Protein AF-A0A7R8WPL0-F1 (afdb_monomer_lite)

InterPro domains:
  IPR000085 Holliday junction branch migration complex subunit RuvA [MF_00031] (210-411)
  IPR000085 Holliday junction branch migration complex subunit RuvA [TIGR00084] (216-412)
  IPR001273 Aromatic amino acid hydroxylase [PTHR11473] (7-215)
  IPR003583 Helix-hairpin-helix DNA-binding motif, class 1 [SM00278] (286-305)
  IPR003583 Helix-hairpin-helix DNA-binding motif, class 1 [SM00278] (321-340)
  IPR010994 RuvA domain 2-like [SSF47781] (279-349)
  IPR011114 Holliday junction DNA helicase RuvA, C-terminal [PF07499] (370-413)
  IPR011114 Holliday junction DNA helicase RuvA, C-terminal [cd14332] (370-412)
  IPR012340 Nucleic acid-binding, OB-fold [G3DSA:2.40.50.140] (217-279)
  IPR012340 Nucleic acid-binding, OB-fold [SSF50249] (215-276)
  IPR015940 Ubiquitin-associated domain [PS50030] (367-391)
  IPR018301 Aromatic amino acid hydroxylase, iron/copper binding site [PS00367] (106-117)
  IPR019774 Aromatic amino acid hydroxylase, C-terminal [PF00351] (7-215)
  IPR019774 Aromatic amino acid hydroxylase, C-terminal [PR00372] (63-85)
  IPR019774 Aromatic amino acid hydroxylase, C-terminal [PR00372] (169-187)
  IPR019774 Aromatic amino acid hydroxylase, C-terminal [PS51410] (1-215)
  IPR036267 RuvA, C-terminal domain superfamily [SSF46929] (366-414)
  IPR036329 Aromatic amino acid monoxygenase, C-terminal domain superfamily [SSF56534] (3-215)
  IPR036951 Aromatic amino acid hydroxylase superfamily [G3DSA:1.10.800.10] (2-216)
  IPR060101 SAM-like helix-hairpin-helix tandem [PF14520] (285-343)

Secondary structure (DSSP, 8-state):
----GGG--HHHHHHHHHHHHHHHTTHHHHB-HHHHHHHHHHT--SSSPPPHHHHHHHHHHHTS-EEEEESS---HHHHHHHHHTTEEEEE-----GGGSS--SS--HIIIIIIIGGGGG-HHHHHHHHHHHHHHHHTTT-HHHHHHHHHHHIIIIITBEEEETTEEEE--HHHHT-HHHHHHHHH-SSSEEEE--HHHHHH----SSS--SEEEE----B-SSEEEEEETTEEEEEE--HHHHHHHTT-SS---EEEEEEEEETTEEEEEEEEEESSHHHHHHHHHHHHSTT--HHHHHHHHHHS-HHHHHHHHHTT-HHHHHTSTT--HHHHHHHHHHHHHHHHHTTS----SS-------HHHHHHHHHHHHHHHTT--HHHHHHHHHHHHHH-SSPPPHHHHHHHHHTT-

Structure (mmCIF, N/CA/C/O backbone):
data_AF-A0A7R8WPL0-F1
#
_entry.id   AF-A0A7R8WPL0-F1
#
loop_
_atom_site.group_PDB
_atom_site.id
_atom_site.type_symbol
_atom_site.label_atom_id
_atom_site.label_alt_id
_atom_site.label_comp_id
_atom_site.label_asym_id
_atom_site.label_entity_id
_atom_site.label_seq_id
_atom_site.pdbx_PDB_ins_code
_atom_site.Cartn_x
_atom_site.Cartn_y
_atom_site.Cartn_z
_atom_site.occupancy
_atom_site.B_iso_or_equiv
_atom_site.auth_seq_id
_atom_site.auth_comp_id
_atom_site.auth_asym_id
_atom_site.auth_atom_id
_atom_site.pdbx_PDB_model_num
ATOM 1 N N . MET A 1 1 ? -0.069 -5.318 -30.538 1.00 84.38 1 MET A N 1
ATOM 2 C CA . MET A 1 1 ? 1.358 -5.438 -30.922 1.00 84.38 1 MET A CA 1
ATOM 3 C C . MET A 1 1 ? 1.921 -6.666 -30.212 1.00 84.38 1 MET A C 1
ATOM 5 O O . MET A 1 1 ? 1.293 -7.113 -29.261 1.00 84.38 1 MET A O 1
ATOM 9 N N . ILE A 1 2 ? 3.022 -7.249 -30.688 1.00 89.00 2 ILE A N 1
ATOM 10 C CA . ILE A 1 2 ? 3.709 -8.368 -30.017 1.00 89.00 2 ILE A CA 1
ATOM 11 C C . ILE A 1 2 ? 5.166 -7.982 -29.753 1.00 89.00 2 ILE A C 1
ATOM 13 O O . ILE A 1 2 ? 5.712 -7.159 -30.489 1.00 89.00 2 ILE A O 1
ATOM 17 N N . GLN A 1 3 ? 5.781 -8.551 -28.716 1.00 95.69 3 GLN A N 1
ATOM 18 C CA . GLN A 1 3 ? 7.208 -8.369 -28.450 1.00 95.69 3 GLN A CA 1
ATOM 19 C C . GLN A 1 3 ? 8.012 -9.169 -29.484 1.00 95.69 3 GLN A C 1
ATOM 21 O O . GLN A 1 3 ? 7.958 -10.395 -29.509 1.00 95.69 3 GLN A O 1
ATOM 26 N N . GLU A 1 4 ? 8.767 -8.487 -30.340 1.00 94.62 4 GLU A N 1
ATOM 27 C CA . GLU A 1 4 ? 9.634 -9.142 -31.326 1.00 94.62 4 GLU A CA 1
ATOM 28 C C . GLU A 1 4 ? 10.992 -9.485 -30.694 1.00 94.62 4 GLU A C 1
ATOM 30 O O . GLU A 1 4 ? 11.985 -8.806 -30.941 1.00 94.62 4 GLU A O 1
ATOM 35 N N . TYR A 1 5 ? 11.022 -10.514 -29.839 1.00 95.12 5 TYR A N 1
ATOM 36 C CA . TYR A 1 5 ? 12.175 -10.827 -28.979 1.00 95.12 5 TYR A CA 1
ATOM 37 C C . TYR A 1 5 ? 13.493 -11.023 -29.751 1.00 95.12 5 TYR A C 1
ATOM 39 O O . TYR A 1 5 ? 14.526 -10.489 -29.360 1.00 95.12 5 TYR A O 1
ATOM 47 N N . ASP A 1 6 ? 13.450 -11.699 -30.901 1.00 95.31 6 ASP A N 1
ATOM 48 C CA . ASP A 1 6 ? 14.639 -11.980 -31.722 1.00 95.31 6 ASP A CA 1
ATOM 49 C C . ASP A 1 6 ? 15.248 -10.730 -32.392 1.00 95.31 6 ASP A C 1
ATOM 51 O O . ASP A 1 6 ? 16.289 -10.821 -33.046 1.00 95.31 6 ASP A O 1
ATOM 55 N N . LYS A 1 7 ? 14.602 -9.559 -32.276 1.00 95.75 7 LYS A N 1
ATOM 56 C CA . LYS A 1 7 ? 15.107 -8.290 -32.822 1.00 95.75 7 LYS A CA 1
ATOM 57 C C . LYS A 1 7 ? 15.969 -7.493 -31.842 1.00 95.75 7 LYS A C 1
ATOM 59 O O . LYS A 1 7 ? 16.571 -6.510 -32.284 1.00 95.75 7 LYS A O 1
ATOM 64 N N . TYR A 1 8 ? 16.036 -7.875 -30.564 1.00 96.94 8 TYR A N 1
ATOM 65 C CA . TYR A 1 8 ? 16.935 -7.210 -29.621 1.00 96.94 8 TYR A CA 1
ATOM 66 C C . TYR A 1 8 ? 18.390 -7.433 -30.022 1.00 96.94 8 TYR A C 1
ATOM 68 O O . TYR A 1 8 ? 18.818 -8.539 -30.355 1.00 96.94 8 TYR A O 1
ATOM 76 N N . LYS A 1 9 ? 19.157 -6.346 -30.021 1.00 96.44 9 LYS A N 1
ATOM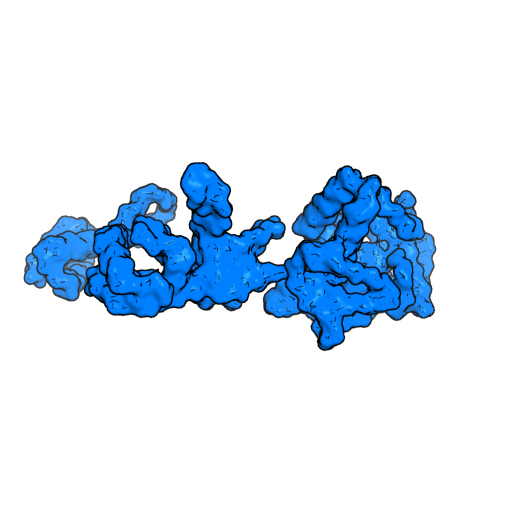 77 C CA . LYS A 1 9 ? 20.590 -6.364 -30.295 1.00 96.44 9 LYS A CA 1
ATOM 78 C C . LYS A 1 9 ? 21.349 -6.635 -29.005 1.00 96.44 9 LYS A C 1
ATOM 80 O O . LYS A 1 9 ? 20.858 -6.384 -27.910 1.00 96.44 9 LYS A O 1
ATOM 85 N N . GLU A 1 10 ? 22.604 -7.044 -29.144 1.00 95.50 10 GLU A N 1
ATOM 86 C CA . GLU A 1 10 ? 23.533 -7.179 -28.016 1.00 95.50 10 GLU A CA 1
ATOM 87 C C . GLU A 1 10 ? 23.595 -5.899 -27.160 1.00 95.50 10 GLU A C 1
ATOM 89 O O . GLU A 1 10 ? 23.604 -5.972 -25.936 1.00 95.50 10 GLU A O 1
ATOM 94 N N . GLU A 1 11 ? 23.527 -4.725 -27.798 1.00 95.44 11 GLU A N 1
ATOM 95 C CA . GLU A 1 11 ? 23.486 -3.433 -27.105 1.00 95.44 11 GLU A CA 1
ATOM 96 C C . GLU A 1 11 ? 22.250 -3.270 -26.202 1.00 95.44 11 GLU A C 1
ATOM 98 O O . GLU A 1 11 ? 22.378 -2.745 -25.097 1.00 95.44 11 GLU A O 1
ATOM 103 N N . ASP A 1 12 ? 21.077 -3.748 -26.630 1.00 96.62 12 ASP A N 1
ATOM 104 C CA . ASP A 1 12 ? 19.843 -3.679 -25.839 1.00 96.62 12 ASP A CA 1
ATOM 105 C C . ASP A 1 12 ? 19.968 -4.561 -24.585 1.00 96.62 12 ASP A C 1
ATOM 107 O O . ASP A 1 12 ? 19.642 -4.139 -23.473 1.00 96.62 12 ASP A O 1
ATOM 111 N N . HIS A 1 13 ? 20.511 -5.774 -24.747 1.00 96.50 13 HIS A N 1
ATOM 112 C CA . HIS A 1 13 ? 20.784 -6.686 -23.632 1.00 96.50 13 HIS A CA 1
ATOM 113 C C . HIS A 1 13 ? 21.797 -6.098 -22.642 1.00 96.50 13 HIS A C 1
ATOM 115 O O . HIS A 1 13 ? 21.629 -6.225 -21.427 1.00 96.50 13 HIS A O 1
ATOM 121 N N . GLU A 1 14 ? 22.825 -5.414 -23.143 1.00 96.62 14 GLU A N 1
ATOM 122 C CA . GLU A 1 14 ? 23.814 -4.737 -22.307 1.00 96.62 14 GLU A CA 1
ATOM 123 C C . GLU A 1 14 ? 23.194 -3.575 -21.517 1.00 96.62 14 GLU A C 1
ATOM 125 O O . GLU A 1 14 ? 23.448 -3.451 -20.319 1.00 96.62 14 GLU A O 1
ATOM 130 N N . VAL A 1 15 ? 22.337 -2.758 -22.145 1.00 97.00 15 VAL A N 1
ATOM 131 C CA . VAL A 1 15 ? 21.614 -1.674 -21.455 1.00 97.00 15 VAL A CA 1
ATOM 132 C C . VAL A 1 15 ? 20.749 -2.230 -20.325 1.00 97.00 15 VAL A C 1
ATOM 134 O O . VAL A 1 15 ? 20.833 -1.727 -19.202 1.00 97.00 15 VAL A O 1
ATOM 137 N N . TRP A 1 16 ? 19.960 -3.277 -20.592 1.00 97.75 16 TRP A N 1
ATOM 138 C CA . TRP A 1 16 ? 19.165 -3.946 -19.559 1.00 97.75 16 TRP A CA 1
ATOM 139 C C . TRP A 1 16 ? 20.044 -4.411 -18.395 1.00 97.75 16 TRP A C 1
ATOM 141 O O . TRP A 1 16 ? 19.753 -4.109 -17.238 1.00 97.75 16 TRP A O 1
ATOM 151 N N . SER A 1 17 ? 21.151 -5.088 -18.707 1.00 97.62 17 SER A N 1
ATOM 152 C CA . SER A 1 17 ? 22.071 -5.629 -17.708 1.00 97.62 17 SER A CA 1
ATOM 153 C C . SER A 1 17 ? 22.696 -4.555 -16.827 1.00 97.62 17 SER A C 1
ATOM 155 O O . SER A 1 17 ? 22.734 -4.708 -15.602 1.00 97.62 17 SER A O 1
ATOM 157 N N . ILE A 1 18 ? 23.117 -3.433 -17.417 1.00 96.19 18 ILE A N 1
ATOM 158 C CA . ILE A 1 18 ? 23.669 -2.294 -16.677 1.00 96.19 18 ILE A CA 1
ATOM 159 C C . ILE A 1 18 ? 22.611 -1.699 -15.741 1.00 96.19 18 ILE A C 1
ATOM 161 O O . ILE A 1 18 ? 22.889 -1.497 -14.557 1.00 96.19 18 ILE A O 1
ATOM 165 N N . LEU A 1 19 ? 21.403 -1.430 -16.249 1.00 96.44 19 LEU A N 1
ATOM 166 C CA . LEU A 1 19 ? 20.321 -0.833 -15.461 1.00 96.44 19 LEU A CA 1
ATOM 167 C C . LEU A 1 19 ? 19.892 -1.751 -14.311 1.00 96.44 19 LEU A C 1
ATOM 169 O O . LEU A 1 19 ? 19.816 -1.301 -13.165 1.00 96.44 19 LEU A O 1
ATOM 173 N N . TYR A 1 20 ? 19.683 -3.038 -14.604 1.00 97.50 20 TYR A N 1
ATOM 174 C CA . TYR A 1 20 ? 19.311 -4.051 -13.620 1.00 97.50 20 TYR A CA 1
ATOM 175 C C . TYR A 1 20 ? 20.382 -4.181 -12.536 1.00 97.50 20 TYR A C 1
ATOM 177 O O . TYR A 1 20 ? 20.080 -4.095 -11.346 1.00 97.50 20 TYR A O 1
ATOM 185 N N . SER A 1 21 ? 21.646 -4.356 -12.932 1.00 96.56 21 SER A N 1
ATOM 186 C CA . SER A 1 21 ? 22.747 -4.550 -11.982 1.00 96.56 21 SER A CA 1
ATOM 187 C C . SER A 1 21 ? 22.901 -3.336 -11.070 1.00 96.56 21 SER A C 1
ATOM 189 O O . SER A 1 21 ? 22.924 -3.489 -9.850 1.00 96.56 21 SER A O 1
ATOM 191 N N . ARG A 1 22 ? 22.896 -2.122 -11.641 1.00 94.44 22 ARG A N 1
ATOM 192 C CA . ARG A 1 22 ? 23.029 -0.870 -10.883 1.00 94.44 22 ARG A CA 1
ATOM 193 C C . ARG A 1 22 ? 21.926 -0.705 -9.844 1.00 94.44 22 ARG A C 1
ATOM 195 O O . ARG A 1 22 ? 22.197 -0.299 -8.717 1.00 94.44 22 ARG A O 1
ATOM 202 N N . ILE A 1 23 ? 20.673 -0.974 -10.211 1.00 95.31 23 ILE A N 1
ATOM 203 C CA . ILE A 1 23 ? 19.558 -0.746 -9.290 1.00 95.31 23 ILE A CA 1
ATOM 204 C C . ILE A 1 23 ? 19.459 -1.848 -8.228 1.00 95.31 23 ILE A C 1
ATOM 206 O O . ILE A 1 23 ? 19.136 -1.570 -7.072 1.00 95.31 23 ILE A O 1
ATOM 210 N N . MET A 1 24 ? 19.832 -3.085 -8.562 1.00 96.38 24 MET A N 1
ATOM 211 C CA . MET A 1 24 ? 19.829 -4.200 -7.612 1.00 96.38 24 MET A CA 1
ATOM 212 C C . MET A 1 24 ? 20.927 -4.126 -6.545 1.00 96.38 24 MET A C 1
ATOM 214 O O . MET A 1 24 ? 20.798 -4.791 -5.518 1.00 96.38 24 MET A O 1
ATOM 218 N N . GLU A 1 25 ? 21.947 -3.280 -6.711 1.00 96.38 25 GLU A N 1
ATOM 219 C CA . GLU A 1 25 ? 22.890 -2.953 -5.630 1.00 96.38 25 GLU A CA 1
ATOM 220 C C . GLU A 1 25 ? 22.210 -2.227 -4.458 1.00 96.38 25 GLU A C 1
ATOM 222 O O . GLU A 1 25 ? 22.642 -2.363 -3.312 1.00 96.38 25 GLU A O 1
ATOM 227 N N . ILE A 1 26 ? 21.134 -1.476 -4.724 1.00 95.88 26 ILE A N 1
ATOM 228 C CA . ILE A 1 26 ? 20.464 -0.644 -3.718 1.00 95.88 26 ILE A CA 1
ATOM 229 C C . ILE A 1 26 ? 19.074 -1.161 -3.336 1.00 95.88 26 ILE A C 1
ATOM 231 O O . ILE A 1 26 ? 18.702 -1.092 -2.163 1.00 95.88 26 ILE A O 1
ATOM 235 N N . LEU A 1 27 ? 18.292 -1.706 -4.274 1.00 96.06 27 LEU A N 1
ATOM 236 C CA . LEU A 1 27 ? 16.890 -2.057 -4.020 1.00 96.06 27 LEU A CA 1
ATOM 237 C C . LEU A 1 27 ? 16.652 -3.035 -2.863 1.00 96.06 27 LEU A C 1
ATOM 239 O O . LEU A 1 27 ? 15.661 -2.830 -2.167 1.00 96.06 27 LEU A O 1
ATOM 243 N N . PRO A 1 28 ? 17.513 -4.026 -2.557 1.00 96.19 28 PRO A N 1
ATOM 244 C CA . PRO A 1 28 ? 17.322 -4.861 -1.370 1.00 96.19 28 PRO A CA 1
ATOM 245 C C . PRO A 1 28 ? 17.198 -4.059 -0.061 1.00 96.19 28 PRO A C 1
ATOM 247 O O . PRO A 1 28 ? 16.538 -4.501 0.881 1.00 96.19 28 PRO A O 1
ATOM 250 N N . LEU A 1 29 ? 17.797 -2.862 -0.000 1.00 95.75 29 LEU A N 1
ATOM 251 C CA . LEU A 1 29 ? 17.693 -1.958 1.143 1.00 95.75 29 LEU A CA 1
ATOM 252 C C . LEU A 1 29 ? 16.438 -1.071 1.098 1.00 95.75 29 LEU A C 1
ATOM 254 O O . LEU A 1 29 ? 15.862 -0.807 2.155 1.00 95.75 29 LEU A O 1
ATOM 258 N N . TYR A 1 30 ? 15.987 -0.640 -0.083 1.00 97.06 30 TYR A N 1
ATOM 259 C CA . TYR A 1 30 ? 14.941 0.389 -0.224 1.00 97.06 30 TYR A CA 1
ATOM 260 C C . TYR A 1 30 ? 13.576 -0.132 -0.682 1.00 97.06 30 TYR A C 1
ATOM 262 O O . TYR A 1 30 ? 12.554 0.412 -0.267 1.00 97.06 30 TYR A O 1
ATOM 270 N N . ALA A 1 31 ? 13.524 -1.168 -1.514 1.00 97.31 31 ALA A N 1
ATOM 271 C CA . ALA A 1 31 ? 12.278 -1.704 -2.046 1.00 97.31 31 ALA A CA 1
ATOM 272 C C . ALA A 1 31 ? 11.456 -2.419 -0.966 1.00 97.31 31 ALA A C 1
ATOM 274 O O . ALA A 1 31 ? 11.997 -2.975 -0.004 1.00 97.31 31 ALA A O 1
ATOM 275 N N . SER A 1 32 ? 10.139 -2.405 -1.153 1.00 95.50 32 SER A N 1
ATOM 276 C CA . SER A 1 32 ? 9.197 -3.232 -0.403 1.00 95.50 32 SER A CA 1
ATOM 277 C C . SER A 1 32 ? 9.483 -4.718 -0.611 1.00 95.50 32 SER A C 1
ATOM 279 O O . SER A 1 32 ? 9.926 -5.146 -1.684 1.00 95.50 32 SER A O 1
ATOM 281 N N . GLN A 1 33 ? 9.188 -5.528 0.402 1.00 93.25 33 GLN A N 1
ATOM 282 C CA . GLN A 1 33 ? 9.355 -6.975 0.318 1.00 93.25 33 GLN A CA 1
ATOM 283 C C . GLN A 1 33 ? 8.472 -7.575 -0.785 1.00 93.25 33 GLN A C 1
ATOM 285 O O . GLN A 1 33 ? 8.918 -8.458 -1.514 1.00 93.25 33 GLN A O 1
ATOM 290 N N . ALA A 1 34 ? 7.258 -7.040 -0.967 1.00 93.56 34 ALA A N 1
ATOM 291 C CA . ALA A 1 34 ? 6.340 -7.471 -2.020 1.00 93.56 34 ALA A CA 1
ATOM 292 C C . ALA A 1 34 ? 6.943 -7.315 -3.426 1.00 93.56 34 ALA A C 1
ATOM 294 O O . ALA A 1 34 ? 6.800 -8.218 -4.250 1.00 93.56 34 ALA A O 1
ATOM 295 N N . PHE A 1 35 ? 7.651 -6.211 -3.691 1.00 98.00 35 PHE A N 1
ATOM 296 C CA . PHE A 1 35 ? 8.353 -6.015 -4.959 1.00 98.00 35 PHE A CA 1
ATOM 297 C C . PHE A 1 35 ? 9.496 -7.024 -5.134 1.00 98.00 35 PHE A C 1
ATOM 299 O O . PHE A 1 35 ? 9.603 -7.660 -6.181 1.00 98.00 35 PHE A O 1
ATOM 306 N N . LEU A 1 36 ? 10.331 -7.210 -4.105 1.00 97.50 36 LEU A N 1
ATOM 307 C CA . LEU A 1 36 ? 11.483 -8.122 -4.162 1.00 97.50 36 LEU A CA 1
ATOM 308 C C . LEU A 1 36 ? 11.066 -9.587 -4.351 1.00 97.50 36 LEU A C 1
ATOM 310 O O . LEU A 1 36 ? 11.733 -10.336 -5.068 1.00 97.50 36 LEU A O 1
ATOM 314 N N . ASP A 1 37 ? 9.972 -10.004 -3.717 1.00 96.56 37 ASP A N 1
ATOM 315 C CA . ASP A 1 37 ? 9.400 -11.336 -3.909 1.00 96.56 37 ASP A CA 1
ATOM 316 C C . ASP A 1 37 ? 8.779 -11.466 -5.302 1.00 96.56 37 ASP A C 1
ATOM 318 O O . ASP A 1 37 ? 9.006 -12.467 -5.985 1.00 96.56 37 ASP A O 1
ATOM 322 N N . GLY A 1 38 ? 8.079 -10.426 -5.763 1.00 97.19 38 GLY A N 1
ATOM 323 C CA . GLY A 1 38 ? 7.540 -10.353 -7.116 1.00 97.19 38 GLY A CA 1
ATOM 324 C C . GLY A 1 38 ? 8.613 -10.497 -8.190 1.00 97.19 38 GLY A C 1
ATOM 325 O O . GLY A 1 38 ? 8.439 -11.286 -9.116 1.00 97.19 38 GLY A O 1
ATOM 326 N N . LEU A 1 39 ? 9.766 -9.841 -8.022 1.00 96.62 39 LEU A N 1
ATOM 327 C CA . LEU A 1 39 ? 10.888 -9.899 -8.963 1.00 96.62 39 LEU A CA 1
ATOM 328 C C . LEU A 1 39 ? 11.397 -11.339 -9.151 1.00 96.62 39 LEU A C 1
ATOM 330 O O . LEU A 1 39 ? 11.638 -11.781 -10.276 1.00 96.62 39 LEU A O 1
ATOM 334 N N . LYS A 1 40 ? 11.479 -12.104 -8.052 1.00 94.88 40 LYS A N 1
ATOM 335 C CA . LYS A 1 40 ? 11.833 -13.534 -8.081 1.00 94.88 40 LYS A CA 1
ATOM 336 C C . LYS A 1 40 ? 10.754 -14.375 -8.759 1.00 94.88 40 LYS A C 1
ATOM 338 O O . LYS A 1 40 ? 11.082 -15.280 -9.522 1.00 94.88 40 LYS A O 1
ATOM 343 N N . LEU A 1 41 ? 9.480 -14.091 -8.480 1.00 95.50 41 LEU A N 1
ATOM 344 C CA . LEU A 1 41 ? 8.349 -14.831 -9.042 1.00 95.50 41 LEU A CA 1
ATOM 345 C C . LEU A 1 41 ? 8.237 -14.641 -10.556 1.00 95.50 41 LEU A C 1
ATOM 347 O O . LEU A 1 41 ? 8.042 -15.623 -11.267 1.00 95.50 41 LEU A O 1
ATOM 351 N N . VAL A 1 42 ? 8.400 -13.415 -11.063 1.00 94.25 42 VAL A N 1
ATOM 352 C CA . VAL A 1 42 ? 8.403 -13.150 -12.514 1.00 94.25 42 VAL A CA 1
ATOM 353 C C . VAL A 1 42 ? 9.700 -13.629 -13.176 1.00 94.25 42 VAL A C 1
ATOM 355 O O . VAL A 1 42 ? 9.696 -14.010 -14.346 1.00 94.25 42 VAL A O 1
ATOM 358 N N . GLY A 1 43 ? 10.782 -13.761 -12.403 1.00 91.50 43 GLY A N 1
ATOM 359 C CA . GLY A 1 43 ? 12.053 -14.356 -12.820 1.00 91.50 43 GLY A CA 1
ATOM 360 C C . GLY A 1 43 ? 12.862 -13.452 -13.739 1.00 91.50 43 GLY A C 1
ATOM 361 O O . GLY A 1 43 ? 13.392 -13.921 -14.746 1.00 91.50 43 GLY A O 1
ATOM 362 N N . PHE A 1 44 ? 12.906 -12.160 -13.417 1.00 94.94 44 PHE A N 1
ATOM 363 C CA . PHE A 1 44 ? 13.792 -11.222 -14.097 1.00 94.94 44 PHE A CA 1
ATOM 364 C C . PHE A 1 44 ? 15.221 -11.403 -13.594 1.00 94.94 44 PHE A C 1
ATOM 366 O O . PHE A 1 44 ? 15.455 -11.639 -12.410 1.00 94.94 44 PHE A O 1
ATOM 373 N N . GLU A 1 45 ? 16.168 -11.299 -14.517 1.00 94.00 45 GLU A N 1
ATOM 374 C CA . GLU A 1 45 ? 17.595 -11.502 -14.285 1.00 94.00 45 GLU A CA 1
ATOM 375 C C . GLU A 1 45 ? 18.370 -10.385 -14.995 1.00 94.00 45 GLU A C 1
ATOM 377 O O . GLU A 1 45 ? 17.836 -9.703 -15.873 1.00 94.00 45 GLU A O 1
ATOM 382 N N . SER A 1 46 ? 19.626 -10.167 -14.605 1.00 95.50 46 SER A N 1
ATOM 383 C CA . SER A 1 46 ? 20.459 -9.108 -15.184 1.00 95.50 46 SER A CA 1
ATOM 384 C C . SER A 1 46 ? 20.910 -9.417 -16.609 1.00 95.50 46 SER A C 1
ATOM 386 O O . SER A 1 46 ? 21.109 -8.513 -17.404 1.00 95.50 46 SER A O 1
ATOM 388 N N . ASP A 1 47 ? 21.114 -10.683 -16.951 1.00 92.50 47 ASP A N 1
ATOM 389 C CA . ASP A 1 47 ? 21.757 -11.100 -18.199 1.00 92.50 47 ASP A CA 1
ATOM 390 C C . ASP A 1 47 ? 20.795 -11.238 -19.388 1.00 92.50 47 ASP A C 1
ATOM 392 O O . ASP A 1 47 ? 21.247 -11.448 -20.515 1.00 92.50 47 ASP A O 1
ATOM 396 N N . LYS A 1 48 ? 19.482 -11.082 -19.173 1.00 94.06 48 LYS A N 1
ATOM 397 C CA . LYS A 1 48 ? 18.475 -11.224 -20.230 1.00 94.06 48 LYS A CA 1
ATOM 398 C C . LYS A 1 48 ? 17.331 -10.223 -20.105 1.00 94.06 48 LYS A C 1
ATOM 400 O O . LYS A 1 48 ? 16.771 -10.019 -19.031 1.00 94.06 48 LYS A O 1
ATOM 405 N N . ILE A 1 49 ? 16.928 -9.672 -21.249 1.00 97.44 49 ILE A N 1
ATOM 406 C CA . ILE A 1 49 ? 15.693 -8.895 -21.363 1.00 97.44 49 ILE A CA 1
ATOM 407 C C . ILE A 1 49 ? 14.507 -9.836 -21.088 1.00 97.44 49 ILE A C 1
ATOM 409 O O . ILE A 1 49 ? 14.493 -10.948 -21.632 1.00 97.44 49 ILE A O 1
ATOM 413 N N . PRO A 1 50 ? 13.499 -9.434 -20.291 1.00 97.06 50 PRO A N 1
ATOM 414 C CA . PRO A 1 50 ? 12.336 -10.265 -20.023 1.00 97.06 50 PRO A CA 1
ATOM 415 C C . PRO A 1 50 ? 11.564 -10.616 -21.291 1.00 97.06 50 PRO A C 1
ATOM 417 O O . PRO A 1 50 ? 11.179 -9.744 -22.074 1.00 97.06 50 PRO A O 1
ATOM 420 N N . ASN A 1 51 ? 11.292 -11.905 -21.472 1.00 96.75 51 ASN A N 1
ATOM 421 C CA . ASN A 1 51 ? 10.363 -12.374 -22.489 1.00 96.75 51 ASN A CA 1
ATOM 422 C C . ASN A 1 51 ? 8.925 -12.250 -21.954 1.00 96.75 51 ASN A C 1
ATOM 424 O O . ASN A 1 51 ? 8.606 -12.734 -20.860 1.00 96.75 51 ASN A O 1
ATOM 428 N N . PHE A 1 52 ? 8.056 -11.566 -22.699 1.00 96.56 52 PHE A N 1
ATOM 429 C CA . PHE A 1 52 ? 6.691 -11.280 -22.254 1.00 96.56 52 PHE A CA 1
ATOM 430 C C . PHE A 1 52 ? 5.845 -12.548 -22.183 1.00 96.56 52 PHE A C 1
ATOM 432 O O . PHE A 1 52 ? 5.069 -12.678 -21.244 1.00 96.56 52 PHE A O 1
ATOM 439 N N . ASP A 1 53 ? 6.024 -13.508 -23.090 1.00 95.31 53 ASP A N 1
ATOM 440 C CA . ASP A 1 53 ? 5.273 -14.766 -23.056 1.00 95.31 53 ASP A CA 1
ATOM 441 C C . ASP A 1 53 ? 5.639 -15.589 -21.813 1.00 95.31 53 ASP A C 1
ATOM 443 O O . ASP A 1 53 ? 4.760 -16.088 -21.106 1.00 95.31 53 ASP A O 1
ATOM 447 N N . GLU A 1 54 ? 6.930 -15.661 -21.475 1.00 95.44 54 GLU A N 1
ATOM 448 C CA . GLU A 1 54 ? 7.392 -16.313 -20.242 1.00 95.44 54 GLU A CA 1
ATOM 449 C C . GLU A 1 54 ? 6.838 -15.632 -18.986 1.00 95.44 54 GLU A C 1
ATOM 451 O O . GLU A 1 54 ? 6.345 -16.301 -18.072 1.00 95.44 54 GLU A O 1
ATOM 456 N N . SER A 1 55 ? 6.886 -14.300 -18.949 1.00 95.69 55 SER A N 1
ATOM 457 C CA . SER A 1 55 ? 6.386 -13.505 -17.822 1.00 95.69 55 SER A CA 1
ATOM 458 C C . SER A 1 55 ? 4.866 -13.647 -17.674 1.00 95.69 55 SER A C 1
ATOM 460 O O . SER A 1 55 ? 4.359 -13.838 -16.567 1.00 95.69 55 SER A O 1
ATOM 462 N N . ASN A 1 56 ? 4.139 -13.645 -18.793 1.00 96.50 56 ASN A N 1
ATOM 463 C CA . ASN A 1 56 ? 2.687 -13.793 -18.851 1.00 96.50 56 ASN A CA 1
ATOM 464 C C . ASN A 1 56 ? 2.220 -15.160 -18.371 1.00 96.50 56 ASN A C 1
ATOM 466 O O . ASN A 1 56 ? 1.226 -15.234 -17.648 1.00 96.50 56 ASN A O 1
ATOM 470 N N . ASN A 1 57 ? 2.943 -16.230 -18.709 1.00 95.69 57 ASN A N 1
ATOM 471 C CA . ASN A 1 57 ? 2.638 -17.573 -18.214 1.00 95.69 57 ASN A CA 1
ATOM 472 C C . ASN A 1 57 ? 2.692 -17.634 -16.678 1.00 95.69 57 ASN A C 1
ATOM 474 O O . ASN A 1 57 ? 1.825 -18.240 -16.038 1.00 95.69 57 ASN A O 1
ATOM 478 N N . LYS A 1 58 ? 3.675 -16.958 -16.070 1.00 95.75 58 LYS A N 1
ATOM 479 C CA . LYS A 1 58 ? 3.813 -16.884 -14.608 1.00 95.75 58 LYS A CA 1
ATOM 480 C C . LYS A 1 58 ? 2.722 -16.010 -13.983 1.00 95.75 58 LYS A C 1
ATOM 482 O O . LYS A 1 58 ? 2.004 -16.477 -13.100 1.00 95.75 58 LYS A O 1
ATOM 487 N N . LEU A 1 59 ? 2.547 -14.776 -14.460 1.00 96.38 59 LEU A N 1
ATOM 488 C CA . LEU A 1 59 ? 1.572 -13.820 -13.912 1.00 96.38 59 LEU A CA 1
ATOM 489 C C . LEU A 1 59 ? 0.123 -14.299 -14.054 1.00 96.38 59 LEU A C 1
ATOM 491 O O . LEU A 1 59 ? -0.651 -14.193 -13.102 1.00 96.38 59 LEU A O 1
ATOM 495 N N . SER A 1 60 ? -0.227 -14.913 -15.188 1.00 94.81 60 SER A N 1
ATOM 496 C CA . SER A 1 60 ? -1.575 -15.453 -15.413 1.00 94.81 60 SER A CA 1
ATOM 497 C C . SER A 1 60 ? -1.930 -16.523 -14.380 1.00 94.81 60 SER A C 1
ATOM 499 O O . SER A 1 60 ? -3.075 -16.608 -13.947 1.00 94.81 60 SER A O 1
ATOM 501 N N . THR A 1 61 ? -0.940 -17.304 -13.941 1.00 94.44 61 THR A N 1
ATOM 502 C CA . THR A 1 61 ? -1.118 -18.329 -12.905 1.00 94.44 61 THR A CA 1
ATOM 503 C C . THR A 1 61 ? -1.247 -17.719 -11.504 1.00 94.44 61 THR A C 1
ATOM 505 O O . THR A 1 61 ? -1.983 -18.246 -10.674 1.00 94.44 61 THR A O 1
ATOM 508 N N . LEU A 1 62 ? -0.544 -16.615 -11.229 1.00 94.69 62 LEU A N 1
ATOM 509 C CA . LEU A 1 62 ? -0.503 -15.982 -9.905 1.00 94.69 62 LEU A CA 1
ATOM 510 C C . LEU A 1 62 ? -1.718 -15.087 -9.635 1.00 94.69 62 LEU A C 1
ATOM 512 O O . LEU A 1 62 ? -2.323 -15.166 -8.568 1.00 94.69 62 LEU A O 1
ATOM 516 N N . THR A 1 63 ? -2.067 -14.225 -10.588 1.00 96.12 63 THR A N 1
ATOM 517 C CA . THR A 1 63 ? -3.084 -13.174 -10.409 1.00 96.12 63 THR A CA 1
ATOM 518 C C . THR A 1 63 ? -4.040 -13.039 -11.594 1.00 96.12 63 THR A C 1
ATOM 520 O O . THR A 1 63 ? -5.009 -12.279 -11.523 1.00 96.12 63 THR A O 1
ATOM 523 N N . GLY A 1 64 ? -3.805 -13.777 -12.683 1.00 97.31 64 GLY A N 1
ATOM 524 C CA . GLY A 1 64 ? -4.559 -13.640 -13.931 1.00 97.31 64 GLY A CA 1
ATOM 525 C C . GLY A 1 64 ? -4.151 -12.424 -14.765 1.00 97.31 64 GLY A C 1
ATOM 526 O O . GLY A 1 64 ? -4.806 -12.143 -15.764 1.00 97.31 64 GLY A O 1
ATOM 527 N N . TRP A 1 65 ? -3.102 -11.707 -14.354 1.00 98.19 65 TRP A N 1
ATOM 528 C CA . TRP A 1 65 ? -2.577 -10.552 -15.073 1.00 98.19 65 TRP A CA 1
ATOM 529 C C . TRP A 1 65 ? -1.583 -10.949 -16.158 1.00 98.19 65 TRP A C 1
ATOM 531 O O . TRP A 1 65 ? -0.931 -11.991 -16.081 1.00 98.19 65 TRP A O 1
ATOM 541 N N . LYS A 1 66 ? -1.446 -10.088 -17.164 1.00 97.88 66 LYS A N 1
ATOM 542 C CA . LYS A 1 66 ? -0.449 -10.226 -18.227 1.00 97.88 66 LYS A CA 1
ATOM 543 C C . LYS A 1 66 ? 0.057 -8.865 -18.696 1.00 97.88 66 LYS A C 1
ATOM 545 O O . LYS A 1 66 ? -0.637 -7.859 -18.605 1.00 97.88 66 LYS A O 1
ATOM 550 N N . ILE A 1 67 ? 1.264 -8.855 -19.228 1.00 97.88 67 ILE A N 1
ATOM 551 C CA . ILE A 1 67 ? 1.880 -7.756 -19.956 1.00 97.88 67 ILE A CA 1
ATOM 552 C C . ILE A 1 67 ? 1.268 -7.690 -21.359 1.00 97.88 67 ILE A C 1
ATOM 554 O O . ILE A 1 67 ? 1.147 -8.712 -22.046 1.00 97.88 67 ILE A O 1
ATOM 558 N N . TYR A 1 68 ? 0.916 -6.485 -21.799 1.00 97.44 68 TYR A N 1
ATOM 559 C CA . TYR A 1 68 ? 0.425 -6.194 -23.141 1.00 97.44 68 TYR A CA 1
ATOM 560 C C . TYR A 1 68 ? 1.360 -5.202 -23.841 1.00 97.44 68 TYR A C 1
ATOM 562 O O . TYR A 1 68 ? 1.552 -4.081 -23.382 1.00 97.44 68 TYR A O 1
ATOM 570 N N . ALA A 1 69 ? 1.956 -5.612 -24.961 1.00 97.19 69 ALA A N 1
ATOM 571 C CA . ALA A 1 69 ? 2.938 -4.796 -25.670 1.00 97.19 69 ALA A CA 1
ATOM 572 C C . ALA A 1 69 ? 2.296 -3.580 -26.363 1.00 97.19 69 ALA A C 1
ATOM 574 O O . ALA A 1 69 ? 1.351 -3.730 -27.149 1.00 97.19 69 ALA A O 1
ATOM 575 N N . VAL A 1 70 ? 2.868 -2.394 -26.139 1.00 95.94 70 VAL A N 1
ATOM 576 C CA . VAL A 1 70 ? 2.486 -1.125 -26.781 1.00 95.94 70 VAL A CA 1
ATOM 577 C C . VAL A 1 70 ? 3.701 -0.417 -27.398 1.00 95.94 70 VAL A C 1
ATOM 579 O O . VAL A 1 70 ? 4.823 -0.600 -26.930 1.00 95.94 70 VAL A O 1
ATOM 582 N N . PRO A 1 71 ? 3.521 0.396 -28.459 1.00 89.50 71 PRO A N 1
ATOM 583 C CA . PRO A 1 71 ? 4.639 1.067 -29.133 1.00 89.50 71 PRO A CA 1
ATOM 584 C C . PRO A 1 71 ? 5.262 2.210 -28.315 1.00 89.50 71 PRO A C 1
ATOM 586 O O . PRO A 1 71 ? 6.342 2.685 -28.654 1.00 89.50 71 PRO A O 1
ATOM 589 N N . GLY A 1 72 ? 4.576 2.683 -27.277 1.00 89.81 72 GLY A N 1
ATOM 590 C CA . GLY A 1 72 ? 4.917 3.881 -26.523 1.00 89.81 72 GLY A CA 1
ATOM 591 C C . GLY A 1 72 ? 3.771 4.268 -25.596 1.00 89.81 72 GLY A C 1
ATOM 592 O O . GLY A 1 72 ? 2.896 3.449 -25.304 1.00 89.81 72 GLY A O 1
ATOM 593 N N . LEU A 1 73 ? 3.749 5.539 -25.198 1.00 87.38 73 LEU A N 1
ATOM 594 C CA . LEU A 1 73 ? 2.634 6.139 -24.469 1.00 87.38 73 LEU A CA 1
ATOM 595 C C . LEU A 1 73 ? 1.319 5.967 -25.245 1.00 87.38 73 LEU A C 1
ATOM 597 O O . LEU A 1 73 ? 1.241 6.258 -26.439 1.00 87.38 73 LEU A O 1
ATOM 601 N N . ILE A 1 74 ? 0.287 5.510 -24.542 1.00 92.56 74 ILE A N 1
ATOM 602 C CA . ILE A 1 74 ? -1.079 5.375 -25.054 1.00 92.56 74 ILE A CA 1
ATOM 603 C C . ILE A 1 74 ? -2.020 6.309 -24.291 1.00 92.56 74 ILE A C 1
ATOM 605 O O . ILE A 1 74 ? -1.732 6.707 -23.162 1.00 92.56 74 ILE A O 1
ATOM 609 N N . ASP A 1 75 ? -3.152 6.649 -24.903 1.00 93.62 75 ASP A N 1
ATOM 610 C CA . ASP A 1 75 ? -4.154 7.517 -24.283 1.00 93.62 75 ASP A CA 1
ATOM 611 C C . ASP A 1 75 ? -4.770 6.887 -23.016 1.00 93.62 75 ASP A C 1
ATOM 613 O O . ASP A 1 75 ? -4.807 5.666 -22.846 1.00 93.62 75 ASP A O 1
ATOM 617 N N . ASN A 1 76 ? -5.337 7.724 -22.140 1.00 91.94 76 ASN A N 1
ATOM 618 C CA . ASN A 1 76 ? -5.915 7.282 -20.864 1.00 91.94 76 ASN A CA 1
ATOM 619 C C . ASN A 1 76 ? -6.981 6.189 -21.034 1.00 91.94 76 ASN A C 1
ATOM 621 O O . ASN A 1 76 ? -6.982 5.203 -20.302 1.00 91.94 76 ASN A O 1
ATOM 625 N N . LYS A 1 77 ? -7.895 6.343 -22.000 1.00 94.50 77 LYS A N 1
ATOM 626 C CA . LYS A 1 77 ? -8.979 5.375 -22.221 1.00 94.50 77 LYS A CA 1
ATOM 627 C C . LYS A 1 77 ? -8.460 3.967 -22.543 1.00 94.50 77 LYS A C 1
ATOM 629 O O . LYS A 1 77 ? -8.775 3.068 -21.765 1.00 94.50 77 LYS A O 1
ATOM 634 N N . PRO A 1 78 ? -7.654 3.752 -23.602 1.00 96.25 78 PRO A N 1
ATOM 635 C CA . PRO A 1 78 ? -7.110 2.426 -23.879 1.00 96.25 78 PRO A CA 1
ATOM 636 C C . PRO A 1 78 ? -6.224 1.908 -22.739 1.00 96.25 78 PRO A C 1
ATOM 638 O O . PRO A 1 78 ? -6.261 0.716 -22.446 1.00 96.25 78 PRO A O 1
ATOM 641 N N . PHE A 1 79 ? -5.489 2.780 -22.037 1.00 96.38 79 PHE A N 1
ATOM 642 C CA . PHE A 1 79 ? -4.706 2.375 -20.866 1.00 96.38 79 PHE A CA 1
ATOM 643 C C . PHE A 1 79 ? -5.579 1.744 -19.770 1.00 96.38 79 PHE A C 1
ATOM 645 O O . PHE A 1 79 ? -5.327 0.616 -19.344 1.00 96.38 79 PHE A O 1
ATOM 652 N N . PHE A 1 80 ? -6.648 2.426 -19.348 1.00 95.94 80 PHE A N 1
ATOM 653 C CA . PHE A 1 80 ? -7.546 1.896 -18.320 1.00 95.94 80 PHE A CA 1
ATOM 654 C C . PHE A 1 80 ? -8.403 0.722 -18.817 1.00 95.94 80 PHE A C 1
ATOM 656 O O . PHE A 1 80 ? -8.727 -0.158 -18.020 1.00 95.94 80 PHE A O 1
ATOM 663 N N . GLU A 1 81 ? -8.739 0.649 -20.110 1.00 97.44 81 GLU A N 1
ATOM 664 C CA . GLU A 1 81 ? -9.392 -0.531 -20.698 1.00 97.44 81 GLU A CA 1
ATOM 665 C C . GLU A 1 81 ? -8.507 -1.775 -20.544 1.00 97.44 81 GLU A C 1
ATOM 667 O O . GLU A 1 81 ? -8.990 -2.807 -20.071 1.00 97.44 81 GLU A O 1
ATOM 672 N N . HIS A 1 82 ? -7.208 -1.673 -20.838 1.00 97.81 82 HIS A N 1
ATOM 673 C CA . HIS A 1 82 ? -6.258 -2.764 -20.610 1.00 97.81 82 HIS A CA 1
ATOM 674 C C . HIS A 1 82 ? -6.173 -3.154 -19.130 1.00 97.81 82 HIS A C 1
ATOM 676 O O . HIS A 1 82 ? -6.385 -4.324 -18.802 1.00 97.81 82 HIS A O 1
ATOM 682 N N . LEU A 1 83 ? -5.989 -2.190 -18.219 1.00 96.94 83 LEU A N 1
ATOM 683 C CA . LEU A 1 83 ? -5.932 -2.493 -16.782 1.00 96.94 83 LEU A CA 1
ATOM 684 C C . LEU A 1 83 ? -7.206 -3.199 -16.285 1.00 96.94 83 LEU A C 1
ATOM 686 O O . LEU A 1 83 ? -7.124 -4.153 -15.512 1.00 96.94 83 LEU A O 1
ATOM 690 N N . SER A 1 84 ? -8.385 -2.793 -16.769 1.00 95.50 84 SER A N 1
ATOM 691 C CA . SER A 1 84 ? -9.658 -3.443 -16.415 1.00 95.50 84 SER A CA 1
ATOM 692 C C . SER A 1 84 ? -9.766 -4.893 -16.911 1.00 95.50 84 SER A C 1
ATOM 694 O O . SER A 1 84 ? -10.473 -5.701 -16.310 1.00 95.50 84 SER A O 1
ATOM 696 N N . ASN A 1 85 ? -9.023 -5.234 -17.967 1.00 96.69 85 ASN A N 1
ATOM 697 C CA . ASN A 1 85 ? -8.913 -6.578 -18.530 1.00 96.69 85 ASN A CA 1
ATOM 698 C C . ASN A 1 85 ? -7.726 -7.374 -17.956 1.00 96.69 85 ASN A C 1
ATOM 700 O O . ASN A 1 85 ? -7.408 -8.444 -18.478 1.00 96.69 85 ASN A O 1
ATOM 704 N N . LYS A 1 86 ? -7.091 -6.883 -16.879 1.00 98.00 86 LYS A N 1
ATOM 705 C CA . LYS A 1 86 ? -5.882 -7.466 -16.265 1.00 98.00 86 LYS A CA 1
ATOM 706 C C . LYS A 1 86 ? -4.681 -7.488 -17.215 1.00 98.00 86 LYS A C 1
ATOM 708 O O . LYS A 1 86 ? -3.854 -8.400 -17.198 1.00 98.00 86 LYS A O 1
ATOM 713 N N . GLU A 1 87 ? -4.599 -6.479 -18.070 1.00 98.00 87 GLU A N 1
ATOM 714 C CA . GLU A 1 87 ? -3.522 -6.282 -19.030 1.00 98.00 87 GLU A CA 1
ATOM 715 C C . GLU A 1 87 ? -2.741 -5.033 -18.636 1.00 98.00 87 GLU A C 1
ATOM 717 O O . GLU A 1 87 ? -3.310 -3.947 -18.580 1.00 98.00 87 GLU A O 1
ATOM 722 N N . PHE A 1 88 ? -1.446 -5.165 -18.360 1.00 98.19 88 PHE A N 1
ATOM 723 C CA . PHE A 1 88 ? -0.582 -4.018 -18.103 1.00 98.19 88 PHE A CA 1
ATOM 724 C C . PHE A 1 88 ? 0.125 -3.597 -19.398 1.00 98.19 88 PHE A C 1
ATOM 726 O O . PHE A 1 88 ? 0.931 -4.379 -19.916 1.00 98.19 88 PHE A O 1
ATOM 733 N N . PRO A 1 89 ? -0.164 -2.404 -19.951 1.00 97.62 89 PRO A N 1
ATOM 734 C CA . PRO A 1 89 ? 0.510 -1.903 -21.143 1.00 97.62 89 PRO A CA 1
ATOM 735 C C . PRO A 1 89 ? 1.990 -1.629 -20.861 1.00 97.62 89 PRO A C 1
ATOM 737 O O . PRO A 1 89 ? 2.300 -0.864 -19.956 1.00 97.62 89 PRO A O 1
ATOM 740 N N . ALA A 1 90 ? 2.894 -2.226 -21.636 1.00 97.25 90 ALA A N 1
ATOM 741 C CA . ALA A 1 90 ? 4.334 -2.010 -21.506 1.00 97.25 90 ALA A CA 1
ATOM 742 C C . ALA A 1 90 ? 5.008 -1.837 -22.869 1.00 97.25 90 ALA A C 1
ATOM 744 O O . ALA A 1 90 ? 4.681 -2.531 -23.842 1.00 97.25 90 ALA A O 1
ATOM 745 N N . THR A 1 91 ? 5.970 -0.925 -22.933 1.00 96.25 91 THR A N 1
ATOM 746 C CA . THR A 1 91 ? 6.804 -0.707 -24.113 1.00 96.25 91 THR A CA 1
ATOM 747 C C . THR A 1 91 ? 7.795 -1.846 -24.346 1.00 96.25 91 THR A C 1
ATOM 749 O O . THR A 1 91 ? 8.166 -2.597 -23.441 1.00 96.25 91 THR A O 1
ATOM 752 N N . THR A 1 92 ? 8.221 -2.000 -25.603 1.00 95.94 92 THR A N 1
ATOM 753 C CA . THR A 1 92 ? 9.131 -3.073 -26.034 1.00 95.94 92 THR A CA 1
ATOM 754 C C . THR A 1 92 ? 10.504 -2.572 -26.485 1.00 95.94 92 THR A C 1
ATOM 756 O O . THR A 1 92 ? 11.177 -3.243 -27.260 1.00 95.94 92 THR A O 1
ATOM 759 N N . TRP A 1 93 ? 10.914 -1.376 -26.076 1.00 95.25 93 TRP A N 1
ATOM 760 C CA . TRP A 1 93 ? 12.197 -0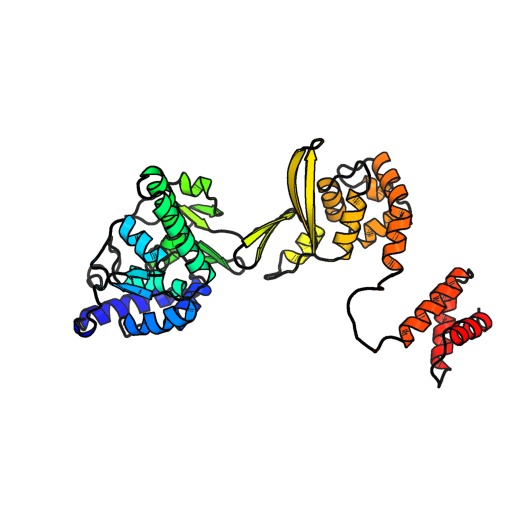.780 -26.460 1.00 95.25 93 TRP A CA 1
ATOM 761 C C . TRP A 1 93 ? 12.940 -0.284 -25.222 1.00 95.25 93 TRP A C 1
ATOM 763 O O . TRP A 1 93 ? 12.318 0.029 -24.212 1.00 95.25 93 TRP A O 1
ATOM 773 N N . LEU A 1 94 ? 14.268 -0.226 -25.290 1.00 95.44 94 LEU A N 1
ATOM 774 C CA . LEU A 1 94 ? 15.123 0.270 -24.212 1.00 95.44 94 LEU A CA 1
ATOM 775 C C . LEU A 1 94 ? 15.742 1.615 -24.587 1.00 95.44 94 LEU A C 1
ATOM 777 O O . LEU A 1 94 ? 15.967 1.914 -25.762 1.00 95.44 94 LEU A O 1
ATOM 781 N N . ARG A 1 95 ? 16.024 2.429 -23.570 1.00 95.06 95 ARG A N 1
ATOM 782 C CA . ARG A 1 95 ? 16.791 3.671 -23.714 1.00 95.06 95 ARG A CA 1
ATOM 783 C C . ARG A 1 95 ? 18.186 3.421 -24.291 1.00 95.06 95 ARG A C 1
ATOM 785 O O . ARG A 1 95 ? 18.757 2.346 -24.144 1.00 95.06 95 ARG A O 1
ATOM 792 N N . GLN A 1 96 ? 18.785 4.446 -24.892 1.00 93.88 96 GLN A N 1
ATOM 793 C CA . GLN A 1 96 ? 20.163 4.349 -25.380 1.00 93.88 96 GLN A CA 1
ATOM 794 C C . GLN A 1 96 ? 21.172 4.406 -24.225 1.00 93.88 96 GLN A C 1
ATOM 796 O O . GLN A 1 96 ? 20.902 4.995 -23.175 1.00 93.88 96 GLN A O 1
ATOM 801 N N . LYS A 1 97 ? 22.393 3.898 -24.445 1.00 92.38 97 LYS A N 1
ATOM 802 C CA . LYS A 1 97 ? 23.496 3.982 -23.466 1.00 92.38 97 LYS A CA 1
ATOM 803 C C . LYS A 1 97 ? 23.807 5.411 -23.002 1.00 92.38 97 LYS A C 1
ATOM 805 O O . LYS A 1 97 ? 24.188 5.622 -21.856 1.00 92.38 97 LYS A O 1
ATOM 810 N N . SER A 1 98 ? 23.624 6.408 -23.866 1.00 92.06 98 SER A N 1
ATOM 811 C CA . SER A 1 98 ? 23.804 7.828 -23.528 1.00 92.06 98 SER A CA 1
ATOM 812 C C . SER A 1 98 ? 22.734 8.381 -22.573 1.00 92.06 98 SER A C 1
ATOM 814 O O . SER A 1 98 ? 22.901 9.480 -22.052 1.00 92.06 98 SER A O 1
ATOM 816 N N . GLN A 1 99 ? 21.651 7.634 -22.336 1.00 90.69 99 GLN A N 1
ATOM 817 C CA . GLN A 1 99 ? 20.480 8.029 -21.546 1.00 90.69 99 GLN A CA 1
ATOM 818 C C . GLN A 1 99 ? 20.284 7.144 -20.300 1.00 90.69 99 GLN A C 1
ATOM 820 O O . GLN A 1 99 ? 19.211 7.143 -19.701 1.00 90.69 99 GLN A O 1
ATOM 825 N N . LEU A 1 100 ? 21.305 6.380 -19.885 1.00 87.75 100 LEU A N 1
ATOM 826 C CA . LEU A 1 100 ? 21.220 5.464 -18.735 1.00 87.75 100 LEU A CA 1
ATOM 827 C C . LEU A 1 100 ? 20.801 6.157 -17.428 1.00 87.75 100 LEU A C 1
ATOM 829 O O . LEU A 1 100 ? 20.135 5.548 -16.589 1.00 87.75 100 LEU A O 1
ATOM 833 N N . ASP A 1 101 ? 21.188 7.417 -17.245 1.00 82.19 101 ASP A N 1
ATOM 834 C CA . ASP A 1 101 ? 20.926 8.158 -16.008 1.00 82.19 101 ASP A CA 1
ATOM 835 C C . ASP A 1 101 ? 19.541 8.801 -15.970 1.00 82.19 101 ASP A C 1
ATOM 837 O O . ASP A 1 101 ? 18.961 8.926 -14.894 1.00 82.19 101 ASP A O 1
ATOM 841 N N . TYR A 1 102 ? 18.994 9.187 -17.125 1.00 80.12 102 TYR A N 1
ATOM 842 C CA . TYR A 1 102 ? 17.685 9.820 -17.204 1.00 80.12 102 TYR A CA 1
ATOM 843 C C . TYR A 1 102 ? 17.079 9.697 -18.603 1.00 80.12 102 TYR A C 1
ATOM 845 O O . TYR A 1 102 ? 17.722 10.002 -19.610 1.00 80.12 102 TYR A O 1
ATOM 853 N N . LEU A 1 103 ? 15.803 9.321 -18.634 1.00 82.88 103 LEU A N 1
ATOM 854 C CA . LEU A 1 103 ? 14.949 9.350 -19.811 1.00 82.88 103 LEU A CA 1
ATOM 855 C C . LEU A 1 103 ? 13.569 9.863 -19.384 1.00 82.88 103 LEU A C 1
ATOM 857 O O . LEU A 1 103 ? 13.038 9.422 -18.370 1.00 82.88 103 LEU A O 1
ATOM 861 N N . GLN A 1 104 ? 13.009 10.807 -20.143 1.00 78.19 104 GLN A N 1
ATOM 862 C CA . GLN A 1 104 ? 11.697 11.390 -19.842 1.00 78.19 104 GLN A CA 1
ATOM 863 C C . GLN A 1 104 ? 10.537 10.445 -20.194 1.00 78.19 104 GLN A C 1
ATOM 865 O O . GLN A 1 104 ? 9.509 10.454 -19.520 1.00 78.19 104 GLN A O 1
ATOM 870 N N . GLU A 1 105 ? 10.676 9.672 -21.270 1.00 83.19 105 GLU A N 1
ATOM 871 C CA . GLU A 1 105 ? 9.666 8.707 -21.704 1.00 83.19 105 GLU A CA 1
ATOM 872 C C . GLU A 1 105 ? 9.863 7.361 -20.993 1.00 83.19 105 GLU A C 1
ATOM 874 O O . GLU A 1 105 ? 11.009 6.941 -20.807 1.00 83.19 105 GLU A O 1
ATOM 879 N N . PRO A 1 106 ? 8.774 6.672 -20.603 1.00 87.12 106 PRO A N 1
ATOM 880 C CA . PRO A 1 106 ? 8.878 5.335 -20.041 1.00 87.12 106 PRO A CA 1
ATOM 881 C C . PRO A 1 106 ? 9.325 4.358 -21.133 1.00 87.12 106 PRO A C 1
ATOM 883 O O . PRO A 1 106 ? 8.645 4.181 -22.144 1.00 87.12 106 PRO A O 1
ATOM 886 N N . ASP A 1 107 ? 10.493 3.756 -20.932 1.00 94.81 107 ASP A N 1
ATOM 887 C CA . ASP A 1 107 ? 10.987 2.645 -21.738 1.00 94.81 107 ASP A CA 1
ATOM 888 C C . ASP A 1 107 ? 10.641 1.304 -21.077 1.00 94.81 107 ASP A C 1
ATOM 890 O O . ASP A 1 107 ? 10.081 1.247 -19.976 1.00 94.81 107 ASP A O 1
ATOM 894 N N . MET A 1 108 ? 11.038 0.204 -21.717 1.00 96.00 108 MET A N 1
ATOM 895 C CA . MET A 1 108 ? 10.793 -1.141 -21.209 1.00 96.00 108 MET A CA 1
ATOM 896 C C . MET A 1 108 ? 11.340 -1.319 -19.794 1.00 96.00 108 MET A C 1
ATOM 898 O O . MET A 1 108 ? 10.724 -2.014 -18.996 1.00 96.00 108 MET A O 1
ATOM 902 N N . PHE A 1 109 ? 12.497 -0.739 -19.459 1.00 97.25 109 PHE A N 1
ATOM 903 C CA . PHE A 1 109 ? 13.041 -0.908 -18.116 1.00 97.25 109 PHE A CA 1
ATOM 904 C C . PHE A 1 109 ? 12.097 -0.299 -17.075 1.00 97.25 109 PHE A C 1
ATOM 906 O O . PHE A 1 109 ? 11.773 -0.956 -16.093 1.00 97.25 109 PHE A O 1
ATOM 913 N N . HIS A 1 110 ? 11.578 0.905 -17.309 1.00 96.50 110 HIS A N 1
ATOM 914 C CA . HIS A 1 110 ? 10.568 1.480 -16.423 1.00 96.50 110 HIS A CA 1
ATOM 915 C C . HIS A 1 110 ? 9.292 0.624 -16.359 1.00 96.50 110 HIS A C 1
ATOM 917 O O . HIS A 1 110 ? 8.916 0.171 -15.274 1.00 96.50 110 HIS A O 1
ATOM 923 N N . ASP A 1 111 ? 8.664 0.365 -17.510 1.00 96.94 111 ASP A N 1
ATOM 924 C CA . ASP A 1 111 ? 7.371 -0.327 -17.570 1.00 96.94 111 ASP A CA 1
ATOM 925 C C . ASP A 1 111 ? 7.464 -1.748 -17.013 1.00 96.94 111 ASP A C 1
ATOM 927 O O . ASP A 1 111 ? 6.607 -2.200 -16.256 1.00 96.94 111 ASP A O 1
ATOM 931 N N . VAL A 1 112 ? 8.521 -2.469 -17.385 1.00 97.69 112 VAL A N 1
ATOM 932 C CA . VAL A 1 112 ? 8.666 -3.890 -17.087 1.00 97.69 112 VAL A CA 1
ATOM 933 C C . VAL A 1 112 ? 9.306 -4.095 -15.727 1.00 97.69 112 VAL A C 1
ATOM 935 O O . VAL A 1 112 ? 8.702 -4.724 -14.866 1.00 97.69 112 VAL A O 1
ATOM 938 N N . PHE A 1 113 ? 10.501 -3.559 -15.484 1.00 98.00 113 PHE A N 1
ATOM 939 C CA . PHE A 1 113 ? 11.180 -3.779 -14.206 1.00 98.00 113 PHE A CA 1
ATOM 940 C C . PHE A 1 113 ? 10.468 -3.067 -13.046 1.00 98.00 113 PHE A C 1
ATOM 942 O O . PHE A 1 113 ? 10.364 -3.637 -11.961 1.00 98.00 113 PHE A O 1
ATOM 949 N N . GLY A 1 114 ? 9.956 -1.851 -13.266 1.00 97.38 114 GLY A N 1
ATOM 950 C CA . GLY A 1 114 ? 9.312 -1.051 -12.223 1.00 97.38 114 GLY A CA 1
ATOM 951 C C . GLY A 1 114 ? 7.932 -1.567 -11.807 1.00 97.38 114 GLY A C 1
ATOM 952 O O . GLY A 1 114 ? 7.669 -1.685 -10.610 1.00 97.38 114 GLY A O 1
ATOM 953 N N . HIS A 1 115 ? 7.055 -1.887 -12.766 1.00 98.25 115 HIS A N 1
ATOM 954 C CA . HIS A 1 115 ? 5.649 -2.215 -12.468 1.00 98.25 115 HIS A CA 1
ATOM 955 C C . HIS A 1 115 ? 5.368 -3.714 -12.360 1.00 98.25 115 HIS A C 1
ATOM 957 O O . HIS A 1 115 ? 4.644 -4.152 -11.462 1.00 98.25 115 HIS A O 1
ATOM 963 N N . ILE A 1 116 ? 5.925 -4.522 -13.266 1.00 98.25 116 ILE A N 1
ATOM 964 C CA . ILE A 1 116 ? 5.492 -5.915 -13.454 1.00 98.25 116 ILE A CA 1
ATOM 965 C C . ILE A 1 116 ? 5.706 -6.812 -12.229 1.00 98.25 116 ILE A C 1
ATOM 967 O O . ILE A 1 116 ? 4.817 -7.624 -11.957 1.00 98.25 116 ILE A O 1
ATOM 971 N N . PRO A 1 117 ? 6.794 -6.685 -11.441 1.00 98.44 117 PRO A N 1
ATOM 972 C CA . PRO A 1 117 ? 6.951 -7.468 -10.219 1.00 98.44 117 PRO A CA 1
ATOM 973 C C . PRO A 1 117 ? 5.756 -7.362 -9.263 1.00 98.44 117 PRO A C 1
ATOM 975 O O . PRO A 1 117 ? 5.330 -8.369 -8.707 1.00 98.44 117 PRO A O 1
ATOM 978 N N . LEU A 1 118 ? 5.151 -6.179 -9.105 1.00 97.88 118 LEU A N 1
ATOM 979 C CA . LEU A 1 118 ? 4.000 -6.006 -8.210 1.00 97.88 118 LEU A CA 1
ATOM 980 C C . LEU A 1 118 ? 2.694 -6.570 -8.775 1.00 97.88 118 LEU A C 1
ATOM 982 O O . LEU A 1 118 ? 1.741 -6.761 -8.020 1.00 97.88 118 LEU A O 1
ATOM 986 N N . LEU A 1 119 ? 2.643 -6.941 -10.056 1.00 98.00 119 LEU A N 1
ATOM 987 C CA . LEU A 1 119 ? 1.481 -7.634 -10.613 1.00 98.00 119 LEU A CA 1
ATOM 988 C C . LEU A 1 119 ? 1.342 -9.076 -10.103 1.00 98.00 119 LEU A C 1
ATOM 990 O O . LEU A 1 119 ? 0.283 -9.681 -10.266 1.00 98.00 119 LEU A O 1
ATOM 994 N N . SER A 1 120 ? 2.361 -9.636 -9.439 1.00 96.38 120 SER A N 1
ATOM 995 C CA . SER A 1 120 ? 2.220 -10.900 -8.704 1.00 96.38 120 SER A CA 1
ATOM 996 C C . SER A 1 120 ? 1.543 -10.732 -7.337 1.00 96.38 120 SER A C 1
ATOM 998 O O . SER A 1 120 ? 1.264 -11.725 -6.665 1.00 96.38 120 SER A O 1
ATOM 1000 N N . ASN A 1 121 ? 1.308 -9.497 -6.882 1.00 93.69 121 ASN A N 1
ATOM 1001 C CA . ASN A 1 121 ? 0.723 -9.195 -5.581 1.00 93.69 121 ASN A CA 1
ATOM 1002 C C . ASN A 1 121 ? -0.797 -8.976 -5.708 1.00 93.69 121 ASN A C 1
ATOM 1004 O O . ASN A 1 121 ? -1.253 -7.960 -6.227 1.00 93.69 121 ASN A O 1
ATOM 1008 N N . ALA A 1 122 ? -1.591 -9.928 -5.201 1.00 91.75 122 ALA A N 1
ATOM 1009 C CA . ALA A 1 122 ? -3.059 -9.902 -5.267 1.00 91.75 122 ALA A CA 1
ATOM 1010 C C . ALA A 1 122 ? -3.719 -8.595 -4.746 1.00 91.75 122 ALA A C 1
ATOM 1012 O O . ALA A 1 122 ? -4.626 -8.088 -5.411 1.00 91.75 122 ALA A O 1
ATOM 1013 N N . PRO A 1 123 ? -3.296 -8.019 -3.600 1.00 85.75 123 PRO A N 1
ATOM 1014 C CA . PRO A 1 123 ? -3.742 -6.693 -3.168 1.00 85.75 123 PRO A CA 1
ATOM 1015 C C . PRO A 1 123 ? -3.577 -5.590 -4.213 1.00 85.75 123 PRO A C 1
ATOM 1017 O O . PRO A 1 123 ? -4.521 -4.859 -4.516 1.00 85.75 123 PRO A O 1
ATOM 1020 N N . PHE A 1 124 ? -2.363 -5.481 -4.751 1.00 90.19 124 PHE A N 1
ATOM 1021 C CA . PHE A 1 124 ? -1.961 -4.404 -5.640 1.00 90.19 124 PHE A CA 1
ATOM 1022 C C . PHE A 1 124 ? -2.725 -4.469 -6.957 1.00 90.19 124 PHE A C 1
ATOM 1024 O O . PHE A 1 124 ? -3.288 -3.472 -7.408 1.00 90.19 124 PHE A O 1
ATOM 1031 N N . VAL A 1 125 ? -2.845 -5.665 -7.533 1.00 92.56 125 VAL A N 1
ATOM 1032 C CA . VAL A 1 125 ? -3.609 -5.829 -8.770 1.00 92.56 125 VAL A CA 1
ATOM 1033 C C . VAL A 1 125 ? -5.095 -5.553 -8.581 1.00 92.56 125 VAL A C 1
ATOM 1035 O O . VAL A 1 125 ? -5.702 -4.916 -9.433 1.00 92.56 125 VAL A O 1
ATOM 1038 N N . LYS A 1 126 ? -5.685 -5.931 -7.439 1.00 88.31 126 LYS A N 1
ATOM 1039 C CA . LYS A 1 126 ? -7.084 -5.598 -7.140 1.00 88.31 126 LYS A CA 1
ATOM 1040 C C . LYS A 1 126 ? -7.294 -4.084 -7.055 1.00 88.31 126 LYS A C 1
ATOM 1042 O O . LYS A 1 126 ? -8.323 -3.586 -7.507 1.00 88.31 126 LYS A O 1
ATOM 1047 N N . TYR A 1 127 ? -6.326 -3.355 -6.499 1.00 88.88 127 TYR A N 1
ATOM 1048 C CA . TYR A 1 127 ? -6.338 -1.895 -6.506 1.00 88.88 127 TYR A CA 1
ATOM 1049 C C . TYR A 1 127 ? -6.312 -1.333 -7.937 1.00 88.88 127 TYR A C 1
ATOM 1051 O O . TYR A 1 127 ? -7.137 -0.475 -8.252 1.00 88.88 127 TYR A O 1
ATOM 1059 N N . LEU A 1 128 ? -5.448 -1.852 -8.818 1.00 92.25 128 LEU A N 1
ATOM 1060 C CA . LEU A 1 128 ? -5.399 -1.437 -10.226 1.00 92.25 128 LEU A CA 1
ATOM 1061 C C . LEU A 1 128 ? -6.710 -1.732 -10.976 1.00 92.25 128 LEU A C 1
ATOM 1063 O O . LEU A 1 128 ? -7.187 -0.868 -11.713 1.00 92.25 128 LEU A O 1
ATOM 1067 N N . GLU A 1 129 ? -7.316 -2.907 -10.763 1.00 90.88 129 GLU A N 1
ATOM 1068 C CA . GLU A 1 129 ? -8.603 -3.285 -11.376 1.00 90.88 129 GLU A CA 1
ATOM 1069 C C . GLU A 1 129 ? -9.716 -2.304 -10.974 1.00 90.88 129 GLU A C 1
ATOM 1071 O O . GLU A 1 129 ? -10.447 -1.795 -11.827 1.00 90.88 129 GLU A O 1
ATOM 1076 N N . GLU A 1 130 ? -9.835 -1.998 -9.677 1.00 86.56 130 GLU A N 1
ATOM 1077 C CA . GLU A 1 130 ? -10.862 -1.080 -9.177 1.00 86.56 130 GLU A CA 1
ATOM 1078 C C . GLU A 1 130 ? -10.613 0.366 -9.601 1.00 86.56 130 GLU A C 1
ATOM 1080 O O . GLU A 1 130 ? -11.563 1.063 -9.970 1.00 86.56 130 GLU A O 1
ATOM 1085 N N . LEU A 1 131 ? -9.351 0.808 -9.606 1.00 88.06 131 LEU A N 1
ATOM 1086 C CA . LEU A 1 131 ? -8.979 2.119 -10.122 1.00 88.06 131 LEU A CA 1
ATOM 1087 C C . LEU A 1 131 ? -9.401 2.241 -11.589 1.00 88.06 131 LEU A C 1
ATOM 1089 O O . LEU A 1 131 ? -10.119 3.173 -11.937 1.00 88.06 131 LEU A O 1
ATOM 1093 N N . ALA A 1 132 ? -9.050 1.264 -12.427 1.00 92.81 132 ALA A N 1
ATOM 1094 C CA . ALA A 1 132 ? -9.423 1.247 -13.837 1.00 92.81 132 ALA A CA 1
ATOM 1095 C C . ALA A 1 132 ? -10.943 1.242 -14.043 1.00 92.81 132 ALA A C 1
ATOM 1097 O O . ALA A 1 132 ? -11.471 2.047 -14.811 1.00 92.81 132 ALA A O 1
ATOM 1098 N N . ARG A 1 133 ? -11.670 0.394 -13.307 1.00 89.94 133 ARG A N 1
ATOM 1099 C CA . ARG A 1 133 ? -13.134 0.301 -13.387 1.00 89.94 133 ARG A CA 1
ATOM 1100 C C . ARG A 1 133 ? -13.822 1.620 -13.032 1.00 89.94 133 ARG A C 1
ATOM 1102 O O . ARG A 1 133 ? -14.785 2.008 -13.697 1.00 89.94 133 ARG A O 1
ATOM 1109 N N . ILE A 1 134 ? -13.356 2.304 -11.984 1.00 86.62 134 ILE A N 1
ATOM 1110 C CA . ILE A 1 134 ? -13.884 3.617 -11.591 1.00 86.62 134 ILE A CA 1
ATOM 1111 C C . ILE A 1 134 ? -13.567 4.646 -12.674 1.00 86.62 134 ILE A C 1
ATOM 1113 O O . ILE A 1 134 ? -14.469 5.368 -13.094 1.00 86.62 134 ILE A O 1
ATOM 1117 N N . THR A 1 135 ? -12.331 4.682 -13.164 1.00 91.88 135 THR A N 1
ATOM 1118 C CA . THR A 1 135 ? -11.909 5.654 -14.175 1.00 91.88 135 THR A CA 1
ATOM 1119 C C . THR A 1 135 ? -12.695 5.519 -15.471 1.00 91.88 135 THR A C 1
ATOM 1121 O O . THR A 1 135 ? -13.185 6.517 -15.991 1.00 91.88 135 THR A O 1
ATOM 1124 N N . LEU A 1 136 ? -12.913 4.293 -15.955 1.00 94.50 136 LEU A N 1
ATOM 1125 C CA . LEU A 1 136 ? -13.675 4.044 -17.182 1.00 94.50 136 LEU A CA 1
ATOM 1126 C C . LEU A 1 136 ? -15.127 4.526 -17.095 1.00 94.50 136 LEU A C 1
ATOM 1128 O O . LEU A 1 136 ? -15.680 4.996 -18.087 1.00 94.50 136 LEU A O 1
ATOM 1132 N N . LYS A 1 137 ? -15.744 4.474 -15.908 1.00 94.75 137 LYS A N 1
ATOM 1133 C CA . LYS A 1 137 ? -17.097 5.010 -15.687 1.00 94.75 137 LYS A CA 1
ATOM 1134 C C . LYS A 1 137 ? -17.166 6.530 -15.890 1.00 94.75 137 LYS A C 1
ATOM 1136 O O . LYS A 1 137 ? -18.232 7.052 -16.210 1.00 94.75 137 LYS A O 1
ATOM 1141 N N . TYR A 1 138 ? -16.053 7.225 -15.682 1.00 94.25 138 TYR A N 1
ATOM 1142 C CA . TYR A 1 138 ? -15.949 8.681 -15.736 1.00 94.25 138 TYR A CA 1
ATOM 1143 C C . TYR A 1 138 ? -14.939 9.148 -16.791 1.00 94.25 138 TYR A C 1
ATOM 1145 O O . TYR A 1 138 ? -14.390 10.238 -16.667 1.00 94.25 138 TYR A O 1
ATOM 1153 N N . ILE A 1 139 ? -14.704 8.333 -17.826 1.00 94.44 139 ILE A N 1
ATOM 1154 C CA . ILE A 1 139 ? -13.621 8.552 -18.793 1.00 94.44 139 ILE A CA 1
ATOM 1155 C C . ILE A 1 139 ? -13.749 9.866 -19.570 1.00 94.44 139 ILE A C 1
ATOM 1157 O O . ILE A 1 139 ? -12.741 10.458 -19.935 1.00 94.44 139 ILE A O 1
ATOM 1161 N N . ASP A 1 140 ? -14.980 10.344 -19.757 1.00 93.38 140 ASP A N 1
ATOM 1162 C CA . ASP A 1 140 ? -15.292 11.594 -20.456 1.00 93.38 140 ASP A CA 1
ATOM 1163 C C . ASP A 1 140 ? -15.327 12.821 -19.513 1.00 93.38 140 ASP A C 1
ATOM 1165 O O . ASP A 1 140 ? -15.784 13.896 -19.901 1.00 93.38 140 ASP A O 1
ATOM 1169 N N . ASN A 1 141 ? -14.907 12.675 -18.248 1.00 94.44 141 ASN A N 1
ATOM 1170 C CA . ASN A 1 141 ? -14.827 13.766 -17.275 1.00 94.44 141 ASN A CA 1
ATOM 1171 C C . ASN A 1 141 ? -13.364 14.111 -16.964 1.00 94.44 141 ASN A C 1
ATOM 1173 O O . ASN A 1 141 ? -12.736 13.480 -16.112 1.00 94.44 141 ASN A O 1
ATOM 1177 N N . ASP A 1 142 ? -12.858 15.162 -17.608 1.00 91.88 142 ASP A N 1
ATOM 1178 C CA . ASP A 1 142 ? -11.457 15.592 -17.511 1.00 91.88 142 ASP A CA 1
ATOM 1179 C C . ASP A 1 142 ? -10.988 15.854 -16.074 1.00 91.88 142 ASP A C 1
ATOM 1181 O O . ASP A 1 142 ? -9.870 15.493 -15.712 1.00 91.88 142 ASP A O 1
ATOM 1185 N N . TRP A 1 143 ? -11.845 16.430 -15.223 1.00 91.88 143 TRP A N 1
ATOM 1186 C CA . TRP A 1 143 ? -11.498 16.683 -13.823 1.00 91.88 143 TRP A CA 1
ATOM 1187 C C . TRP A 1 143 ? -11.331 15.378 -13.036 1.00 91.88 143 TRP A C 1
ATOM 1189 O O . TRP A 1 143 ? -10.392 15.248 -12.251 1.00 91.88 143 TRP A O 1
ATOM 1199 N N . ILE A 1 144 ? -12.209 14.392 -13.263 1.00 88.75 144 ILE A N 1
ATOM 1200 C CA . ILE A 1 144 ? -12.078 13.070 -12.632 1.00 88.75 144 ILE A CA 1
ATOM 1201 C C . ILE A 1 144 ? -10.814 12.367 -13.133 1.00 88.75 144 ILE A C 1
ATOM 1203 O O . ILE A 1 144 ? -10.093 11.756 -12.344 1.00 88.75 144 ILE A O 1
ATOM 1207 N N . ILE A 1 145 ? -10.515 12.482 -14.426 1.00 92.69 145 ILE A N 1
ATOM 1208 C CA . ILE A 1 145 ? -9.292 11.923 -15.000 1.00 92.69 145 ILE A CA 1
ATOM 1209 C C . ILE A 1 145 ? -8.057 12.549 -14.368 1.00 92.69 145 ILE A C 1
ATOM 1211 O O . ILE A 1 145 ? -7.157 11.822 -13.958 1.00 92.69 145 ILE A O 1
ATOM 1215 N N . GLU A 1 146 ? -8.041 13.866 -14.185 1.00 91.62 146 GLU A N 1
ATOM 1216 C CA . GLU A 1 146 ? -6.932 14.558 -13.538 1.00 91.62 146 GLU A CA 1
ATOM 1217 C C . GLU A 1 146 ? -6.696 14.080 -12.093 1.00 91.62 146 GLU A C 1
ATOM 1219 O O . GLU A 1 146 ? -5.561 13.763 -11.726 1.00 91.62 146 GLU A O 1
ATOM 1224 N N . ILE A 1 147 ? -7.743 13.981 -11.263 1.00 90.25 147 ILE A N 1
ATOM 1225 C CA . ILE A 1 147 ? -7.588 13.520 -9.869 1.00 90.25 147 ILE A CA 1
ATOM 1226 C C . ILE A 1 147 ? -7.186 12.041 -9.789 1.00 90.25 147 ILE A C 1
ATOM 1228 O O . ILE A 1 147 ? -6.395 11.668 -8.920 1.00 90.25 147 ILE A O 1
ATOM 1232 N N . VAL A 1 148 ? -7.674 11.200 -10.708 1.00 89.56 148 VAL A N 1
ATOM 1233 C CA . VAL A 1 148 ? -7.252 9.798 -10.824 1.00 89.56 148 VAL A CA 1
ATOM 1234 C C . VAL A 1 148 ? -5.787 9.725 -11.237 1.00 89.56 148 VAL A C 1
ATOM 1236 O O . VAL A 1 148 ? -5.043 8.943 -10.651 1.00 89.56 148 VAL A O 1
ATOM 1239 N N . SER A 1 149 ? -5.344 10.544 -12.194 1.00 91.12 149 SER A N 1
ATOM 1240 C CA . SER A 1 149 ? -3.937 10.607 -12.593 1.00 91.12 149 SER A CA 1
ATOM 1241 C C . SER A 1 149 ? -3.042 11.018 -11.423 1.00 91.12 149 SER A C 1
ATOM 1243 O O . SER A 1 149 ? -1.987 10.418 -11.243 1.00 91.12 149 SER A O 1
ATOM 1245 N N . ARG A 1 150 ? -3.472 11.964 -10.573 1.00 93.62 150 ARG A N 1
ATOM 1246 C CA . ARG A 1 150 ? -2.754 12.316 -9.328 1.00 93.62 150 ARG A CA 1
ATOM 1247 C C . ARG A 1 150 ? -2.695 11.140 -8.354 1.00 93.62 150 ARG A C 1
ATOM 1249 O O . ARG A 1 150 ? -1.647 10.890 -7.764 1.00 93.62 150 ARG A O 1
ATOM 1256 N N . LEU A 1 151 ? -3.796 10.402 -8.200 1.00 90.50 151 LEU A N 1
ATOM 1257 C CA . LEU A 1 151 ? -3.830 9.213 -7.351 1.00 90.50 151 LEU A CA 1
ATOM 1258 C C . LEU A 1 151 ? -2.886 8.126 -7.862 1.00 90.50 151 LEU A C 1
ATOM 1260 O O . LEU A 1 151 ? -2.084 7.630 -7.078 1.00 90.50 151 LEU A O 1
ATOM 1264 N N . TYR A 1 152 ? -2.941 7.804 -9.155 1.00 93.88 152 TYR A N 1
ATOM 1265 C CA . TYR A 1 152 ? -2.043 6.848 -9.803 1.00 93.88 152 TYR A CA 1
ATOM 1266 C C . TYR A 1 152 ? -0.578 7.278 -9.640 1.00 93.88 152 TYR A C 1
ATOM 1268 O O . TYR A 1 152 ? 0.263 6.486 -9.223 1.00 93.88 152 TYR A O 1
ATOM 1276 N N . TRP A 1 153 ? -0.286 8.562 -9.860 1.00 95.06 153 TRP A N 1
ATOM 1277 C CA . TRP A 1 153 ? 1.054 9.123 -9.713 1.00 95.06 153 TRP A CA 1
ATOM 1278 C C . TRP A 1 153 ? 1.608 8.967 -8.292 1.00 95.06 153 TRP A C 1
ATOM 1280 O O . TRP A 1 153 ? 2.696 8.439 -8.092 1.00 95.06 153 TRP A O 1
ATOM 1290 N N . TYR A 1 154 ? 0.847 9.365 -7.274 1.00 94.75 154 TYR A N 1
ATOM 1291 C CA . TYR A 1 154 ? 1.302 9.304 -5.881 1.00 94.75 154 TYR A CA 1
ATOM 1292 C C . TYR A 1 154 ? 1.159 7.925 -5.222 1.00 94.75 154 TYR A C 1
ATOM 1294 O O . TYR A 1 154 ? 1.415 7.794 -4.023 1.00 94.75 154 TYR A O 1
ATOM 1302 N N . THR A 1 155 ? 0.771 6.899 -5.984 1.00 92.12 155 THR A N 1
ATOM 1303 C CA . THR A 1 155 ? 0.703 5.509 -5.516 1.00 92.12 155 THR A CA 1
ATOM 1304 C C . THR A 1 155 ? 1.516 4.579 -6.409 1.00 92.12 155 THR A C 1
ATOM 1306 O O . THR A 1 155 ? 2.618 4.183 -6.046 1.00 92.12 155 THR A O 1
ATOM 1309 N N . VAL A 1 156 ? 1.009 4.259 -7.594 1.00 95.88 156 VAL A N 1
ATOM 1310 C CA . VAL A 1 156 ? 1.605 3.306 -8.531 1.00 95.88 156 VAL A CA 1
ATOM 1311 C C . VAL A 1 156 ? 2.979 3.773 -9.017 1.00 95.88 156 VAL A C 1
ATOM 1313 O O . VAL A 1 156 ? 3.889 2.958 -9.113 1.00 95.88 156 VAL A O 1
ATOM 1316 N N . GLU A 1 157 ? 3.169 5.076 -9.248 1.00 96.06 157 GLU A N 1
ATOM 1317 C CA . GLU A 1 157 ? 4.447 5.609 -9.748 1.00 96.06 157 GLU A CA 1
ATOM 1318 C C . GLU A 1 157 ? 5.420 6.016 -8.633 1.00 96.06 157 GLU A C 1
ATOM 1320 O O . GLU A 1 157 ? 6.591 5.640 -8.659 1.00 96.06 157 GLU A O 1
ATOM 1325 N N . PHE A 1 158 ? 4.945 6.755 -7.625 1.00 96.69 158 PHE A N 1
ATOM 1326 C CA . PHE A 1 158 ? 5.785 7.362 -6.579 1.00 96.69 158 PHE A CA 1
ATOM 1327 C C . PHE A 1 158 ? 5.333 7.026 -5.152 1.00 96.69 158 PHE A C 1
ATOM 1329 O O . PHE A 1 158 ? 5.536 7.799 -4.212 1.00 96.69 158 PHE A O 1
ATOM 1336 N N . GLY A 1 159 ? 4.700 5.870 -4.973 1.00 94.00 159 GLY A N 1
ATOM 1337 C CA . GLY A 1 159 ? 4.228 5.410 -3.676 1.00 94.00 159 GLY A CA 1
ATOM 1338 C C . GLY A 1 159 ? 5.334 4.888 -2.761 1.00 94.00 159 GLY A C 1
ATOM 1339 O O . GLY A 1 159 ? 6.235 4.142 -3.165 1.00 94.00 159 GLY A O 1
ATOM 1340 N N . LEU A 1 160 ? 5.209 5.240 -1.481 1.00 93.12 160 LEU A N 1
ATOM 1341 C CA . LEU A 1 160 ? 6.018 4.704 -0.389 1.00 93.12 160 LEU A CA 1
ATOM 1342 C C . LEU A 1 160 ? 5.151 3.872 0.563 1.00 93.12 160 LEU A C 1
ATOM 1344 O O . LEU A 1 160 ? 3.950 4.097 0.698 1.00 93.12 160 LEU A O 1
ATOM 1348 N N . ILE A 1 161 ? 5.761 2.924 1.265 1.00 86.50 161 ILE A N 1
ATOM 1349 C CA . ILE A 1 161 ? 5.099 2.065 2.254 1.00 86.50 161 ILE A CA 1
ATOM 1350 C C . ILE A 1 161 ? 5.989 1.899 3.485 1.00 86.50 161 ILE A C 1
ATOM 1352 O O . ILE A 1 161 ? 7.205 2.047 3.396 1.00 86.50 161 ILE A O 1
ATOM 1356 N N . ARG A 1 162 ? 5.416 1.624 4.661 1.00 79.38 162 ARG A N 1
ATOM 1357 C CA . ARG A 1 162 ? 6.205 1.270 5.850 1.00 79.38 162 ARG A CA 1
ATOM 1358 C C . ARG A 1 162 ? 6.200 -0.232 6.074 1.00 79.38 162 ARG A C 1
ATOM 1360 O O . ARG A 1 162 ? 5.146 -0.826 6.256 1.00 79.38 162 ARG A O 1
ATOM 1367 N N . GLU A 1 163 ? 7.388 -0.809 6.183 1.00 77.12 163 GLU A N 1
ATOM 1368 C CA . GLU A 1 163 ? 7.590 -2.206 6.550 1.00 77.12 163 GLU A CA 1
ATOM 1369 C C . GLU A 1 163 ? 8.501 -2.270 7.773 1.00 77.12 163 GLU A C 1
ATOM 1371 O O . GLU A 1 163 ? 9.627 -1.768 7.762 1.00 77.12 163 GLU A O 1
ATOM 1376 N N . ASN A 1 164 ? 8.029 -2.903 8.850 1.00 73.19 164 ASN A N 1
ATOM 1377 C CA . ASN A 1 164 ? 8.800 -3.054 10.089 1.00 73.19 164 ASN A CA 1
ATOM 1378 C C . ASN A 1 164 ? 9.327 -1.712 10.644 1.00 73.19 164 ASN A C 1
ATOM 1380 O O . ASN A 1 164 ? 10.452 -1.639 11.130 1.00 73.19 164 ASN A O 1
ATOM 1384 N N . GLY A 1 165 ? 8.537 -0.640 10.516 1.00 67.00 165 GLY A N 1
ATOM 1385 C CA . GLY A 1 165 ? 8.908 0.719 10.933 1.00 67.00 165 GLY A CA 1
ATOM 1386 C C . GLY A 1 165 ? 9.783 1.489 9.935 1.00 67.00 165 GLY A C 1
ATOM 1387 O O . GLY A 1 165 ? 9.832 2.718 10.004 1.00 67.00 165 GLY A O 1
ATOM 1388 N N . ASN A 1 166 ? 10.399 0.811 8.966 1.00 79.06 166 ASN A N 1
ATOM 1389 C CA . ASN A 1 166 ? 11.234 1.438 7.945 1.00 79.06 166 ASN A CA 1
ATOM 1390 C C . ASN A 1 166 ? 10.388 1.865 6.752 1.00 79.06 166 ASN A C 1
ATOM 1392 O O . ASN A 1 166 ? 9.455 1.168 6.360 1.00 79.06 166 ASN A O 1
ATOM 1396 N N . LEU A 1 167 ? 10.720 3.015 6.176 1.00 85.94 167 LEU A N 1
ATOM 1397 C CA . LEU A 1 167 ? 10.107 3.461 4.934 1.00 85.94 167 LEU A CA 1
ATOM 1398 C C . LEU A 1 167 ? 10.722 2.693 3.761 1.00 85.94 167 LEU A C 1
ATOM 1400 O O . LEU A 1 167 ? 11.935 2.498 3.714 1.00 85.94 167 LEU A O 1
ATOM 1404 N N . LYS A 1 168 ? 9.869 2.251 2.847 1.00 93.19 168 LYS A N 1
ATOM 1405 C CA . LYS A 1 168 ? 10.179 1.407 1.701 1.00 93.19 168 LYS A CA 1
ATOM 1406 C C . LYS A 1 168 ? 9.474 1.926 0.458 1.00 93.19 168 LYS A C 1
ATOM 1408 O O . LYS A 1 168 ? 8.488 2.658 0.547 1.00 93.19 168 LYS A O 1
ATOM 1413 N N . VAL A 1 169 ? 9.976 1.521 -0.697 1.00 96.06 169 VAL A N 1
ATOM 1414 C CA . VAL A 1 169 ? 9.491 1.942 -2.008 1.00 96.06 169 VAL A CA 1
ATOM 1415 C C . VAL A 1 169 ? 8.638 0.842 -2.639 1.00 96.06 169 VAL A C 1
ATOM 1417 O O . VAL A 1 169 ? 9.042 -0.323 -2.664 1.00 96.06 169 VAL A O 1
ATOM 1420 N N . TYR A 1 170 ? 7.481 1.209 -3.187 1.00 96.31 170 TYR A N 1
ATOM 1421 C CA . TYR A 1 170 ? 6.724 0.338 -4.096 1.00 96.31 170 TYR A CA 1
ATOM 1422 C C . TYR A 1 170 ? 6.333 1.032 -5.411 1.00 96.31 170 TYR A C 1
ATOM 1424 O O . TYR A 1 170 ? 5.926 0.351 -6.343 1.00 96.31 170 TYR A O 1
ATOM 1432 N N . GLY A 1 171 ? 6.459 2.359 -5.503 1.00 97.06 171 GLY A N 1
ATOM 1433 C CA . GLY A 1 171 ? 6.186 3.098 -6.732 1.00 97.06 171 GLY A CA 1
ATOM 1434 C C . GLY A 1 171 ? 7.197 2.784 -7.837 1.00 97.06 171 GLY A C 1
ATOM 1435 O O . GLY A 1 171 ? 8.407 2.871 -7.617 1.00 97.06 171 GLY A O 1
ATOM 1436 N N . ALA A 1 172 ? 6.711 2.439 -9.025 1.00 96.88 172 ALA A N 1
ATOM 1437 C CA . ALA A 1 172 ? 7.525 1.981 -10.147 1.00 96.88 172 ALA A CA 1
ATOM 1438 C C . ALA A 1 172 ? 8.493 3.041 -10.696 1.00 96.88 172 ALA A C 1
ATOM 1440 O O . ALA A 1 172 ? 9.636 2.717 -11.033 1.00 96.88 172 ALA A O 1
ATOM 1441 N N . GLY A 1 173 ? 8.081 4.310 -10.738 1.00 95.25 173 GLY A N 1
ATOM 1442 C CA . GLY A 1 173 ? 8.940 5.439 -11.106 1.00 95.25 173 GLY A CA 1
ATOM 1443 C C . GLY A 1 173 ? 10.152 5.574 -10.185 1.00 95.25 173 GLY A C 1
ATOM 1444 O O . GLY A 1 173 ? 11.255 5.868 -10.641 1.00 95.25 173 GLY A O 1
ATOM 1445 N N . ILE A 1 174 ? 9.984 5.249 -8.901 1.00 96.19 174 ILE A N 1
ATOM 1446 C CA . ILE A 1 174 ? 11.086 5.217 -7.937 1.00 96.19 174 ILE A CA 1
ATOM 1447 C C . ILE A 1 174 ? 11.915 3.938 -8.123 1.00 96.19 174 ILE A C 1
ATOM 1449 O O . ILE A 1 174 ? 13.135 4.014 -8.242 1.00 96.19 174 ILE A O 1
ATOM 1453 N N . LEU A 1 175 ? 11.268 2.768 -8.195 1.00 97.12 175 LEU A N 1
ATOM 1454 C CA . LEU A 1 175 ? 11.924 1.454 -8.309 1.00 97.12 175 LEU A CA 1
ATOM 1455 C C . LEU A 1 175 ? 12.780 1.297 -9.571 1.00 97.12 175 LEU A C 1
ATOM 1457 O O . LEU A 1 175 ? 13.709 0.498 -9.572 1.00 97.12 175 LEU A O 1
ATOM 1461 N N . SER A 1 176 ? 12.474 2.045 -10.631 1.00 95.56 176 SER A N 1
ATOM 1462 C CA . SER A 1 176 ? 13.215 2.056 -11.899 1.00 95.56 176 SER A CA 1
ATOM 1463 C C . SER A 1 176 ? 14.253 3.187 -12.002 1.00 95.56 176 SER A C 1
ATOM 1465 O O . SER A 1 176 ? 14.959 3.288 -13.008 1.00 95.56 176 SER A O 1
ATOM 1467 N N . SER A 1 177 ? 14.395 4.013 -10.958 1.00 93.94 177 SER A N 1
ATOM 1468 C CA . SER A 1 177 ? 15.322 5.147 -10.893 1.00 93.94 177 SER A CA 1
ATOM 1469 C C . SER A 1 177 ? 16.220 5.052 -9.659 1.00 93.94 177 SER A C 1
ATOM 1471 O O . SER A 1 177 ? 15.786 5.243 -8.521 1.00 93.94 177 SER A O 1
ATOM 1473 N N . SER A 1 178 ? 17.515 4.795 -9.866 1.00 90.81 178 SER A N 1
ATOM 1474 C CA . SER A 1 178 ? 18.459 4.635 -8.752 1.00 90.81 178 SER A CA 1
ATOM 1475 C C . SER A 1 178 ? 18.593 5.909 -7.914 1.00 90.81 178 SER A C 1
ATOM 1477 O O . SER A 1 178 ? 18.618 5.849 -6.685 1.00 90.81 178 SER A O 1
ATOM 1479 N N . GLY A 1 179 ? 18.629 7.070 -8.573 1.00 92.31 179 GLY A N 1
ATOM 1480 C CA . GLY A 1 179 ? 18.730 8.357 -7.893 1.00 92.31 179 GLY A CA 1
ATOM 1481 C C . GLY A 1 179 ? 17.465 8.719 -7.114 1.00 92.31 179 GLY A C 1
ATOM 1482 O O . GLY A 1 179 ? 17.561 9.187 -5.979 1.00 92.31 179 GLY A O 1
ATOM 1483 N N . GLU A 1 180 ? 16.282 8.446 -7.670 1.00 94.94 180 GLU A N 1
ATOM 1484 C CA . GLU A 1 180 ? 15.019 8.732 -6.983 1.00 94.94 180 GLU A CA 1
ATOM 1485 C C . GLU A 1 180 ? 14.743 7.749 -5.839 1.00 94.94 180 GLU A C 1
ATOM 1487 O O . GLU A 1 180 ? 14.217 8.149 -4.800 1.00 94.94 180 GLU A O 1
ATOM 1492 N N . THR A 1 181 ? 15.191 6.494 -5.959 1.00 95.38 181 THR A N 1
ATOM 1493 C CA . THR A 1 181 ? 15.168 5.513 -4.860 1.00 95.38 181 THR A CA 1
ATOM 1494 C C . THR A 1 181 ? 15.859 6.058 -3.612 1.00 95.38 181 THR A C 1
ATOM 1496 O O . THR A 1 181 ? 15.239 6.132 -2.552 1.00 95.38 181 THR A O 1
ATOM 1499 N N . GLN A 1 182 ? 17.112 6.503 -3.729 1.00 94.81 182 GLN A N 1
ATOM 1500 C CA . GLN A 1 182 ? 17.852 7.045 -2.583 1.00 94.81 182 GLN A CA 1
ATOM 1501 C C . GLN A 1 182 ? 17.275 8.392 -2.130 1.00 94.81 182 GLN A C 1
ATOM 1503 O O . GLN A 1 182 ? 17.074 8.628 -0.939 1.00 94.81 182 GLN A O 1
ATOM 1508 N N . TYR A 1 183 ? 16.943 9.280 -3.073 1.00 95.50 183 TYR A N 1
ATOM 1509 C CA . TYR A 1 183 ? 16.387 10.597 -2.759 1.00 95.50 183 TYR A CA 1
ATOM 1510 C C . TYR A 1 183 ? 15.057 10.506 -1.989 1.00 95.50 183 TYR A C 1
ATOM 1512 O O . TYR A 1 183 ? 14.880 11.196 -0.982 1.00 95.50 183 TYR A O 1
ATOM 1520 N N . SER A 1 184 ? 14.141 9.632 -2.412 1.00 94.62 184 SER A N 1
ATOM 1521 C CA . SER A 1 184 ? 12.811 9.480 -1.807 1.00 94.62 184 SER A CA 1
ATOM 1522 C C . SER A 1 184 ? 12.855 8.972 -0.362 1.00 94.62 184 SER A C 1
ATOM 1524 O O . SER A 1 184 ? 11.954 9.290 0.419 1.00 94.62 184 SER A O 1
ATOM 1526 N N . ILE A 1 185 ? 13.922 8.279 0.056 1.00 91.62 185 ILE A N 1
ATOM 1527 C CA . ILE A 1 185 ? 14.064 7.713 1.409 1.00 91.62 185 ILE A CA 1
ATOM 1528 C C . ILE A 1 185 ? 15.046 8.502 2.284 1.00 91.62 185 ILE A C 1
ATOM 1530 O O . ILE A 1 185 ? 14.676 8.887 3.394 1.00 91.62 185 ILE A O 1
ATOM 1534 N N . ASP A 1 186 ? 16.239 8.822 1.783 1.00 94.00 186 ASP A N 1
ATOM 1535 C CA . ASP A 1 186 ? 17.332 9.351 2.615 1.00 94.00 186 ASP A CA 1
ATOM 1536 C C . ASP A 1 186 ? 17.378 10.880 2.661 1.00 94.00 186 ASP A C 1
ATOM 1538 O O . ASP A 1 186 ? 17.810 11.475 3.649 1.00 94.00 186 ASP A O 1
ATOM 1542 N N . SER A 1 187 ? 16.929 11.550 1.596 1.00 94.19 187 SER A N 1
ATOM 1543 C CA . SER A 1 187 ? 17.013 13.009 1.513 1.00 94.19 187 SER A CA 1
ATOM 1544 C C . SER A 1 187 ? 16.089 13.683 2.530 1.00 94.19 187 SER A C 1
ATOM 1546 O O . SER A 1 187 ? 14.927 13.309 2.688 1.00 94.19 187 SER A O 1
ATOM 1548 N N . HIS A 1 188 ? 16.554 14.750 3.176 1.00 89.31 188 HIS A N 1
ATOM 1549 C CA . HIS A 1 188 ? 15.709 15.588 4.036 1.00 89.31 188 HIS A CA 1
ATOM 1550 C C . HIS A 1 188 ? 14.856 16.600 3.253 1.00 89.31 188 HIS A C 1
ATOM 1552 O O . HIS A 1 188 ? 14.029 17.288 3.847 1.00 89.31 188 HIS A O 1
ATOM 1558 N N . ILE A 1 189 ? 15.070 16.712 1.938 1.00 94.12 189 ILE A N 1
ATOM 1559 C CA . ILE A 1 189 ? 14.413 17.698 1.074 1.00 94.12 189 ILE A CA 1
ATOM 1560 C C . ILE A 1 189 ? 12.939 17.350 0.801 1.00 94.12 189 ILE A C 1
ATOM 1562 O O . ILE A 1 189 ? 12.094 18.222 1.025 1.00 94.12 189 ILE A O 1
ATOM 1566 N N . PRO A 1 190 ? 12.585 16.138 0.321 1.00 93.44 190 PRO A N 1
ATOM 1567 C CA . PRO A 1 190 ? 11.205 15.855 -0.027 1.00 93.44 190 PRO A CA 1
ATOM 1568 C C . PRO A 1 190 ? 10.340 15.669 1.217 1.00 93.44 190 PRO A C 1
ATOM 1570 O O . PRO A 1 190 ? 10.746 15.083 2.228 1.00 93.44 190 PRO A O 1
ATOM 1573 N N . LYS A 1 191 ? 9.095 16.131 1.124 1.00 89.94 191 LYS A N 1
ATOM 1574 C CA . LYS A 1 191 ? 8.098 15.924 2.172 1.00 89.94 191 LYS A CA 1
ATOM 1575 C C . LYS A 1 191 ? 7.478 14.546 2.009 1.00 89.94 191 LYS A C 1
ATOM 1577 O O . LYS A 1 191 ? 7.009 14.178 0.938 1.00 89.94 191 LYS A O 1
ATOM 1582 N N . ARG A 1 192 ? 7.432 13.794 3.100 1.00 87.81 192 ARG A N 1
ATOM 1583 C CA . ARG A 1 192 ? 6.777 12.486 3.154 1.00 87.81 192 ARG A CA 1
ATOM 1584 C C . ARG A 1 192 ? 5.507 12.648 3.962 1.00 87.81 192 ARG A C 1
ATOM 1586 O O . ARG A 1 192 ? 5.559 13.080 5.114 1.00 87.81 192 ARG A O 1
ATOM 1593 N N . HIS A 1 193 ? 4.378 12.383 3.329 1.00 83.31 193 HIS A N 1
ATOM 1594 C CA . HIS A 1 193 ? 3.068 12.516 3.934 1.00 83.31 193 HIS A CA 1
ATOM 1595 C C . HIS A 1 193 ? 2.444 11.149 4.148 1.00 83.31 193 HIS A C 1
ATOM 1597 O O . HIS A 1 193 ? 2.596 10.244 3.327 1.00 83.31 193 HIS A O 1
ATOM 1603 N N . ASP A 1 194 ? 1.689 11.042 5.233 1.00 80.94 194 ASP A N 1
ATOM 1604 C CA . ASP A 1 194 ? 0.735 9.958 5.379 1.00 80.94 194 ASP A CA 1
ATOM 1605 C C . ASP A 1 194 ? -0.249 10.004 4.207 1.00 80.94 194 ASP A C 1
ATOM 1607 O O . ASP A 1 194 ? -0.649 11.082 3.744 1.00 80.94 194 ASP A O 1
ATOM 1611 N N . PHE A 1 195 ? -0.622 8.831 3.708 1.00 78.88 195 PHE A N 1
ATOM 1612 C CA . PHE A 1 195 ? -1.572 8.716 2.617 1.00 78.88 195 PHE A CA 1
ATOM 1613 C C . PHE A 1 195 ? -2.892 9.366 3.015 1.00 78.88 195 PHE A C 1
ATOM 1615 O O . PHE A 1 195 ? -3.519 9.024 4.021 1.00 78.88 195 PHE A O 1
ATOM 1622 N N . ASN A 1 196 ? -3.311 10.319 2.198 1.00 81.62 196 ASN A N 1
ATOM 1623 C CA . ASN A 1 196 ? -4.530 11.068 2.399 1.00 81.62 196 ASN A CA 1
ATOM 1624 C C . ASN A 1 196 ? -5.104 11.406 1.028 1.00 81.62 196 ASN A C 1
ATOM 1626 O O . ASN A 1 196 ? -4.506 12.174 0.276 1.00 81.62 196 ASN A O 1
ATOM 1630 N N . ILE A 1 197 ? -6.262 10.827 0.717 1.00 78.69 197 ILE A N 1
ATOM 1631 C CA . ILE A 1 197 ? -6.888 10.937 -0.605 1.00 78.69 197 ILE A CA 1
ATOM 1632 C C . ILE A 1 197 ? -7.157 12.396 -0.973 1.00 78.69 197 ILE A C 1
ATOM 1634 O O . ILE A 1 197 ? -6.807 12.814 -2.070 1.00 78.69 197 ILE A O 1
ATOM 1638 N N . GLN A 1 198 ? -7.718 13.187 -0.052 1.00 82.25 198 GLN A N 1
ATOM 1639 C CA . GLN A 1 198 ? -8.034 14.588 -0.329 1.00 82.25 198 GLN A CA 1
ATOM 1640 C C . GLN A 1 198 ? -6.766 15.383 -0.649 1.00 82.25 198 GLN A C 1
ATOM 1642 O O . GLN A 1 198 ? -6.706 16.093 -1.647 1.00 82.25 198 GLN A O 1
ATOM 1647 N N . LYS A 1 199 ? -5.710 15.198 0.146 1.00 85.50 199 LYS A N 1
ATOM 1648 C CA . LYS A 1 199 ? -4.436 15.867 -0.098 1.00 85.50 199 LYS A CA 1
ATOM 1649 C C . LYS A 1 199 ? -3.812 15.445 -1.427 1.00 85.50 199 LYS A C 1
ATOM 1651 O O . LYS A 1 199 ? -3.300 16.304 -2.134 1.00 85.50 199 LYS A O 1
ATOM 1656 N N . ILE A 1 200 ? -3.858 14.160 -1.772 1.00 84.75 200 ILE A N 1
ATOM 1657 C CA . ILE A 1 200 ? -3.385 13.655 -3.068 1.00 84.75 200 ILE A CA 1
ATOM 1658 C C . ILE A 1 200 ? -4.167 14.313 -4.209 1.00 84.75 200 ILE A C 1
ATOM 1660 O O . ILE A 1 200 ? -3.561 14.819 -5.150 1.00 84.75 200 ILE A O 1
ATOM 1664 N N . PHE A 1 201 ? -5.496 14.383 -4.098 1.00 87.94 201 PHE A N 1
ATOM 1665 C CA . PHE A 1 201 ? -6.340 15.051 -5.087 1.00 87.94 201 PHE A CA 1
ATOM 1666 C C . PHE A 1 201 ? -6.020 16.533 -5.228 1.00 87.94 201 PHE A C 1
ATOM 1668 O O . PHE A 1 201 ? -6.097 17.036 -6.340 1.00 87.94 201 PHE A O 1
ATOM 1675 N N . ASP A 1 202 ? -5.601 17.212 -4.161 1.00 91.06 202 ASP A N 1
ATOM 1676 C CA . ASP A 1 202 ? -5.238 18.633 -4.181 1.00 91.06 202 ASP A CA 1
ATOM 1677 C C . ASP A 1 202 ? -3.760 18.892 -4.537 1.00 91.06 202 ASP A C 1
ATOM 1679 O O . ASP A 1 202 ? -3.349 20.047 -4.660 1.00 91.06 202 ASP A O 1
ATOM 1683 N N . THR A 1 203 ? -2.943 17.845 -4.712 1.00 89.31 203 THR A N 1
ATOM 1684 C CA . THR A 1 203 ? -1.502 17.982 -4.972 1.00 89.31 203 THR A CA 1
ATOM 1685 C C . THR A 1 203 ? -1.195 17.785 -6.462 1.00 89.31 203 THR A C 1
ATOM 1687 O O . THR A 1 203 ? -1.318 16.670 -6.967 1.00 89.31 203 THR A O 1
ATOM 1690 N N . PRO A 1 204 ? -0.780 18.832 -7.199 1.00 92.44 204 PRO A N 1
ATOM 1691 C CA . PRO A 1 204 ? -0.272 18.676 -8.558 1.00 92.44 204 PRO A CA 1
ATOM 1692 C C . PRO A 1 204 ? 1.144 18.083 -8.551 1.00 92.44 204 PRO A C 1
ATOM 1694 O O . PRO A 1 204 ? 1.900 18.282 -7.598 1.00 92.44 204 PRO A O 1
ATOM 1697 N N . TYR A 1 205 ? 1.528 17.420 -9.643 1.00 90.19 205 TYR A N 1
ATOM 1698 C CA . TYR A 1 205 ? 2.853 16.822 -9.807 1.00 90.19 205 TYR A CA 1
ATOM 1699 C C . TYR A 1 205 ? 3.573 17.320 -11.063 1.00 90.19 205 TYR A C 1
ATOM 1701 O O . TYR A 1 205 ? 2.964 17.844 -11.995 1.00 90.19 205 TYR A O 1
ATOM 1709 N N . ILE A 1 206 ? 4.895 17.150 -11.068 1.00 88.81 206 ILE A N 1
ATOM 1710 C CA . ILE A 1 206 ? 5.799 17.552 -12.147 1.00 88.81 206 ILE A CA 1
ATOM 1711 C C . ILE A 1 206 ? 6.622 16.318 -12.542 1.00 88.81 206 ILE A C 1
ATOM 1713 O O . ILE A 1 206 ? 7.147 15.632 -11.667 1.00 88.81 206 ILE A O 1
ATOM 1717 N N . LYS A 1 207 ? 6.706 16.022 -13.846 1.00 87.31 207 LYS A N 1
ATOM 1718 C CA . LYS A 1 207 ? 7.287 14.769 -14.365 1.00 87.31 207 LYS A CA 1
ATOM 1719 C C . LYS A 1 207 ? 8.801 14.818 -14.606 1.00 87.31 207 LYS A C 1
ATOM 1721 O O . LYS A 1 207 ? 9.423 13.772 -14.681 1.00 87.31 207 LYS A O 1
ATOM 1726 N N . ASP A 1 208 ? 9.383 16.003 -14.765 1.00 84.50 208 ASP A N 1
ATOM 1727 C CA . ASP A 1 208 ? 10.760 16.205 -15.248 1.00 84.50 208 ASP A CA 1
ATOM 1728 C C . ASP A 1 208 ? 11.790 16.461 -14.133 1.00 84.50 208 ASP A C 1
ATOM 1730 O O . ASP A 1 208 ? 12.912 16.898 -14.392 1.00 84.50 208 ASP A O 1
ATOM 1734 N N . LYS A 1 209 ? 11.420 16.191 -12.877 1.00 89.31 209 LYS A N 1
ATOM 1735 C CA . LYS A 1 209 ? 12.297 16.304 -11.707 1.00 89.31 209 LYS A CA 1
ATOM 1736 C C . LYS A 1 209 ? 11.887 15.313 -10.621 1.00 89.31 209 LYS A C 1
ATOM 1738 O O . LYS A 1 209 ? 10.747 14.854 -10.605 1.00 89.31 209 LYS A O 1
ATOM 1743 N N . TYR A 1 210 ? 12.790 15.059 -9.673 1.00 92.75 210 TYR A N 1
ATOM 1744 C CA . TYR A 1 210 ? 12.460 14.263 -8.490 1.00 92.75 210 TYR A CA 1
ATOM 1745 C C . TYR A 1 210 ? 11.294 14.865 -7.712 1.00 92.75 210 TYR A C 1
ATOM 1747 O O . TYR A 1 210 ? 11.184 16.091 -7.575 1.00 92.75 210 TYR A O 1
ATOM 1755 N N . GLN A 1 211 ? 10.436 13.997 -7.177 1.00 92.88 211 GLN A N 1
ATOM 1756 C CA . GLN A 1 211 ? 9.218 14.454 -6.521 1.00 92.88 211 GLN A CA 1
ATOM 1757 C C . GLN A 1 211 ? 9.523 15.208 -5.225 1.00 92.88 211 GLN A C 1
ATOM 1759 O O . GLN A 1 211 ? 10.228 14.731 -4.341 1.00 92.88 211 GLN A O 1
ATOM 1764 N N . GLU A 1 212 ? 8.929 16.389 -5.070 1.00 92.88 212 GLU A N 1
ATOM 1765 C CA . GLU A 1 212 ? 9.035 17.172 -3.832 1.00 92.88 212 GLU A CA 1
ATOM 1766 C C . GLU A 1 212 ? 8.195 16.581 -2.692 1.00 92.88 212 GLU A C 1
ATOM 1768 O O . GLU A 1 212 ? 8.392 16.923 -1.522 1.00 92.88 212 GLU A O 1
ATOM 1773 N N . GLN A 1 213 ? 7.222 15.734 -3.034 1.00 91.31 213 GLN A N 1
ATOM 1774 C CA . GLN A 1 213 ? 6.267 15.146 -2.108 1.00 91.31 213 GLN A CA 1
ATOM 1775 C C . GLN A 1 213 ? 6.026 13.679 -2.454 1.00 91.31 213 GLN A C 1
ATOM 1777 O O . GLN A 1 213 ? 5.836 13.343 -3.619 1.00 91.31 213 GLN A O 1
ATOM 1782 N N . TYR A 1 214 ? 5.971 12.838 -1.428 1.00 89.62 214 TYR A N 1
ATOM 1783 C CA . TYR A 1 214 ? 5.623 11.423 -1.530 1.00 89.62 214 TYR A CA 1
ATOM 1784 C C . TYR A 1 214 ? 4.501 11.097 -0.551 1.00 89.62 214 TYR A C 1
ATOM 1786 O O . TYR A 1 214 ? 4.407 11.707 0.522 1.00 89.62 214 TYR A O 1
ATOM 1794 N N . PHE A 1 215 ? 3.684 10.107 -0.902 1.00 83.00 215 PHE A N 1
ATOM 1795 C CA . PHE A 1 215 ? 2.579 9.634 -0.077 1.00 83.00 215 PHE A CA 1
ATOM 1796 C C . PHE A 1 215 ? 2.718 8.137 0.197 1.00 83.00 215 PHE A C 1
ATOM 1798 O O . PHE A 1 215 ? 3.146 7.364 -0.660 1.00 83.00 215 PHE A O 1
ATOM 1805 N N . GLY A 1 216 ? 2.344 7.731 1.405 1.00 66.12 216 GLY A N 1
ATOM 1806 C CA . GLY A 1 216 ? 2.345 6.332 1.819 1.00 66.12 216 GLY A CA 1
ATOM 1807 C C . GLY A 1 216 ? 1.489 6.107 3.059 1.00 66.12 216 GLY A C 1
ATOM 1808 O O . GLY A 1 216 ? 1.433 6.973 3.927 1.00 66.12 216 GLY A O 1
ATOM 1809 N N . GLN A 1 217 ? 0.786 4.976 3.145 1.00 57.78 217 GLN A N 1
ATOM 1810 C CA . GLN A 1 217 ? -0.045 4.599 4.304 1.00 57.78 217 GLN A CA 1
ATOM 1811 C C . GLN A 1 217 ? 0.553 3.369 5.013 1.00 57.78 217 GLN A C 1
ATOM 1813 O O . GLN A 1 217 ? 1.339 2.643 4.413 1.00 57.78 217 GLN A O 1
ATOM 1818 N N . LEU A 1 218 ? 0.094 2.940 6.191 1.00 46.03 218 LEU A N 1
ATOM 1819 C CA . LEU A 1 218 ? 0.110 3.514 7.547 1.00 46.03 218 LEU A CA 1
ATOM 1820 C C . LEU A 1 218 ? -0.283 2.326 8.448 1.00 46.03 218 LEU A C 1
ATOM 1822 O O . LEU A 1 218 ? -1.449 1.951 8.487 1.00 46.03 218 LEU A O 1
ATOM 1826 N N . VAL A 1 219 ? 0.653 1.726 9.182 1.00 55.28 219 VAL A N 1
ATOM 1827 C CA . VAL A 1 219 ? 0.288 1.081 10.453 1.00 55.28 219 VAL A CA 1
ATOM 1828 C C . VAL A 1 219 ? 0.396 2.203 11.472 1.00 55.28 219 VAL A C 1
ATOM 1830 O O . VAL A 1 219 ? 1.448 2.410 12.075 1.00 55.28 219 VAL A O 1
ATOM 1833 N N . GLU A 1 220 ? -0.634 3.048 11.560 1.00 60.47 220 GLU A N 1
ATOM 1834 C CA . GLU A 1 220 ? -0.674 4.018 12.650 1.00 60.47 220 GLU A CA 1
ATOM 1835 C C . GLU A 1 220 ? -1.051 3.252 13.892 1.00 60.47 220 GLU A C 1
ATOM 1837 O O . GLU A 1 220 ? -2.166 2.757 14.024 1.00 60.47 220 GLU A O 1
ATOM 1842 N N . ILE A 1 221 ? -0.091 3.164 14.795 1.00 76.50 221 ILE A N 1
ATOM 1843 C CA . ILE A 1 221 ? -0.328 2.815 16.173 1.00 76.50 221 ILE A CA 1
ATOM 1844 C C . ILE A 1 221 ? -0.105 4.080 16.983 1.00 76.50 221 ILE A C 1
ATOM 1846 O O . ILE A 1 221 ? 0.994 4.626 17.053 1.00 76.50 221 ILE A O 1
ATOM 1850 N N . SER A 1 222 ? -1.184 4.591 17.552 1.00 84.81 222 SER A N 1
ATOM 1851 C CA . SER A 1 222 ? -1.146 5.719 18.468 1.00 84.81 222 SER A CA 1
ATOM 1852 C C . SER A 1 222 ? -1.685 5.269 19.823 1.00 84.81 222 SER A C 1
ATOM 1854 O O . SER A 1 222 ? -2.405 4.271 19.896 1.00 84.81 222 SER A O 1
ATOM 1856 N N . PRO A 1 223 ? -1.427 6.021 20.901 1.00 90.00 223 PRO A N 1
ATOM 1857 C CA . PRO A 1 223 ? -1.910 5.653 22.228 1.00 90.00 223 PRO A CA 1
ATOM 1858 C C . PRO A 1 223 ? -3.445 5.553 22.359 1.00 90.00 223 PRO A C 1
ATOM 1860 O O . PRO A 1 223 ? -3.945 5.086 23.378 1.00 90.00 223 PRO A O 1
ATOM 1863 N N . THR A 1 224 ? -4.215 6.020 21.368 1.00 89.50 224 THR A N 1
ATOM 1864 C CA . THR A 1 224 ? -5.686 6.050 21.424 1.00 89.50 224 THR A CA 1
ATOM 1865 C C . THR A 1 224 ? -6.395 5.355 20.267 1.00 89.50 224 THR A C 1
ATOM 1867 O O . THR A 1 224 ? -7.595 5.109 20.364 1.00 89.50 224 THR A O 1
ATOM 1870 N N . LYS A 1 225 ? -5.690 5.054 19.177 1.00 91.19 225 LYS A N 1
ATOM 1871 C CA . LYS A 1 225 ? -6.242 4.385 17.994 1.00 91.19 225 LYS A CA 1
ATOM 1872 C C . LYS A 1 225 ? -5.165 3.586 17.268 1.00 91.19 225 LYS A C 1
ATOM 1874 O O . LYS A 1 225 ? -3.988 3.953 17.318 1.00 91.19 225 LYS A O 1
ATOM 1879 N N . VAL A 1 226 ? -5.589 2.554 16.553 1.00 87.31 226 VAL A N 1
ATOM 1880 C CA . VAL A 1 226 ? -4.766 1.797 15.612 1.00 87.31 226 VAL A CA 1
ATOM 1881 C C . VAL A 1 226 ? -5.493 1.647 14.279 1.00 87.31 226 VAL A C 1
ATOM 1883 O O . VAL A 1 226 ? -6.715 1.499 14.261 1.00 87.31 226 VAL A O 1
ATOM 1886 N N . ILE A 1 227 ? -4.755 1.674 13.170 1.00 85.31 227 ILE A N 1
ATOM 1887 C CA . ILE A 1 227 ? -5.261 1.211 11.874 1.00 85.31 227 ILE A CA 1
ATOM 1888 C C . ILE A 1 227 ? -4.792 -0.230 11.675 1.00 85.31 227 ILE A C 1
ATOM 1890 O O . ILE A 1 227 ? -3.600 -0.477 11.495 1.00 85.31 227 ILE A O 1
ATOM 1894 N N . LEU A 1 228 ? -5.728 -1.179 11.748 1.00 77.44 228 LEU A N 1
ATOM 1895 C CA . LEU A 1 228 ? -5.472 -2.591 11.469 1.00 77.44 228 LEU A CA 1
ATOM 1896 C C . LEU A 1 228 ? -5.735 -2.889 9.999 1.00 77.44 228 LEU A C 1
ATOM 1898 O O . LEU A 1 228 ? -6.868 -2.754 9.548 1.00 77.44 228 LEU A O 1
ATOM 1902 N N . ASP A 1 229 ? -4.722 -3.350 9.274 1.00 75.00 229 ASP A N 1
ATOM 1903 C CA . ASP A 1 229 ? -4.930 -3.963 7.964 1.00 75.00 229 ASP A CA 1
ATOM 1904 C C . ASP A 1 229 ? -5.325 -5.434 8.140 1.00 75.00 229 ASP A C 1
ATOM 1906 O O . ASP A 1 229 ? -4.618 -6.210 8.789 1.00 75.00 229 ASP A O 1
ATOM 1910 N N . HIS A 1 230 ? -6.457 -5.823 7.557 1.00 59.75 230 HIS A N 1
ATOM 1911 C CA . HIS A 1 230 ? -6.762 -7.225 7.316 1.00 59.75 230 HIS A CA 1
ATOM 1912 C C . HIS A 1 230 ? -7.233 -7.419 5.876 1.00 59.75 230 HIS A C 1
ATOM 1914 O O . HIS A 1 230 ? -8.311 -6.960 5.495 1.00 59.75 230 HIS A O 1
ATOM 1920 N N . SER A 1 231 ? -6.451 -8.153 5.082 1.00 54.09 231 SER A N 1
ATOM 1921 C CA . SER A 1 231 ? -6.740 -8.406 3.664 1.00 54.09 231 SER A CA 1
ATOM 1922 C C . SER A 1 231 ? -6.890 -7.119 2.831 1.00 54.09 231 SER A C 1
ATOM 1924 O O . SER A 1 231 ? -7.724 -7.062 1.921 1.00 54.09 231 SER A O 1
ATOM 1926 N N . ASN A 1 232 ? -6.062 -6.103 3.112 1.00 48.03 232 ASN A N 1
ATOM 1927 C CA . ASN A 1 232 ? -6.042 -4.780 2.461 1.00 48.03 232 ASN A CA 1
ATOM 1928 C C . ASN A 1 232 ? -7.290 -3.939 2.724 1.00 48.03 232 ASN A C 1
ATOM 1930 O O . ASN A 1 232 ? -7.655 -3.062 1.940 1.00 48.03 232 ASN A O 1
ATOM 1934 N N . ILE A 1 233 ? -7.972 -4.235 3.827 1.00 52.47 233 ILE A N 1
ATOM 1935 C CA . ILE A 1 233 ? -9.021 -3.396 4.382 1.00 52.47 233 ILE A CA 1
ATOM 1936 C C . ILE A 1 233 ? -8.474 -2.834 5.689 1.00 52.47 233 ILE A C 1
ATOM 1938 O O . ILE A 1 233 ? -8.236 -3.579 6.640 1.00 52.47 233 ILE A O 1
ATOM 1942 N N . GLY A 1 234 ? -8.268 -1.518 5.719 1.00 71.50 234 GLY A N 1
ATOM 1943 C CA . GLY A 1 234 ? -7.873 -0.794 6.920 1.00 71.50 234 GLY A CA 1
ATOM 1944 C C . GLY A 1 234 ? -9.074 -0.553 7.832 1.00 71.50 234 GLY A C 1
ATOM 1945 O O . GLY A 1 234 ? -10.037 0.109 7.445 1.00 71.50 234 GLY A O 1
ATOM 1946 N N . PHE A 1 235 ? -9.010 -1.062 9.056 1.00 75.38 235 PHE A N 1
ATOM 1947 C CA . PHE A 1 235 ? -9.974 -0.803 10.118 1.00 75.38 235 PHE A CA 1
ATOM 1948 C C . PHE A 1 235 ? -9.387 0.221 11.081 1.00 75.38 235 PHE A C 1
ATOM 1950 O O . PHE A 1 235 ? -8.394 -0.058 11.751 1.00 75.38 235 PHE A O 1
ATOM 1957 N N . GLU A 1 236 ? -10.012 1.392 11.193 1.00 87.06 236 GLU A N 1
ATOM 1958 C CA . GLU A 1 236 ? -9.712 2.300 12.299 1.00 87.06 236 GLU A CA 1
ATOM 1959 C C . GLU A 1 236 ? -10.362 1.762 13.578 1.00 87.06 236 GLU A C 1
ATOM 1961 O O . GLU A 1 236 ? -11.584 1.616 13.662 1.00 87.06 236 GLU A O 1
ATOM 1966 N N . VAL A 1 237 ? -9.532 1.459 14.574 1.00 92.62 237 VAL A N 1
ATOM 1967 C CA . VAL A 1 237 ? -9.946 0.870 15.845 1.00 92.62 237 VAL A CA 1
ATOM 1968 C C . VAL A 1 237 ? -9.491 1.764 16.993 1.00 92.62 237 VAL A C 1
ATOM 1970 O O . VAL A 1 237 ? -8.304 2.029 17.163 1.00 92.62 237 VAL A O 1
ATOM 1973 N N . GLN A 1 238 ? -10.434 2.220 17.811 1.00 96.44 238 GLN A N 1
ATOM 1974 C CA . GLN A 1 238 ? -10.172 2.971 19.036 1.00 96.44 238 GLN A CA 1
ATOM 1975 C C . GLN A 1 238 ? -9.657 2.017 20.119 1.00 96.44 238 GLN A C 1
ATOM 1977 O O . GLN A 1 238 ? -10.287 0.996 20.397 1.00 96.44 238 GLN A O 1
ATOM 1982 N N . ILE A 1 239 ? -8.534 2.352 20.754 1.00 96.25 239 ILE A N 1
ATOM 1983 C CA . ILE A 1 239 ? -7.865 1.493 21.747 1.00 96.25 239 ILE A CA 1
ATOM 1984 C C . ILE A 1 239 ? -7.560 2.255 23.042 1.00 96.25 239 ILE A C 1
ATOM 1986 O O . ILE A 1 239 ? -7.522 3.492 23.079 1.00 96.25 239 ILE A O 1
ATOM 1990 N N . SER A 1 240 ? -7.377 1.516 24.133 1.00 96.62 240 SER A N 1
ATOM 1991 C CA . SER A 1 240 ? -6.872 2.047 25.402 1.00 96.62 240 SER A CA 1
ATOM 1992 C C . SER A 1 240 ? -5.338 2.146 25.390 1.00 96.62 240 SER A C 1
ATOM 1994 O O . SER A 1 240 ? -4.673 1.520 24.558 1.00 96.62 240 SER A O 1
ATOM 1996 N N . LEU A 1 241 ? -4.762 2.877 26.354 1.00 94.38 241 LEU A N 1
ATOM 1997 C CA . LEU A 1 241 ? -3.311 2.838 26.598 1.00 94.38 241 LEU A CA 1
ATOM 1998 C C . LEU A 1 241 ? -2.819 1.427 26.948 1.00 94.38 241 LEU A C 1
ATOM 2000 O O . LEU A 1 241 ? -1.730 1.045 26.532 1.00 94.38 241 LEU A O 1
ATOM 2004 N N . GLN A 1 242 ? -3.637 0.643 27.653 1.00 94.12 242 GLN A N 1
ATOM 2005 C CA . GLN A 1 242 ? -3.309 -0.728 28.029 1.00 94.12 242 GLN A CA 1
ATOM 2006 C C . GLN A 1 242 ? -3.175 -1.630 26.798 1.00 94.12 242 GLN A C 1
ATOM 2008 O O . GLN A 1 242 ? -2.178 -2.339 26.656 1.00 94.12 242 GLN A O 1
ATOM 2013 N N . THR A 1 243 ? -4.146 -1.568 25.881 1.00 95.38 243 THR A N 1
ATOM 2014 C CA . THR A 1 243 ? -4.065 -2.265 24.595 1.00 95.38 243 THR A CA 1
ATOM 2015 C C . THR A 1 243 ? -2.852 -1.763 23.810 1.00 95.38 243 THR A C 1
ATOM 2017 O O . THR A 1 243 ? -2.048 -2.578 23.363 1.00 95.38 243 THR A O 1
ATOM 2020 N N . TYR A 1 244 ? -2.664 -0.440 23.689 1.00 94.56 244 TYR A N 1
ATOM 2021 C CA . TYR A 1 244 ? -1.520 0.150 22.982 1.00 94.56 244 TYR A CA 1
ATOM 2022 C C . TYR A 1 244 ? -0.180 -0.390 23.492 1.00 94.56 244 TYR A C 1
ATOM 2024 O O . TYR A 1 244 ? 0.644 -0.824 22.690 1.00 94.56 244 TYR A O 1
ATOM 2032 N N . ASP A 1 245 ? 0.032 -0.425 24.807 1.00 92.56 245 ASP A N 1
ATOM 2033 C CA . ASP A 1 245 ? 1.281 -0.911 25.393 1.00 92.56 245 ASP A CA 1
ATOM 2034 C C . ASP A 1 245 ? 1.568 -2.379 25.068 1.00 92.56 245 ASP A C 1
ATOM 2036 O O . ASP A 1 245 ? 2.736 -2.744 24.918 1.00 92.56 245 ASP A O 1
ATOM 2040 N N . GLN A 1 246 ? 0.522 -3.191 24.896 1.00 89.81 246 GLN A N 1
ATOM 2041 C CA . GLN A 1 246 ? 0.641 -4.596 24.510 1.00 89.81 246 GLN A CA 1
ATOM 2042 C C . GLN A 1 246 ? 0.897 -4.789 23.012 1.00 89.81 246 GLN A C 1
ATOM 2044 O O . GLN A 1 246 ? 1.566 -5.750 22.638 1.00 89.81 246 GLN A O 1
ATOM 2049 N N . ILE A 1 247 ? 0.385 -3.898 22.153 1.00 89.44 247 ILE A N 1
ATOM 2050 C CA . ILE A 1 247 ? 0.453 -4.075 20.694 1.00 89.44 247 ILE A CA 1
ATOM 2051 C C . ILE A 1 247 ? 1.495 -3.195 19.984 1.00 89.44 247 ILE A C 1
ATOM 2053 O O . ILE A 1 247 ? 1.858 -3.504 18.853 1.00 89.44 247 ILE A O 1
ATOM 2057 N N . LYS A 1 248 ? 2.038 -2.148 20.624 1.00 84.88 248 LYS A N 1
ATOM 2058 C CA . LYS A 1 248 ? 2.941 -1.150 19.998 1.00 84.88 248 LYS A CA 1
ATOM 2059 C C . LYS A 1 248 ? 4.232 -1.699 19.394 1.00 84.88 248 LYS A C 1
ATOM 2061 O O . LYS A 1 248 ? 4.825 -1.042 18.545 1.00 84.88 248 LYS A O 1
ATOM 2066 N N . THR A 1 249 ? 4.691 -2.864 19.841 1.00 81.50 249 THR A N 1
ATOM 2067 C CA . THR A 1 249 ? 5.900 -3.523 19.319 1.00 81.50 249 THR A CA 1
ATOM 2068 C C . THR A 1 249 ? 5.594 -4.724 18.425 1.00 81.50 249 THR A C 1
ATOM 2070 O O . THR A 1 249 ? 6.522 -5.321 17.876 1.00 81.50 249 THR A O 1
ATOM 2073 N N . LEU A 1 250 ? 4.320 -5.101 18.281 1.00 75.31 250 LEU A N 1
ATOM 2074 C CA . LEU A 1 250 ? 3.909 -6.272 17.515 1.00 75.31 250 LEU A CA 1
ATOM 2075 C C . LEU A 1 250 ? 3.804 -5.936 16.026 1.00 75.31 250 LEU A C 1
ATOM 2077 O O . LEU A 1 250 ? 3.345 -4.862 15.647 1.00 75.31 250 LEU A O 1
ATOM 2081 N N . LYS A 1 251 ? 4.210 -6.884 15.177 1.00 70.62 251 LYS A N 1
ATOM 2082 C CA . LYS A 1 251 ? 4.029 -6.795 13.717 1.00 70.62 251 LYS A CA 1
ATOM 2083 C C . LYS A 1 251 ? 2.651 -7.279 13.271 1.00 70.62 251 LYS A C 1
ATOM 2085 O O . LYS A 1 251 ? 2.103 -6.763 12.309 1.00 70.62 251 LYS A O 1
ATOM 2090 N N . GLU A 1 252 ? 2.107 -8.251 13.993 1.00 74.25 252 GLU A N 1
ATOM 2091 C CA . GLU A 1 252 ? 0.776 -8.816 13.799 1.00 74.25 252 GLU A CA 1
ATOM 2092 C C . GLU A 1 252 ? 0.107 -8.925 15.166 1.00 74.25 252 GLU A C 1
ATOM 2094 O O . GLU A 1 252 ? 0.751 -9.284 16.158 1.00 74.25 252 GLU A O 1
ATOM 2099 N N . CYS A 1 253 ? -1.183 -8.615 15.238 1.00 83.06 253 CYS A N 1
ATOM 2100 C CA . CYS A 1 253 ? -1.947 -8.778 16.462 1.00 83.06 253 CYS A CA 1
ATOM 2101 C C . CYS A 1 253 ? -3.390 -9.180 16.162 1.00 83.06 253 CYS A C 1
ATOM 2103 O O . CYS A 1 253 ? -3.909 -9.003 15.060 1.00 83.06 253 CYS A O 1
ATOM 2105 N N . LYS A 1 254 ? -4.044 -9.728 17.183 1.00 85.50 254 LYS A N 1
ATOM 2106 C CA . LYS A 1 254 ? -5.482 -9.965 17.197 1.00 85.50 254 LYS A CA 1
ATOM 2107 C C . 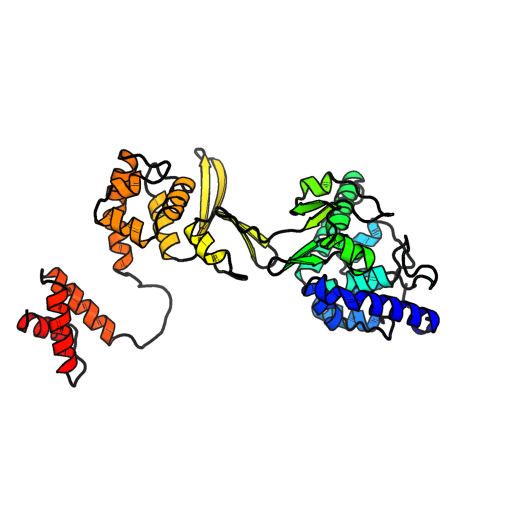LYS A 1 254 ? -6.086 -9.023 18.225 1.00 85.50 254 LYS A C 1
ATOM 2109 O O . LYS A 1 254 ? -5.684 -9.063 19.383 1.00 85.50 254 LYS A O 1
ATOM 2114 N N . LEU A 1 255 ? -7.064 -8.223 17.810 1.00 92.44 255 LEU A N 1
ATOM 2115 C CA . LEU A 1 255 ? -7.881 -7.438 18.730 1.00 92.44 255 LEU A CA 1
ATOM 2116 C C . LEU A 1 255 ? -9.266 -8.060 18.870 1.00 92.44 255 LEU A C 1
ATOM 2118 O O . LEU A 1 255 ? -9.888 -8.480 17.892 1.00 92.44 255 LEU A O 1
ATOM 2122 N N . TYR A 1 256 ? -9.765 -8.086 20.099 1.00 93.81 256 TYR A N 1
ATOM 2123 C CA . TYR A 1 256 ? -11.170 -8.329 20.383 1.00 93.81 256 TYR A CA 1
ATOM 2124 C C . TYR A 1 256 ? -11.920 -7.025 20.166 1.00 93.81 256 TYR A C 1
ATOM 2126 O O . TYR A 1 256 ? -11.564 -6.013 20.758 1.00 93.81 256 TYR A O 1
ATOM 2134 N N . THR A 1 257 ? -12.946 -7.029 19.321 1.00 93.00 257 THR A N 1
ATOM 2135 C CA . THR A 1 257 ? -13.607 -5.787 18.911 1.00 93.00 257 THR A CA 1
ATOM 2136 C C . THR A 1 257 ? -15.011 -5.633 19.482 1.00 93.00 257 THR A C 1
ATOM 2138 O O . THR A 1 257 ? -15.713 -6.616 19.744 1.00 93.00 257 THR A O 1
ATOM 2141 N N . TYR A 1 258 ? -15.428 -4.378 19.643 1.00 94.25 258 TYR A N 1
ATOM 2142 C CA . TYR A 1 258 ? -16.799 -3.970 19.938 1.00 94.25 258 TYR A CA 1
ATOM 2143 C C . TYR A 1 258 ? -17.200 -2.817 19.011 1.00 94.25 258 TYR A C 1
ATOM 2145 O O . TYR A 1 258 ? -16.549 -1.772 18.994 1.00 94.25 258 TYR A O 1
ATOM 2153 N N . LEU A 1 259 ? -18.272 -2.998 18.237 1.00 91.19 259 LEU A N 1
ATOM 2154 C CA . LEU A 1 259 ? -18.810 -1.958 17.360 1.00 91.19 259 LEU A CA 1
ATOM 2155 C C . LEU A 1 259 ? -19.871 -1.150 18.111 1.00 91.19 259 LEU A C 1
ATOM 2157 O O . LEU A 1 259 ? -20.974 -1.632 18.369 1.00 91.19 259 LEU A O 1
ATOM 2161 N N . HIS A 1 260 ? -19.551 0.098 18.430 1.00 88.00 260 HIS A N 1
ATOM 2162 C CA . HIS A 1 260 ? -20.477 1.021 19.064 1.00 88.00 260 HIS A CA 1
ATOM 2163 C C . HIS A 1 260 ? -21.278 1.786 18.008 1.00 88.00 260 HIS A C 1
ATOM 2165 O O . HIS A 1 260 ? -20.718 2.560 17.233 1.00 88.00 260 HIS A O 1
ATOM 2171 N N . ILE A 1 261 ? -22.598 1.605 18.002 1.00 84.56 261 ILE A N 1
ATOM 2172 C CA . ILE A 1 261 ? -23.517 2.339 17.128 1.00 84.56 261 ILE A CA 1
ATOM 2173 C C . ILE A 1 261 ? -24.035 3.578 17.863 1.00 84.56 261 ILE A C 1
ATOM 2175 O O . ILE A 1 261 ? -24.767 3.458 18.846 1.00 84.56 261 ILE A O 1
ATOM 2179 N N . LYS A 1 262 ? -23.689 4.771 17.371 1.00 83.00 262 LYS A N 1
ATOM 2180 C CA . LYS A 1 262 ? -24.164 6.045 17.917 1.00 83.00 262 LYS A CA 1
ATOM 2181 C C . LYS A 1 262 ? -25.540 6.379 17.344 1.00 83.00 262 LYS A C 1
ATOM 2183 O O . LYS A 1 262 ? -25.778 6.282 16.137 1.00 83.00 262 LYS A O 1
ATOM 2188 N N . LYS A 1 263 ? -26.451 6.774 18.231 1.00 81.12 263 LYS A N 1
ATOM 2189 C CA . LYS A 1 263 ? -27.804 7.212 17.879 1.00 81.12 263 LYS A CA 1
ATOM 2190 C C . LYS A 1 263 ? -28.096 8.565 18.508 1.00 81.12 263 LYS A C 1
ATOM 2192 O O . LYS A 1 263 ? -27.710 8.813 19.648 1.00 81.12 263 LYS A O 1
ATOM 2197 N N . GLU A 1 264 ? -28.811 9.405 17.775 1.00 79.06 264 GLU A N 1
ATOM 2198 C CA . GLU A 1 264 ? -29.377 10.659 18.262 1.00 79.06 264 GLU A CA 1
ATOM 2199 C C . GLU A 1 264 ? -30.901 10.588 18.108 1.00 79.06 264 GLU A C 1
ATOM 2201 O O . GLU A 1 264 ? -31.454 10.644 17.007 1.00 79.06 264 GLU A O 1
ATOM 2206 N N . GLY A 1 265 ? -31.596 10.339 19.222 1.00 81.25 265 GLY A N 1
ATOM 2207 C CA . GLY A 1 265 ? -33.007 9.956 19.193 1.00 81.25 265 GLY A CA 1
ATOM 2208 C C . GLY A 1 265 ? -33.208 8.623 18.465 1.00 81.25 265 GLY A C 1
ATOM 2209 O O . GLY A 1 265 ? -32.622 7.608 18.839 1.00 81.25 265 GLY A O 1
ATOM 2210 N N . GLN A 1 266 ? -34.043 8.622 17.425 1.00 80.69 266 GLN A N 1
ATOM 2211 C CA . GLN A 1 266 ? -34.267 7.444 16.575 1.00 80.69 266 GLN A CA 1
ATOM 2212 C C . GLN A 1 266 ? -33.304 7.373 15.379 1.00 80.69 266 GLN A C 1
ATOM 2214 O O . GLN A 1 266 ? -33.282 6.364 14.677 1.00 80.69 266 GLN A O 1
ATOM 2219 N N . ASN A 1 267 ? -32.490 8.411 15.157 1.00 72.81 267 ASN A N 1
ATOM 2220 C CA . ASN A 1 267 ? -31.617 8.501 13.995 1.00 72.81 267 ASN A CA 1
ATOM 2221 C C . ASN A 1 267 ? -30.231 7.929 14.291 1.00 72.81 267 ASN A C 1
ATOM 2223 O O . ASN A 1 267 ? -29.684 8.080 15.383 1.00 72.81 267 ASN A O 1
ATOM 2227 N N . PHE A 1 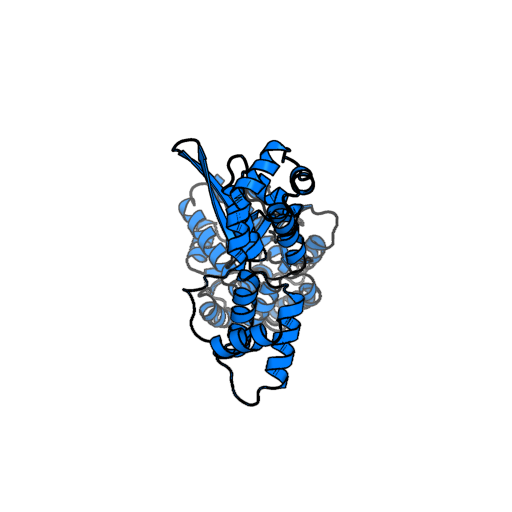268 ? -29.648 7.286 13.285 1.00 79.69 268 PHE A N 1
ATOM 2228 C CA . PHE A 1 268 ? -28.251 6.876 13.300 1.00 79.69 268 PHE A CA 1
ATOM 2229 C C . PHE A 1 268 ? -27.352 8.105 13.133 1.00 79.69 268 PHE A C 1
ATOM 2231 O O . PHE A 1 268 ? -27.509 8.852 12.169 1.00 79.69 268 PHE A O 1
ATOM 2238 N N . SER A 1 269 ? -26.420 8.306 14.065 1.00 79.75 269 SER A N 1
ATOM 2239 C CA . SER A 1 269 ? -25.479 9.437 14.051 1.00 79.75 269 SER A CA 1
ATOM 2240 C C . SER A 1 269 ? -24.029 9.014 13.804 1.00 79.75 269 SER A C 1
ATOM 2242 O O . SER A 1 269 ? -23.145 9.863 13.715 1.00 79.75 269 SER A O 1
ATOM 2244 N N . GLY A 1 270 ? -23.770 7.711 13.658 1.00 82.38 270 GLY A N 1
ATOM 2245 C CA . GLY A 1 270 ? -22.468 7.168 13.280 1.00 82.38 270 GLY A CA 1
ATOM 2246 C C . GLY A 1 270 ? -22.124 5.876 14.012 1.00 82.38 270 GLY A C 1
ATOM 2247 O O . GLY A 1 270 ? -22.948 5.285 14.710 1.00 82.38 270 GLY A O 1
ATOM 2248 N N . TYR A 1 271 ? -20.879 5.439 13.868 1.00 86.62 271 TYR A N 1
ATOM 2249 C CA . TYR A 1 271 ? -20.344 4.270 14.557 1.00 86.62 271 TYR A CA 1
ATOM 2250 C C . TYR A 1 271 ? -18.881 4.483 14.938 1.00 86.62 271 TYR A C 1
ATOM 2252 O O . TYR A 1 271 ? -18.188 5.308 14.350 1.00 86.62 271 TYR A O 1
ATOM 2260 N N . GLU A 1 272 ? -18.419 3.732 15.929 1.00 88.19 272 GLU A N 1
ATOM 2261 C CA . GLU A 1 272 ? -17.014 3.652 16.325 1.00 88.19 272 GLU A CA 1
ATOM 2262 C C . GLU A 1 272 ? -16.664 2.198 16.627 1.00 88.19 272 GLU A C 1
ATOM 2264 O O . GLU A 1 272 ? -17.411 1.508 17.322 1.00 88.19 272 GLU A O 1
ATOM 2269 N N . LEU A 1 273 ? -15.522 1.735 16.129 1.00 92.31 273 LEU A N 1
ATOM 2270 C CA . LEU A 1 273 ? -15.004 0.407 16.427 1.00 92.31 273 LEU A CA 1
ATOM 2271 C C . LEU A 1 273 ? -13.980 0.518 17.555 1.00 92.31 273 LEU A C 1
ATOM 2273 O O . LEU A 1 273 ? -13.013 1.261 17.437 1.00 92.31 273 LEU A O 1
ATOM 2277 N N . TYR A 1 274 ? -14.196 -0.211 18.643 1.00 96.44 274 TYR A N 1
ATOM 2278 C CA . TYR A 1 274 ? -13.264 -0.313 19.764 1.00 96.44 274 TYR A CA 1
ATOM 2279 C C . TYR A 1 274 ? -12.553 -1.662 19.714 1.00 96.44 274 TYR A C 1
ATOM 2281 O O . TYR A 1 274 ? -13.160 -2.654 19.302 1.00 96.44 274 TYR A O 1
ATOM 2289 N N . GLY A 1 275 ? -11.287 -1.700 20.124 1.00 95.56 275 GLY A N 1
ATOM 2290 C CA . GLY A 1 275 ? -10.454 -2.900 20.127 1.00 95.56 275 GLY A CA 1
ATOM 2291 C C . GLY A 1 275 ? -9.692 -3.069 21.431 1.00 95.56 275 GLY A C 1
ATOM 2292 O O . GLY A 1 275 ? -9.249 -2.089 22.026 1.00 95.56 275 GLY A O 1
ATOM 2293 N N . PHE A 1 276 ? -9.539 -4.325 21.835 1.00 96.56 276 PHE A N 1
ATOM 2294 C CA . PHE A 1 276 ? -8.940 -4.735 23.100 1.00 96.56 276 PHE A CA 1
ATOM 2295 C C . PHE A 1 276 ? -7.934 -5.854 22.856 1.00 96.56 276 PHE A C 1
ATOM 2297 O O . PHE A 1 276 ? -8.183 -6.736 22.025 1.00 96.56 276 PHE A O 1
ATOM 2304 N N . SER A 1 277 ? -6.806 -5.834 23.559 1.00 93.94 277 SER A N 1
ATOM 2305 C CA . SER A 1 277 ? -5.772 -6.865 23.403 1.00 93.94 277 SER A CA 1
ATOM 2306 C C . SER A 1 277 ? -6.178 -8.205 24.024 1.00 93.94 277 SER A C 1
ATOM 2308 O O . SER A 1 277 ? -5.720 -9.256 23.573 1.00 93.94 277 SER A O 1
ATOM 2310 N N . ASP A 1 278 ? -7.091 -8.193 24.997 1.00 92.62 278 ASP A N 1
ATOM 2311 C CA . ASP A 1 278 ? -7.632 -9.398 25.616 1.00 92.62 278 ASP A CA 1
ATOM 2312 C C . ASP A 1 278 ? -9.156 -9.343 25.839 1.00 92.62 278 ASP A C 1
ATOM 2314 O O . ASP A 1 278 ? -9.820 -8.308 25.722 1.00 92.62 278 ASP A O 1
ATOM 2318 N N . ILE A 1 279 ? -9.732 -10.515 26.120 1.00 92.44 279 ILE A N 1
ATOM 2319 C CA . ILE A 1 279 ? -11.177 -10.683 26.290 1.00 92.44 279 ILE A CA 1
ATOM 2320 C C . ILE A 1 279 ? -11.692 -10.079 27.603 1.00 92.44 279 ILE A C 1
ATOM 2322 O O . ILE A 1 279 ? -12.857 -9.687 27.674 1.00 92.44 279 ILE A O 1
ATOM 2326 N N . GLN A 1 280 ? -10.852 -9.992 28.640 1.00 93.12 280 GLN A N 1
ATOM 2327 C CA . GLN A 1 280 ? -11.239 -9.455 29.947 1.00 93.12 280 GLN A CA 1
ATOM 2328 C C . GLN A 1 280 ? -11.406 -7.939 29.860 1.00 93.12 280 GLN A C 1
ATOM 2330 O O . GLN A 1 280 ? -12.411 -7.405 30.329 1.00 93.12 280 GLN A O 1
ATOM 2335 N N . GLU A 1 281 ? -10.474 -7.267 29.181 1.00 95.06 281 GLU A N 1
ATOM 2336 C CA . GLU A 1 281 ? -10.530 -5.843 28.873 1.00 95.06 281 GLU A CA 1
ATOM 2337 C C . GLU A 1 281 ? -11.784 -5.507 28.050 1.00 95.06 281 GLU A C 1
ATOM 2339 O O . GLU A 1 281 ? -12.535 -4.598 28.414 1.00 95.06 281 GLU A O 1
ATOM 2344 N N . LYS A 1 282 ? -12.088 -6.301 27.010 1.00 95.75 282 LYS A N 1
ATOM 2345 C CA . LYS A 1 282 ? -13.347 -6.160 26.259 1.00 95.75 282 LYS A CA 1
ATOM 2346 C C . LYS A 1 282 ? -14.576 -6.328 27.159 1.00 95.75 282 LYS A C 1
ATOM 2348 O O . LYS A 1 282 ? -15.497 -5.515 27.107 1.00 95.75 282 LYS A O 1
ATOM 2353 N N . SER A 1 283 ? -14.600 -7.377 27.978 1.00 94.38 283 SER A N 1
ATOM 2354 C CA . SER A 1 283 ? -15.761 -7.702 28.818 1.00 94.38 283 SER A CA 1
ATOM 2355 C C . SER A 1 283 ? -16.052 -6.587 29.822 1.00 94.38 283 SER A C 1
ATOM 2357 O O . SER A 1 283 ? -17.202 -6.192 30.018 1.00 94.38 283 SER A O 1
ATOM 2359 N N . ILE A 1 284 ? -15.008 -6.024 30.438 1.00 95.12 284 ILE A N 1
ATOM 2360 C CA . ILE A 1 284 ? -15.189 -4.922 31.381 1.00 95.12 284 ILE A CA 1
ATOM 2361 C C . ILE A 1 284 ? -15.533 -3.605 30.670 1.00 95.12 284 ILE A C 1
ATOM 2363 O O . ILE A 1 284 ? -16.306 -2.824 31.219 1.00 95.12 284 ILE A O 1
ATOM 2367 N N . PHE A 1 285 ? -15.064 -3.371 29.437 1.00 97.00 285 PHE A N 1
ATOM 2368 C CA . PHE A 1 285 ? -15.515 -2.241 28.615 1.00 97.00 285 PHE A CA 1
ATOM 2369 C C . PHE A 1 285 ? -17.029 -2.273 28.378 1.00 97.00 285 PHE A C 1
ATOM 2371 O O . PHE A 1 285 ? -17.706 -1.263 28.580 1.00 97.00 285 PHE A O 1
ATOM 2378 N N . GLU A 1 286 ? -17.568 -3.430 27.986 1.00 95.00 286 GLU A N 1
ATOM 2379 C CA . GLU A 1 286 ? -19.004 -3.620 27.744 1.00 95.00 286 GLU A CA 1
ATOM 2380 C C . GLU A 1 286 ? -19.830 -3.389 29.021 1.00 95.00 286 GLU A C 1
ATOM 2382 O O . GLU A 1 286 ? -20.899 -2.772 28.980 1.00 95.00 286 GLU A O 1
ATOM 2387 N N . LEU A 1 287 ? -19.305 -3.792 30.183 1.00 95.69 287 LEU A N 1
ATOM 2388 C CA . LEU A 1 287 ? -19.911 -3.463 31.472 1.00 95.69 287 LEU A CA 1
ATOM 2389 C C . LEU A 1 287 ? -19.873 -1.960 31.763 1.00 95.69 287 LEU A C 1
ATOM 2391 O O . LEU A 1 287 ? -20.891 -1.399 32.171 1.00 95.69 287 LEU A O 1
ATOM 2395 N N . LEU A 1 288 ? -18.739 -1.296 31.533 1.00 96.56 288 LEU A N 1
ATOM 2396 C CA . LEU A 1 288 ? -18.579 0.136 31.785 1.00 96.56 288 LEU A CA 1
ATOM 2397 C C . LEU A 1 288 ? -19.591 0.971 30.998 1.00 96.56 288 LEU A C 1
ATOM 2399 O O . LEU A 1 288 ? -20.253 1.823 31.585 1.00 96.56 288 LEU A O 1
ATOM 2403 N N . ILE A 1 289 ? -19.759 0.700 29.702 1.00 95.25 289 ILE A N 1
ATOM 2404 C CA . ILE A 1 289 ? -20.714 1.440 28.859 1.00 95.25 289 ILE A CA 1
ATOM 2405 C C . ILE A 1 289 ? -22.182 1.134 29.195 1.00 95.25 289 ILE A C 1
ATOM 2407 O O . ILE A 1 289 ? -23.072 1.869 28.772 1.00 95.25 289 ILE A O 1
ATOM 2411 N N . SER A 1 290 ? -22.449 0.065 29.957 1.00 93.88 290 SER A N 1
ATOM 2412 C CA . SER A 1 290 ? -23.795 -0.233 30.461 1.00 93.88 290 SER A CA 1
ATOM 2413 C C . SER A 1 290 ? -24.211 0.680 31.621 1.00 93.88 290 SER A C 1
ATOM 2415 O O . SER A 1 290 ? -25.405 0.811 31.895 1.00 93.88 290 SER A O 1
ATOM 2417 N N . VAL A 1 291 ? -23.248 1.332 32.284 1.00 94.38 291 VAL A N 1
ATOM 2418 C CA . VAL A 1 291 ? -23.510 2.258 33.390 1.00 94.38 291 VAL A CA 1
ATOM 2419 C C . VAL A 1 291 ? -23.978 3.594 32.836 1.00 94.38 291 VAL A C 1
ATOM 2421 O O . VAL A 1 291 ? -23.277 4.275 32.084 1.00 94.38 291 VAL A O 1
ATOM 2424 N N . SER A 1 292 ? -25.163 4.033 33.249 1.00 89.00 292 SER A N 1
ATOM 2425 C CA . SER A 1 292 ? -25.699 5.298 32.744 1.00 89.00 292 SER A CA 1
ATOM 2426 C C . SER A 1 292 ? -24.851 6.493 33.213 1.00 89.00 292 SER A C 1
ATOM 2428 O O . SER A 1 292 ? -24.557 6.674 34.398 1.00 89.00 292 SER A O 1
ATOM 2430 N N . GLY A 1 293 ? -24.457 7.324 32.245 1.00 86.25 293 GLY A N 1
ATOM 2431 C CA . GLY A 1 293 ? -23.498 8.416 32.432 1.00 86.25 293 GLY A CA 1
ATOM 2432 C C . GLY A 1 293 ? -22.061 8.065 32.030 1.00 86.25 293 GLY A C 1
ATOM 2433 O O . GLY A 1 293 ? -21.212 8.955 32.041 1.00 86.25 293 GLY A O 1
ATOM 2434 N N . ILE A 1 294 ? -21.785 6.818 31.634 1.00 93.69 294 ILE A N 1
ATOM 2435 C CA . ILE A 1 294 ? -20.485 6.393 31.108 1.00 93.69 294 ILE A CA 1
ATOM 2436 C C . ILE A 1 294 ? -20.630 6.072 29.622 1.00 93.69 294 ILE A C 1
ATOM 2438 O O . ILE A 1 294 ? -21.222 5.073 29.231 1.00 93.69 294 ILE A O 1
ATOM 2442 N N . GLY A 1 295 ? -20.091 6.951 28.779 1.00 92.25 295 GLY A N 1
ATOM 2443 C CA . GLY A 1 295 ? -19.990 6.710 27.341 1.00 92.25 295 GLY A CA 1
ATOM 2444 C C . GLY A 1 295 ? -18.756 5.884 26.979 1.00 92.25 295 GLY A C 1
ATOM 2445 O O . GLY A 1 295 ? -17.819 5.755 27.768 1.00 92.25 295 GLY A O 1
ATOM 2446 N N . SER A 1 296 ? -18.715 5.397 25.740 1.00 93.62 296 SER A N 1
ATOM 2447 C CA . SER A 1 296 ? -17.614 4.592 25.193 1.00 93.62 296 SER A CA 1
ATOM 2448 C C . SER A 1 296 ? -16.238 5.260 25.319 1.00 93.62 296 SER A C 1
ATOM 2450 O O . SER A 1 296 ? -15.270 4.617 25.720 1.00 93.62 296 SER A O 1
ATOM 2452 N N . ASN A 1 297 ? -16.140 6.573 25.078 1.00 92.75 297 ASN A N 1
ATOM 2453 C CA . ASN A 1 297 ? -14.876 7.292 25.253 1.00 92.75 297 ASN A CA 1
ATOM 2454 C C . ASN A 1 297 ? -14.453 7.387 26.732 1.00 92.75 297 ASN A C 1
ATOM 2456 O O . ASN A 1 297 ? -13.276 7.231 27.040 1.00 92.75 297 ASN A O 1
ATOM 2460 N N . THR A 1 298 ? -15.397 7.586 27.660 1.00 94.94 298 THR A N 1
ATOM 2461 C CA . THR A 1 298 ? -15.103 7.566 29.104 1.00 94.94 298 THR A CA 1
ATOM 2462 C C . THR A 1 298 ? -14.641 6.178 29.541 1.00 94.94 298 THR A C 1
ATOM 2464 O O . THR A 1 298 ? -13.639 6.071 30.240 1.00 94.94 298 THR A O 1
ATOM 2467 N N . ALA A 1 299 ? -15.304 5.115 29.075 1.00 96.38 299 ALA A N 1
ATOM 2468 C CA . ALA A 1 299 ? -14.888 3.738 29.333 1.00 96.38 299 ALA A CA 1
ATOM 2469 C C . ALA A 1 299 ? -13.460 3.468 28.827 1.00 96.38 299 ALA A C 1
ATOM 2471 O O . ALA A 1 299 ? -12.637 2.930 29.562 1.00 96.38 299 ALA A O 1
ATOM 2472 N N . ARG A 1 300 ? -13.115 3.937 27.621 1.00 96.19 300 ARG A N 1
ATOM 2473 C CA . ARG A 1 300 ? -11.750 3.840 27.075 1.00 96.19 300 ARG A CA 1
ATOM 2474 C C . ARG A 1 300 ? -10.711 4.576 27.935 1.00 96.19 300 ARG A C 1
ATOM 2476 O O . ARG A 1 300 ? -9.597 4.082 28.096 1.00 96.19 300 ARG A O 1
ATOM 2483 N N . ILE A 1 301 ? -11.058 5.735 28.506 1.00 95.88 301 ILE A N 1
ATOM 2484 C CA . ILE A 1 301 ? -10.181 6.490 29.424 1.00 95.88 301 ILE A CA 1
ATOM 2485 C C . ILE A 1 301 ? -9.973 5.734 30.745 1.00 95.88 301 ILE A C 1
ATOM 2487 O O . ILE A 1 301 ? -8.846 5.703 31.244 1.00 95.88 301 ILE A O 1
ATOM 2491 N N . ILE A 1 302 ? -11.013 5.084 31.284 1.00 96.56 302 ILE A N 1
ATOM 2492 C CA . ILE A 1 302 ? -10.888 4.208 32.464 1.00 96.56 302 ILE A CA 1
ATOM 2493 C C . ILE A 1 302 ? -9.878 3.100 32.185 1.00 96.56 302 ILE A C 1
ATOM 2495 O O . ILE A 1 302 ? -8.922 2.953 32.937 1.00 96.56 302 ILE A O 1
ATOM 2499 N N . LEU A 1 303 ? -10.037 2.385 31.069 1.00 96.31 303 LEU A N 1
ATOM 2500 C CA . LEU A 1 303 ? -9.145 1.280 30.690 1.00 96.31 303 LEU A CA 1
ATOM 2501 C C . LEU A 1 303 ? -7.742 1.738 30.285 1.00 96.31 303 LEU A C 1
ATOM 2503 O O . LEU A 1 303 ? -6.810 0.949 30.245 1.00 96.31 303 LEU A O 1
ATOM 2507 N N . SER A 1 304 ? -7.572 3.031 30.011 1.00 96.19 304 SER A N 1
ATOM 2508 C CA . SER A 1 304 ? -6.251 3.632 29.827 1.00 96.19 304 SER A CA 1
ATOM 2509 C C . SER A 1 304 ? -5.567 3.983 31.151 1.00 96.19 304 SER A C 1
ATOM 2511 O O . SER A 1 304 ? -4.371 4.249 31.154 1.00 96.19 304 SER A O 1
ATOM 2513 N N . SER A 1 305 ? -6.317 4.031 32.256 1.00 94.12 305 SER A N 1
ATOM 2514 C CA . SER A 1 305 ? -5.823 4.448 33.577 1.00 94.12 305 SER A CA 1
ATOM 2515 C C . SER A 1 305 ? -5.736 3.292 34.575 1.00 94.12 305 SER A C 1
ATOM 2517 O O . SER A 1 305 ? -4.999 3.383 35.551 1.00 94.12 305 SER A O 1
ATOM 2519 N N . MET A 1 306 ? -6.517 2.233 34.365 1.00 93.44 306 MET A N 1
ATOM 2520 C CA . MET A 1 306 ? -6.657 1.106 35.281 1.00 93.44 306 MET A CA 1
ATOM 2521 C C . MET A 1 306 ? -6.686 -0.195 34.485 1.00 93.44 306 MET A C 1
ATOM 2523 O O . MET A 1 306 ? -7.403 -0.298 33.487 1.00 93.44 306 MET A O 1
ATOM 2527 N N . THR A 1 307 ? -5.948 -1.203 34.950 1.00 91.81 307 THR A N 1
ATOM 2528 C CA . THR A 1 307 ? -6.040 -2.552 34.380 1.00 91.81 307 THR A CA 1
ATOM 2529 C C . THR A 1 307 ? -7.373 -3.211 34.753 1.00 91.81 307 THR A C 1
ATOM 2531 O O . THR A 1 307 ? -8.069 -2.757 35.667 1.00 91.81 307 THR A O 1
ATOM 2534 N N . TYR A 1 308 ? -7.721 -4.321 34.089 1.00 91.44 308 TYR A N 1
ATOM 2535 C CA . TYR A 1 308 ? -8.883 -5.139 34.463 1.00 91.44 308 TYR A CA 1
ATOM 2536 C C . TYR A 1 308 ? -8.880 -5.482 35.962 1.00 91.44 308 TYR A C 1
ATOM 2538 O O . TYR A 1 308 ? -9.883 -5.280 36.646 1.00 91.44 308 TYR A O 1
ATOM 2546 N N . SER A 1 309 ? -7.738 -5.942 36.480 1.00 89.12 309 SER A N 1
ATOM 2547 C CA . SER A 1 309 ? -7.571 -6.327 37.883 1.00 89.12 309 SER A CA 1
ATOM 2548 C C . SER A 1 309 ? -7.743 -5.147 38.837 1.00 89.12 309 SER A C 1
ATOM 2550 O O . SER A 1 309 ? -8.440 -5.282 39.843 1.00 89.12 309 SER A O 1
ATOM 2552 N N . ASP A 1 310 ? -7.155 -3.991 38.519 1.00 91.94 310 ASP A N 1
ATOM 2553 C CA . ASP A 1 310 ? -7.256 -2.795 39.363 1.00 91.94 310 ASP A CA 1
ATOM 2554 C C . ASP A 1 310 ? -8.696 -2.294 39.425 1.00 91.94 310 ASP A C 1
ATOM 2556 O O . ASP A 1 310 ? -9.244 -2.107 40.509 1.00 91.94 310 ASP A O 1
ATOM 2560 N N . LEU A 1 311 ? -9.342 -2.149 38.264 1.00 94.50 311 LEU A N 1
ATOM 2561 C CA . LEU A 1 311 ? -10.725 -1.692 38.182 1.00 94.50 311 LEU A CA 1
ATOM 2562 C C . LEU A 1 311 ? -11.674 -2.660 38.894 1.00 94.50 311 LEU A C 1
ATOM 2564 O O . LEU A 1 311 ? -12.537 -2.235 39.662 1.00 94.50 311 LEU A O 1
ATOM 2568 N N . LYS A 1 312 ? -11.493 -3.966 38.684 1.00 92.62 312 LYS A N 1
ATOM 2569 C CA . LYS A 1 312 ? -12.261 -5.002 39.375 1.00 92.62 312 LYS A CA 1
ATOM 2570 C C . LYS A 1 312 ? -12.103 -4.910 40.888 1.00 92.62 312 LYS A C 1
ATOM 2572 O O . LYS A 1 312 ? -13.109 -4.919 41.594 1.00 92.62 312 LYS A O 1
ATOM 2577 N N . ASN A 1 313 ? -10.875 -4.796 41.387 1.00 90.50 313 ASN A N 1
ATOM 2578 C CA . ASN A 1 313 ? -10.623 -4.659 42.818 1.00 90.50 313 ASN A CA 1
ATOM 2579 C C . ASN A 1 313 ? -11.259 -3.380 43.367 1.00 90.50 313 ASN A C 1
ATOM 2581 O O . ASN A 1 313 ? -11.927 -3.433 44.399 1.00 90.50 313 ASN A O 1
ATOM 2585 N N . SER A 1 314 ? -11.142 -2.254 42.659 1.00 93.44 314 SER A N 1
ATOM 2586 C CA . SER A 1 314 ? -11.785 -1.009 43.079 1.00 93.44 314 SER A CA 1
ATOM 2587 C C . SER A 1 314 ? -13.312 -1.111 43.115 1.00 93.44 314 SER A C 1
ATOM 2589 O O . SER A 1 314 ? -13.938 -0.527 43.993 1.00 93.44 314 SER A O 1
ATOM 2591 N N . ILE A 1 315 ? -13.928 -1.887 42.221 1.00 94.00 315 ILE A N 1
ATOM 2592 C CA . ILE A 1 315 ? -15.374 -2.148 42.249 1.00 94.00 315 ILE A CA 1
ATOM 2593 C C . ILE A 1 315 ? -15.750 -3.068 43.420 1.00 94.00 315 ILE A C 1
ATOM 2595 O O . ILE A 1 315 ? -16.675 -2.770 44.174 1.00 94.00 315 ILE A O 1
ATOM 2599 N N . VAL A 1 316 ? -15.037 -4.184 43.593 1.00 91.56 316 VAL A N 1
ATOM 2600 C CA . VAL A 1 316 ? -15.339 -5.207 44.609 1.00 91.56 316 VAL A CA 1
ATOM 2601 C C . VAL A 1 316 ? -15.167 -4.669 46.030 1.00 91.56 316 VAL A C 1
ATOM 2603 O O . VAL A 1 316 ? -16.018 -4.922 46.886 1.00 91.56 316 VAL A O 1
ATOM 2606 N N . TYR A 1 317 ? -14.095 -3.912 46.269 1.00 91.69 317 TYR A N 1
ATOM 2607 C CA . TYR A 1 317 ? -13.766 -3.322 47.569 1.00 91.69 317 TYR A CA 1
ATOM 2608 C C . TYR A 1 317 ? -14.307 -1.899 47.750 1.00 91.69 317 TYR A C 1
ATOM 2610 O O . TYR A 1 317 ? -13.970 -1.244 48.732 1.00 91.69 317 TYR A O 1
ATOM 2618 N N . GLU A 1 318 ? -15.154 -1.433 46.827 1.00 94.50 318 GLU A N 1
ATOM 2619 C CA . GLU A 1 318 ? -15.804 -0.118 46.877 1.00 94.50 318 GLU A CA 1
ATOM 2620 C C . GLU A 1 318 ? -14.818 1.061 47.015 1.00 94.50 318 GLU A C 1
ATOM 2622 O O . GLU A 1 318 ? -15.107 2.071 47.661 1.00 94.50 318 GLU A O 1
ATOM 2627 N N . ASP A 1 319 ? -13.649 0.959 46.377 1.00 92.69 319 ASP A N 1
ATOM 2628 C CA . ASP A 1 319 ? -12.638 2.016 46.345 1.00 92.69 319 ASP A CA 1
ATOM 2629 C C . ASP A 1 319 ? -13.025 3.125 45.354 1.00 92.69 319 ASP A C 1
ATOM 2631 O O . ASP A 1 319 ? -12.502 3.263 44.243 1.00 92.69 319 ASP A O 1
ATOM 2635 N N . GLU A 1 320 ? -13.981 3.943 45.789 1.00 95.38 320 GLU A N 1
ATOM 2636 C CA . GLU A 1 320 ? -14.474 5.103 45.051 1.00 95.38 320 GLU A CA 1
ATOM 2637 C C . GLU A 1 320 ? -13.353 6.087 44.693 1.00 95.38 320 GLU A C 1
ATOM 2639 O O . GLU A 1 320 ? -13.370 6.685 43.613 1.00 95.38 320 GLU A O 1
ATOM 2644 N N . LYS A 1 321 ? -12.363 6.257 45.578 1.00 93.25 321 LYS A N 1
ATOM 2645 C CA . LYS A 1 321 ? -11.295 7.244 45.384 1.00 93.25 321 LYS A CA 1
ATOM 2646 C C . LYS A 1 321 ? -10.459 6.907 44.157 1.00 93.25 321 LYS A C 1
ATOM 2648 O O . LYS A 1 321 ? -10.238 7.793 43.333 1.00 93.25 321 LYS A O 1
ATOM 2653 N N . SER A 1 322 ? -10.073 5.644 43.995 1.00 92.31 322 SER A N 1
ATOM 2654 C CA . SER A 1 322 ? -9.311 5.197 42.826 1.00 92.31 322 SER A CA 1
ATOM 2655 C C . SER A 1 322 ? -10.086 5.414 41.524 1.00 92.31 322 SER A C 1
ATOM 2657 O O . SER A 1 322 ? -9.550 5.997 40.586 1.00 92.31 322 SER A O 1
ATOM 2659 N N . ILE A 1 323 ? -11.378 5.073 41.483 1.00 93.75 323 ILE A N 1
ATOM 2660 C CA . ILE A 1 323 ? -12.212 5.248 40.277 1.00 93.75 323 ILE A CA 1
ATOM 2661 C C . ILE A 1 323 ? -12.448 6.734 39.960 1.00 93.75 323 ILE A C 1
ATOM 2663 O O . ILE A 1 323 ? -12.377 7.144 38.803 1.00 93.75 323 ILE A O 1
ATOM 2667 N N . SER A 1 324 ? -12.702 7.561 40.978 1.00 94.56 324 SER A N 1
ATOM 2668 C CA . SER A 1 324 ? -12.911 9.010 40.812 1.00 94.56 324 SER A CA 1
ATOM 2669 C C . SER A 1 324 ? -11.638 9.786 40.445 1.00 94.56 324 SER A C 1
ATOM 2671 O O . SER A 1 324 ? -11.722 10.943 40.039 1.00 94.56 324 SER A O 1
ATOM 2673 N N . SER A 1 325 ? -10.459 9.162 40.554 1.00 92.75 325 SER A N 1
ATOM 2674 C CA . SER A 1 325 ? -9.199 9.755 40.092 1.00 92.75 325 SER A CA 1
ATOM 2675 C C . SER A 1 325 ? -9.067 9.759 38.563 1.00 92.75 325 SER A C 1
ATOM 2677 O O . SER A 1 325 ? -8.296 10.544 38.005 1.00 92.75 325 SER A O 1
ATOM 2679 N N . VAL A 1 326 ? -9.848 8.922 37.868 1.00 92.88 326 VAL A N 1
ATOM 2680 C CA . VAL A 1 326 ? -9.869 8.865 36.406 1.00 92.88 326 VAL A CA 1
ATOM 2681 C C . VAL A 1 326 ? -10.466 10.156 35.848 1.00 92.88 326 VAL A C 1
ATOM 2683 O O . VAL A 1 326 ? -11.566 10.583 36.210 1.00 92.88 326 VAL A O 1
ATOM 2686 N N . LYS A 1 327 ? -9.755 10.777 34.902 1.00 88.88 327 LYS A N 1
ATOM 2687 C CA . LYS A 1 327 ? -10.181 12.025 34.259 1.00 88.88 327 LYS A CA 1
ATOM 2688 C C . LYS A 1 327 ? -11.590 11.892 33.666 1.00 88.88 327 LYS A C 1
ATOM 2690 O O . LYS A 1 327 ? -11.828 11.077 32.781 1.00 88.88 327 LYS A O 1
ATOM 2695 N N . GLY A 1 328 ? -12.499 12.765 34.102 1.00 86.25 328 GLY A N 1
ATOM 2696 C CA . GLY A 1 328 ? -13.890 12.796 33.636 1.00 86.25 328 GLY A CA 1
ATOM 2697 C C . GLY A 1 328 ? -14.868 11.991 34.496 1.00 86.25 328 GLY A C 1
ATOM 2698 O O . GLY A 1 328 ? -16.061 11.995 34.196 1.00 86.25 328 GLY A O 1
ATOM 2699 N N . ILE A 1 329 ? -14.403 11.353 35.576 1.00 92.94 329 ILE A N 1
ATOM 2700 C CA . ILE A 1 329 ? -15.256 10.613 36.511 1.00 92.94 329 ILE A CA 1
ATOM 2701 C C . ILE A 1 329 ? -15.333 11.351 37.838 1.00 92.94 329 ILE A C 1
ATOM 2703 O O . ILE A 1 329 ? -14.368 11.445 38.582 1.00 92.94 329 ILE A O 1
ATOM 2707 N N . GLY A 1 330 ? -16.517 11.877 38.150 1.00 92.50 330 GLY A N 1
ATOM 2708 C CA . GLY A 1 330 ? -16.780 12.470 39.458 1.00 92.50 330 GLY A CA 1
ATOM 2709 C C . GLY A 1 330 ? -17.156 11.421 40.517 1.00 92.50 330 GLY A C 1
ATOM 2710 O O . GLY A 1 330 ? -17.616 10.331 40.163 1.00 92.50 330 GLY A O 1
ATOM 2711 N N . PRO A 1 331 ? -17.102 11.781 41.815 1.00 93.75 331 PRO A N 1
ATOM 2712 C CA . PRO A 1 331 ? -17.503 10.919 42.937 1.00 93.75 331 PRO A CA 1
ATOM 2713 C C . PRO A 1 331 ? -18.875 10.250 42.770 1.00 93.75 331 PRO A C 1
ATOM 2715 O O . PRO A 1 331 ? -19.059 9.071 43.056 1.00 93.75 331 PRO A O 1
ATOM 2718 N N . LYS A 1 332 ? -19.866 10.992 42.255 1.00 94.06 332 LYS A N 1
ATOM 2719 C CA . LYS A 1 332 ? -21.224 10.465 42.026 1.00 94.06 332 LYS A CA 1
ATOM 2720 C C . LYS A 1 332 ? -21.240 9.352 40.976 1.00 94.06 332 LYS A C 1
A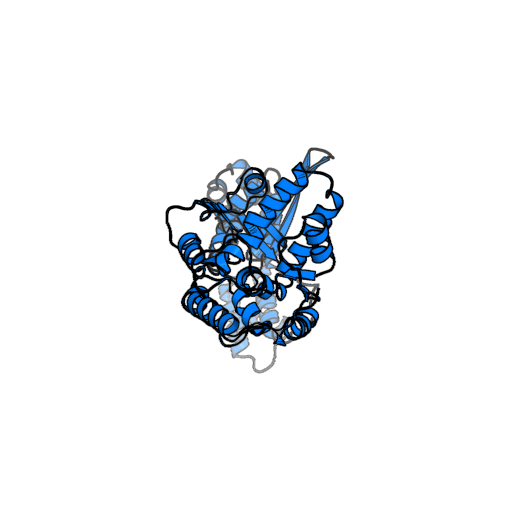TOM 2722 O O . LYS A 1 332 ? -21.884 8.329 41.186 1.00 94.06 332 LYS A O 1
ATOM 2727 N N . THR A 1 333 ? -20.527 9.548 39.869 1.00 94.56 333 THR A N 1
ATOM 2728 C CA . THR A 1 333 ? -20.420 8.557 38.791 1.00 94.56 333 THR A CA 1
ATOM 2729 C C . THR A 1 333 ? -19.629 7.336 39.254 1.00 94.56 333 THR A C 1
ATOM 2731 O O . THR A 1 333 ? -20.041 6.219 38.968 1.00 94.56 333 THR A O 1
ATOM 2734 N N . ALA A 1 334 ? -18.559 7.530 40.035 1.00 94.94 334 ALA A N 1
ATOM 2735 C CA . ALA A 1 334 ? -17.775 6.440 40.617 1.00 94.94 334 ALA A CA 1
ATOM 2736 C C . ALA A 1 334 ? -18.620 5.547 41.545 1.00 94.94 334 ALA A C 1
ATOM 2738 O O . ALA A 1 334 ? -18.655 4.332 41.359 1.00 94.94 334 ALA A O 1
ATOM 2739 N N . LYS A 1 335 ? -19.384 6.137 42.480 1.00 95.50 335 LYS A N 1
ATOM 2740 C CA . LYS A 1 335 ? -20.309 5.381 43.351 1.00 95.50 335 LYS A CA 1
ATOM 2741 C C . LYS A 1 335 ? -21.356 4.608 42.558 1.00 95.50 335 LYS A C 1
ATOM 2743 O O . LYS A 1 335 ? -21.666 3.469 42.894 1.00 95.50 335 LYS A O 1
ATOM 2748 N N . ARG A 1 336 ? -21.900 5.225 41.506 1.00 95.06 336 ARG A N 1
ATOM 2749 C CA . ARG A 1 336 ? -22.884 4.590 40.627 1.00 95.06 336 ARG A CA 1
ATOM 2750 C C . ARG A 1 336 ? -22.295 3.393 39.882 1.00 95.06 336 ARG A C 1
ATOM 2752 O O . ARG A 1 336 ? -22.920 2.341 39.861 1.00 95.06 336 ARG A O 1
ATOM 2759 N N . LEU A 1 337 ? -21.102 3.555 39.310 1.00 96.44 337 LEU A N 1
ATOM 2760 C CA . LEU A 1 337 ? -20.363 2.483 38.644 1.00 96.44 337 LEU A CA 1
ATOM 2761 C C . LEU A 1 337 ? -20.160 1.304 39.601 1.00 96.44 337 LEU A C 1
ATOM 2763 O O . LEU A 1 337 ? -20.506 0.182 39.244 1.00 96.44 337 LEU A O 1
ATOM 2767 N N . ILE A 1 338 ? -19.669 1.561 40.819 1.00 95.81 338 ILE A N 1
ATOM 2768 C CA . ILE A 1 338 ? -19.482 0.523 41.844 1.00 95.81 338 ILE A CA 1
ATOM 2769 C C . ILE A 1 338 ? -20.804 -0.207 42.105 1.00 95.81 338 ILE A C 1
ATOM 2771 O O . ILE A 1 338 ? -20.859 -1.429 41.993 1.00 95.81 338 ILE A O 1
ATOM 2775 N N . LEU A 1 339 ? -21.878 0.535 42.391 1.00 94.81 339 LEU A N 1
ATOM 2776 C CA . LEU A 1 339 ? -23.186 -0.033 42.720 1.00 94.81 339 LEU A CA 1
ATOM 2777 C C . LEU A 1 339 ? -23.757 -0.910 41.591 1.00 94.81 339 LEU A C 1
ATOM 2779 O O . LEU A 1 339 ? -24.263 -1.994 41.858 1.00 94.81 339 LEU A O 1
ATOM 2783 N N . GLU A 1 340 ? -23.689 -0.453 40.338 1.00 95.06 340 GLU A N 1
ATOM 2784 C CA . GLU A 1 340 ? -24.289 -1.156 39.194 1.00 95.06 340 GLU A CA 1
ATOM 2785 C C . GLU A 1 340 ? -23.449 -2.342 38.691 1.00 95.06 340 GLU A C 1
ATOM 2787 O O . GLU A 1 340 ? -23.994 -3.257 38.059 1.00 95.06 340 GLU A O 1
ATOM 2792 N N . LEU A 1 341 ? -22.131 -2.326 38.929 1.00 95.06 341 LEU A N 1
ATOM 2793 C CA . LEU A 1 341 ? -21.209 -3.326 38.386 1.00 95.06 341 LEU A CA 1
ATOM 2794 C C . LEU A 1 341 ? -20.724 -4.363 39.399 1.00 95.06 341 LEU A C 1
ATOM 2796 O O . LEU A 1 341 ? -20.282 -5.420 38.954 1.00 95.06 341 LEU A O 1
ATOM 2800 N N . LYS A 1 342 ? -20.822 -4.131 40.716 1.00 92.38 342 LYS A N 1
ATOM 2801 C CA . LYS A 1 342 ? -20.266 -5.033 41.746 1.00 9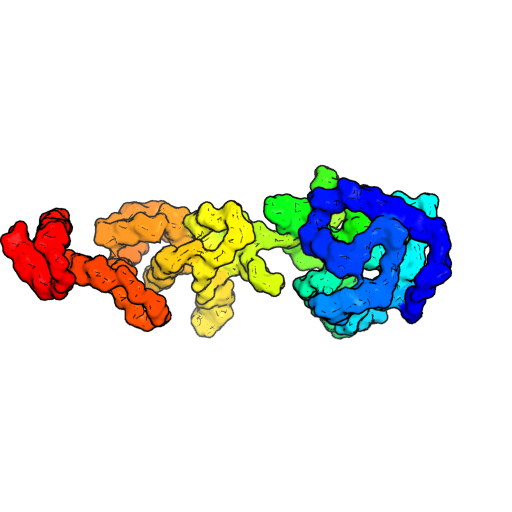2.38 342 LYS A CA 1
ATOM 2802 C C . LYS A 1 342 ? -20.667 -6.496 41.553 1.00 92.38 342 LYS A C 1
ATOM 2804 O O . LYS A 1 342 ? -19.798 -7.348 41.375 1.00 92.38 342 LYS A O 1
ATOM 2809 N N . ASP A 1 343 ? -21.967 -6.771 41.477 1.00 88.94 343 ASP A N 1
ATOM 2810 C CA . ASP A 1 343 ? -22.474 -8.138 41.302 1.00 88.94 343 ASP A CA 1
ATOM 2811 C C . ASP A 1 343 ? -22.121 -8.723 39.927 1.00 88.94 343 ASP A C 1
ATOM 2813 O O . ASP A 1 343 ? -21.880 -9.923 39.798 1.00 88.94 343 ASP A O 1
ATOM 2817 N N . LYS A 1 344 ? -22.079 -7.886 38.881 1.00 90.25 344 LYS A N 1
ATOM 2818 C CA . LYS A 1 344 ? -21.766 -8.319 37.510 1.00 90.25 344 LYS A CA 1
ATOM 2819 C C . LYS A 1 344 ? -20.298 -8.720 37.378 1.00 90.25 344 LYS A C 1
ATOM 2821 O O . LYS A 1 344 ? -19.996 -9.748 36.783 1.00 90.25 344 LYS A O 1
ATOM 2826 N N . VAL A 1 345 ? -19.400 -7.938 37.972 1.00 87.25 345 VAL A N 1
ATOM 2827 C CA . VAL A 1 345 ? -17.953 -8.179 37.947 1.00 87.25 345 VAL A CA 1
ATOM 2828 C C . VAL A 1 345 ? -17.577 -9.398 38.792 1.00 87.25 345 VAL A C 1
ATOM 2830 O O . VAL A 1 345 ? -16.698 -10.156 38.396 1.00 87.25 345 VAL A O 1
ATOM 2833 N N . MET A 1 346 ? -18.269 -9.648 39.909 1.00 81.81 346 MET A N 1
ATOM 2834 C CA . MET A 1 346 ? -18.069 -10.873 40.698 1.00 81.81 346 MET A CA 1
ATOM 2835 C C . MET A 1 346 ? -18.446 -12.146 39.923 1.00 81.81 346 MET A C 1
ATOM 2837 O O . MET A 1 346 ? -17.804 -13.179 40.099 1.00 81.81 346 MET A O 1
ATOM 2841 N N . LYS A 1 347 ? -19.446 -12.070 39.034 1.00 79.44 347 LYS A N 1
ATOM 2842 C CA . LYS A 1 347 ? -19.891 -13.206 38.210 1.00 79.44 347 LYS A CA 1
ATOM 2843 C C . LYS A 1 347 ? -18.961 -13.537 37.039 1.00 79.44 347 LYS A C 1
ATOM 2845 O O . LYS A 1 347 ? -18.990 -14.668 36.564 1.00 79.44 347 LYS A O 1
ATOM 2850 N N . LEU A 1 348 ? -18.122 -12.596 36.593 1.00 68.19 348 LEU A N 1
ATOM 2851 C CA . LEU A 1 348 ? -17.156 -12.834 35.509 1.00 68.19 348 LEU A CA 1
ATOM 2852 C C . LEU A 1 348 ? -16.090 -13.889 35.871 1.00 68.19 348 LEU A C 1
ATOM 2854 O O . LEU A 1 348 ? -15.524 -14.503 34.973 1.00 68.19 348 LEU A O 1
ATOM 2858 N N . ASP A 1 349 ? -15.851 -14.145 37.162 1.00 56.59 349 ASP A N 1
ATOM 2859 C CA . ASP A 1 349 ? -14.910 -15.174 37.633 1.00 56.59 349 ASP A CA 1
ATOM 2860 C C . ASP A 1 349 ? -15.553 -16.552 37.855 1.00 56.59 349 ASP A C 1
ATOM 2862 O O . ASP A 1 349 ? -14.846 -17.558 37.894 1.00 56.59 349 ASP A O 1
ATOM 2866 N N . THR A 1 350 ? -16.877 -16.622 38.036 1.00 50.25 350 THR A N 1
ATOM 2867 C CA . THR A 1 350 ? -17.565 -17.866 38.429 1.00 50.25 350 THR A CA 1
ATOM 2868 C C . THR A 1 350 ? -17.903 -18.792 37.259 1.00 50.25 350 THR A C 1
ATOM 2870 O O . THR A 1 350 ? -18.417 -19.877 37.495 1.00 50.25 350 THR A O 1
ATOM 2873 N N . GLY A 1 351 ? -17.581 -18.395 36.022 1.00 45.62 351 GLY A N 1
ATOM 2874 C CA . GLY A 1 351 ? -17.442 -19.297 34.876 1.00 45.62 351 GLY A CA 1
ATOM 2875 C C . GLY A 1 351 ? -18.629 -20.218 34.595 1.00 45.62 351 GLY A C 1
ATOM 2876 O O . GLY A 1 351 ? -18.463 -21.434 34.586 1.00 45.62 351 GLY A O 1
ATOM 2877 N N . ASP A 1 352 ? -19.790 -19.651 34.266 1.00 33.06 352 ASP A N 1
ATOM 2878 C CA . ASP A 1 352 ? -20.768 -20.351 33.429 1.00 33.06 352 ASP A CA 1
ATOM 2879 C C . ASP A 1 352 ? -20.216 -20.336 31.990 1.00 33.06 352 ASP A C 1
ATOM 2881 O O . ASP A 1 352 ? -20.479 -19.439 31.196 1.00 33.06 352 ASP A O 1
ATOM 2885 N N . MET A 1 353 ? -19.302 -21.270 31.713 1.00 39.19 353 MET A N 1
ATOM 2886 C CA . MET A 1 353 ? -18.704 -21.518 30.392 1.00 39.19 353 MET A CA 1
ATOM 2887 C C . MET A 1 353 ? -19.329 -22.762 29.749 1.00 39.19 353 MET A C 1
ATOM 2889 O O . MET A 1 353 ? -18.660 -23.541 29.065 1.00 39.19 353 MET A O 1
ATOM 2893 N N . SER A 1 354 ? -20.624 -22.970 29.987 1.00 33.69 354 SER A N 1
ATOM 2894 C CA . SER A 1 354 ? -21.416 -23.884 29.180 1.00 33.69 354 SER A CA 1
ATOM 2895 C C . SER A 1 354 ? -21.794 -23.173 27.876 1.00 33.69 354 SER A C 1
ATOM 2897 O O . SER A 1 354 ? -22.407 -22.116 27.883 1.00 33.69 354 SER A O 1
ATOM 2899 N N . GLU A 1 355 ? -21.372 -23.771 26.761 1.00 32.03 355 GLU A N 1
ATOM 2900 C CA . GLU A 1 355 ? -21.614 -23.358 25.369 1.00 32.03 355 GLU A CA 1
ATOM 2901 C C . GLU A 1 355 ? -20.615 -22.349 24.770 1.00 32.03 355 GLU A C 1
ATOM 2903 O O . GLU A 1 355 ? -20.900 -21.180 24.539 1.00 32.03 355 GLU A O 1
ATOM 2908 N N . ILE A 1 356 ? -19.427 -22.844 24.402 1.00 32.34 356 ILE A N 1
ATOM 2909 C CA . ILE A 1 356 ? -19.074 -23.164 23.000 1.00 32.34 356 ILE A CA 1
ATOM 2910 C C . ILE A 1 356 ? -17.645 -23.750 22.974 1.00 32.34 356 ILE A C 1
ATOM 2912 O O . ILE A 1 356 ? -16.711 -23.176 23.525 1.00 32.34 356 ILE A O 1
ATOM 2916 N N . ASN A 1 357 ? -17.503 -24.875 22.263 1.00 28.47 357 ASN A N 1
ATOM 2917 C CA . ASN A 1 357 ? -16.289 -25.643 21.932 1.00 28.47 357 ASN A CA 1
ATOM 2918 C C . ASN A 1 357 ? -15.850 -26.756 22.901 1.00 28.47 357 ASN A C 1
ATOM 2920 O O . ASN A 1 357 ? -14.990 -26.615 23.764 1.00 28.47 357 ASN A O 1
ATOM 2924 N N . THR A 1 358 ? -16.456 -27.917 22.642 1.00 29.91 358 THR A N 1
ATOM 2925 C CA . THR A 1 358 ? -15.824 -29.232 22.448 1.00 29.91 358 THR A CA 1
ATOM 2926 C C . THR A 1 358 ? -14.338 -29.393 22.792 1.00 29.91 358 THR A C 1
ATOM 2928 O O . THR A 1 358 ? -13.457 -28.785 22.187 1.00 29.91 358 THR A O 1
ATOM 2931 N N . SER A 1 359 ? -14.121 -30.422 23.621 1.00 32.84 359 SER A N 1
ATOM 2932 C CA . SER A 1 359 ? -12.953 -31.310 23.699 1.00 32.84 359 SER A CA 1
ATOM 2933 C C . SER A 1 359 ? -11.618 -30.699 24.127 1.00 32.84 359 SER A C 1
ATOM 2935 O O . SER A 1 359 ? -10.841 -30.239 23.302 1.00 32.84 359 SER A O 1
ATOM 2937 N N . ASN A 1 360 ? -11.296 -30.874 25.414 1.00 31.70 360 ASN A N 1
ATOM 2938 C CA . ASN A 1 360 ? -10.011 -31.452 25.819 1.00 31.70 360 ASN A CA 1
ATOM 2939 C C . ASN A 1 360 ? -10.112 -32.084 27.220 1.00 31.70 360 ASN A C 1
ATOM 2941 O O . ASN A 1 360 ? -10.171 -31.409 28.247 1.00 31.70 360 ASN A O 1
ATOM 2945 N N . HIS A 1 361 ? -10.140 -33.419 27.240 1.00 36.59 361 HIS A N 1
ATOM 2946 C CA . HIS A 1 361 ? -9.920 -34.243 28.425 1.00 36.59 361 HIS A CA 1
ATOM 2947 C C . HIS A 1 361 ? -8.496 -34.002 28.934 1.00 36.59 361 HIS A C 1
ATOM 2949 O O . HIS A 1 361 ? -7.566 -34.374 28.231 1.00 36.59 361 HIS A O 1
ATOM 2955 N N . ASN A 1 362 ? -8.339 -33.366 30.105 1.00 37.59 362 ASN A N 1
ATOM 2956 C CA . ASN A 1 362 ? -7.222 -33.586 31.052 1.00 37.59 362 ASN A CA 1
ATOM 2957 C C . ASN A 1 362 ? -7.300 -32.765 32.366 1.00 37.59 362 ASN A C 1
ATOM 2959 O O . ASN A 1 362 ? -6.351 -32.782 33.140 1.00 37.59 362 ASN A O 1
ATOM 2963 N N . ASN A 1 363 ? -8.416 -32.093 32.685 1.00 47.62 363 ASN A N 1
ATOM 2964 C CA . ASN A 1 363 ? -8.515 -31.222 33.874 1.00 47.62 363 ASN A CA 1
ATOM 2965 C C . ASN A 1 363 ? -9.542 -31.654 34.945 1.00 47.62 363 ASN A C 1
ATOM 2967 O O . ASN A 1 363 ? -9.898 -30.839 35.793 1.00 47.62 363 ASN A O 1
ATOM 2971 N N . SER A 1 364 ? -10.020 -32.909 34.970 1.00 53.44 364 SER A N 1
ATOM 2972 C CA . SER A 1 364 ? -11.094 -33.294 35.913 1.00 53.44 364 SER A CA 1
ATOM 2973 C C . SER A 1 364 ? -10.674 -33.248 37.390 1.00 53.44 364 SER A C 1
ATOM 2975 O O . SER A 1 364 ? -11.485 -32.886 38.238 1.00 53.44 364 SER A O 1
ATOM 2977 N N . HIS A 1 365 ? -9.408 -33.536 37.712 1.00 55.34 365 HIS A N 1
ATOM 2978 C CA . HIS A 1 365 ? -8.950 -33.595 39.105 1.00 55.34 365 HIS A CA 1
ATOM 2979 C C . HIS A 1 365 ? -8.799 -32.202 39.744 1.00 55.34 365 HIS A C 1
ATOM 2981 O O . HIS A 1 365 ? -9.248 -31.974 40.865 1.00 55.34 365 HIS A O 1
ATOM 2987 N N . ASN A 1 366 ? -8.265 -31.231 38.992 1.00 59.91 366 ASN A N 1
ATOM 2988 C CA . ASN A 1 366 ? -8.199 -29.837 39.440 1.00 59.91 366 ASN A CA 1
ATOM 2989 C C . ASN A 1 366 ? -9.593 -29.203 39.551 1.00 59.91 366 ASN A C 1
ATOM 2991 O O . ASN A 1 366 ? -9.799 -28.338 40.401 1.00 59.91 366 ASN A O 1
ATOM 2995 N N . ASN A 1 367 ? -10.553 -29.653 38.735 1.00 71.19 367 ASN A N 1
ATOM 2996 C CA . ASN A 1 367 ? -11.920 -29.144 38.789 1.00 71.19 367 ASN A CA 1
ATOM 2997 C C . ASN A 1 367 ? -12.628 -29.562 40.088 1.00 71.19 367 ASN A C 1
ATOM 2999 O O . ASN A 1 367 ? -13.154 -28.709 40.797 1.00 71.19 367 ASN A O 1
ATOM 3003 N N . LEU A 1 368 ? -12.519 -30.838 40.479 1.00 78.94 368 LEU A N 1
ATOM 3004 C CA . LEU A 1 368 ? -13.112 -31.358 41.722 1.00 78.94 368 LEU A CA 1
ATOM 3005 C C . LEU A 1 368 ? -12.535 -30.688 42.978 1.00 78.94 368 LEU A C 1
ATOM 3007 O O . LEU A 1 368 ? -13.266 -30.375 43.918 1.00 78.94 368 LEU A O 1
ATOM 3011 N N . LYS A 1 369 ? -11.226 -30.411 42.990 1.00 78.69 369 LYS A N 1
ATOM 3012 C CA . LYS A 1 369 ? -10.568 -29.714 44.104 1.00 78.69 369 LYS A CA 1
ATOM 3013 C C . LYS A 1 369 ? -11.041 -28.264 44.239 1.00 78.69 369 LYS A C 1
ATOM 3015 O O . LYS A 1 369 ? -11.236 -27.780 45.354 1.00 78.69 369 LYS A O 1
ATOM 3020 N N . ASN A 1 370 ? -11.250 -27.584 43.112 1.00 75.12 370 ASN A N 1
ATOM 3021 C CA . ASN A 1 370 ? -11.776 -26.221 43.091 1.00 75.12 370 ASN A CA 1
ATOM 3022 C C . ASN A 1 370 ? -13.253 -26.172 43.510 1.00 75.12 370 ASN A C 1
ATOM 3024 O O . ASN A 1 370 ? -13.641 -25.280 44.264 1.00 75.12 370 ASN A O 1
ATOM 3028 N N . GLU A 1 371 ? -14.059 -27.152 43.099 1.00 77.69 371 GLU A N 1
ATOM 3029 C CA . GLU A 1 371 ? -15.449 -27.296 43.546 1.00 77.69 371 GLU A CA 1
ATOM 3030 C C . GLU A 1 371 ? -15.537 -27.540 45.062 1.00 77.69 371 GLU A C 1
ATOM 3032 O O . GLU A 1 371 ? -16.302 -26.860 45.750 1.00 77.69 371 GLU A O 1
ATOM 3037 N N . ALA A 1 372 ? -14.693 -28.421 45.614 1.00 84.25 372 ALA A N 1
ATOM 3038 C CA . ALA A 1 372 ? -14.626 -28.658 47.057 1.00 84.25 372 ALA A CA 1
ATOM 3039 C C . ALA A 1 372 ? -14.178 -27.407 47.832 1.00 84.25 372 ALA A C 1
ATOM 3041 O O . ALA A 1 372 ? -14.755 -27.080 48.871 1.00 84.25 372 ALA A O 1
ATOM 3042 N N . LEU A 1 373 ? -13.177 -26.679 47.318 1.00 78.44 373 LEU A N 1
ATOM 3043 C CA . LEU A 1 373 ? -12.703 -25.421 47.901 1.00 78.44 373 LEU A CA 1
ATOM 3044 C C . LEU A 1 373 ? -13.831 -24.387 47.988 1.00 78.44 373 LEU A C 1
ATOM 3046 O O . LEU A 1 373 ? -14.020 -23.773 49.038 1.00 78.44 373 LEU A O 1
ATOM 3050 N N . ASN A 1 374 ? -14.591 -24.222 46.906 1.00 74.12 374 ASN A N 1
ATOM 3051 C CA . ASN A 1 374 ? -15.692 -23.268 46.846 1.00 74.12 374 ASN A CA 1
ATOM 3052 C C . ASN A 1 374 ? -16.844 -23.673 47.777 1.00 74.12 374 ASN A C 1
ATOM 3054 O O . ASN A 1 374 ? -17.325 -22.831 48.532 1.00 74.12 374 ASN A O 1
ATOM 3058 N N . ALA A 1 375 ? -17.225 -24.955 47.806 1.00 81.19 375 ALA A N 1
ATOM 3059 C CA . ALA A 1 375 ? -18.271 -25.455 48.700 1.00 81.19 375 ALA A CA 1
ATOM 3060 C C . ALA A 1 375 ? -17.929 -25.223 50.184 1.00 81.19 375 ALA A C 1
ATOM 3062 O O . ALA A 1 375 ? -18.764 -24.756 50.958 1.00 81.19 375 ALA A O 1
ATOM 3063 N N . LEU A 1 376 ? -16.681 -25.485 50.583 1.00 82.44 376 LEU A N 1
ATOM 3064 C CA . LEU A 1 376 ? -16.215 -25.274 51.957 1.00 82.44 376 LEU A CA 1
ATOM 3065 C C . LEU A 1 376 ? -16.083 -23.784 52.303 1.00 82.44 376 LEU A C 1
ATOM 3067 O O . LEU A 1 376 ? -16.377 -23.385 53.429 1.00 82.44 376 LEU A O 1
ATOM 3071 N N . MET A 1 377 ? -15.706 -22.938 51.340 1.00 83.56 377 MET A N 1
ATOM 3072 C CA . MET A 1 377 ? -15.738 -21.484 51.526 1.00 83.56 377 MET A CA 1
ATOM 3073 C C . MET A 1 377 ? -17.172 -20.968 51.721 1.00 83.56 377 MET A C 1
ATOM 3075 O O . MET A 1 377 ? -17.394 -20.127 52.591 1.00 83.56 377 MET A O 1
ATOM 3079 N N . SER A 1 378 ? -18.156 -21.498 50.985 1.00 75.81 378 SER A N 1
ATOM 3080 C CA . SER A 1 378 ? -19.579 -21.160 51.160 1.00 75.81 378 SER A CA 1
ATOM 3081 C C . SER A 1 378 ? -20.144 -21.600 52.514 1.00 75.81 378 SER A C 1
ATOM 3083 O O . SER A 1 378 ? -21.060 -20.961 53.025 1.00 75.81 378 SER A O 1
ATOM 3085 N N . LEU A 1 379 ? -19.574 -22.644 53.124 1.00 81.88 379 LEU A N 1
ATOM 3086 C CA . LEU A 1 379 ? -19.884 -23.068 54.494 1.00 81.88 379 LEU A CA 1
ATOM 3087 C C . LEU A 1 379 ? -19.198 -22.202 55.573 1.00 81.88 379 LEU A C 1
ATOM 3089 O O . LEU A 1 379 ? -19.410 -22.432 56.761 1.00 81.88 379 LEU A O 1
ATOM 3093 N N . GLY A 1 380 ? -18.407 -21.195 55.179 1.00 80.25 380 GLY A N 1
ATOM 3094 C CA . GLY A 1 380 ? -17.808 -20.204 56.079 1.00 80.25 380 GLY A CA 1
ATOM 3095 C C . GLY A 1 380 ? -16.379 -20.509 56.539 1.00 80.25 380 GLY A C 1
ATOM 3096 O O . GLY A 1 380 ? -15.855 -19.799 57.398 1.00 80.25 380 GLY A O 1
ATOM 3097 N N . PHE A 1 381 ? -15.721 -21.533 55.985 1.00 86.81 381 PHE A N 1
ATOM 3098 C CA . PHE A 1 381 ? -14.350 -21.886 56.366 1.00 86.81 381 PHE A CA 1
ATOM 3099 C C . PHE A 1 381 ? -13.301 -21.004 55.664 1.00 86.81 381 PHE A C 1
ATOM 3101 O O . PHE A 1 381 ? -13.456 -20.582 54.517 1.00 86.81 381 PHE A O 1
ATOM 3108 N N . ASN A 1 382 ? -12.187 -20.727 56.351 1.00 88.31 382 ASN A N 1
ATOM 3109 C CA . ASN A 1 382 ? -11.111 -19.892 55.814 1.00 88.31 382 ASN A CA 1
ATOM 3110 C C . ASN A 1 382 ? -10.361 -20.598 54.668 1.00 88.31 382 ASN A C 1
ATOM 3112 O O . ASN A 1 382 ? -9.876 -21.721 54.828 1.00 88.31 382 ASN A O 1
ATOM 3116 N N . ARG A 1 383 ? -10.186 -19.896 53.538 1.00 79.88 383 ARG A N 1
ATOM 3117 C CA . ARG A 1 383 ? -9.527 -20.395 52.316 1.00 79.88 383 ARG A CA 1
ATOM 3118 C C . ARG A 1 383 ? -8.175 -21.066 52.574 1.00 79.88 383 ARG A C 1
ATOM 3120 O O . ARG A 1 383 ? -7.914 -22.135 52.031 1.00 79.88 383 ARG A O 1
ATOM 3127 N N . ASN A 1 384 ? -7.323 -20.473 53.411 1.00 79.62 384 ASN A N 1
ATOM 3128 C CA . ASN A 1 384 ? -5.977 -20.998 53.659 1.00 79.62 384 ASN A CA 1
ATOM 3129 C C . ASN A 1 384 ? -6.001 -22.294 54.478 1.00 79.62 384 ASN A C 1
ATOM 3131 O O . ASN A 1 384 ? -5.122 -23.140 54.316 1.00 79.62 384 ASN A O 1
ATOM 3135 N N . THR A 1 385 ? -7.004 -22.469 55.338 1.00 83.19 385 THR A N 1
ATOM 3136 C CA . THR A 1 385 ? -7.196 -23.702 56.108 1.00 83.19 385 THR A CA 1
ATOM 3137 C C . THR A 1 385 ? -7.732 -24.818 55.210 1.00 83.19 385 THR A C 1
ATOM 3139 O O . THR A 1 385 ? -7.227 -25.938 55.268 1.00 83.19 385 THR A O 1
ATOM 3142 N N . ILE A 1 386 ? -8.670 -24.498 54.308 1.00 86.12 386 ILE A N 1
ATOM 3143 C CA . ILE A 1 386 ? -9.217 -25.453 53.331 1.00 86.12 386 ILE A CA 1
ATOM 3144 C C . ILE A 1 386 ? -8.124 -25.948 52.378 1.00 86.12 386 ILE A C 1
ATOM 3146 O O . ILE A 1 386 ? -7.982 -27.151 52.184 1.00 86.12 386 ILE A O 1
ATOM 3150 N N . LEU A 1 387 ? -7.307 -25.045 51.823 1.00 83.56 387 LEU A N 1
ATOM 3151 C CA . LEU A 1 387 ? -6.221 -25.419 50.907 1.00 83.56 387 LEU A CA 1
ATOM 3152 C C . LEU A 1 387 ? -5.219 -26.383 51.560 1.00 83.56 387 LEU A C 1
ATOM 3154 O O . LEU A 1 387 ? -4.837 -27.376 50.942 1.00 83.56 387 LEU A O 1
ATOM 3158 N N . LYS A 1 388 ? -4.860 -26.146 52.829 1.00 85.12 388 LYS A N 1
ATOM 3159 C CA . LYS A 1 388 ? -3.997 -27.056 53.599 1.00 85.12 388 LYS A CA 1
ATOM 3160 C C . LYS A 1 388 ? -4.646 -28.424 53.821 1.00 85.12 388 LYS A C 1
ATOM 3162 O O . LYS A 1 388 ? -3.961 -29.436 53.703 1.00 85.12 388 LYS A O 1
ATOM 3167 N N . ALA A 1 389 ? -5.945 -28.471 54.122 1.00 86.62 389 ALA A N 1
ATOM 3168 C CA . ALA A 1 389 ? -6.674 -29.730 54.277 1.00 86.62 389 ALA A CA 1
ATOM 3169 C C . ALA A 1 389 ? -6.722 -30.522 52.955 1.00 86.62 389 ALA A C 1
ATOM 3171 O O . ALA A 1 389 ? -6.391 -31.706 52.941 1.00 86.62 389 ALA A O 1
ATOM 3172 N N . LEU A 1 390 ? -7.036 -29.860 51.835 1.00 86.06 390 LEU A N 1
ATOM 3173 C CA . LEU A 1 390 ? -7.103 -30.485 50.508 1.00 86.06 390 LEU A CA 1
ATOM 3174 C C . LEU A 1 390 ? -5.735 -31.000 50.024 1.00 86.06 390 LEU A C 1
ATOM 3176 O O . LEU A 1 390 ? -5.666 -32.073 49.435 1.00 86.06 390 LEU A O 1
ATOM 3180 N N . GLU A 1 391 ? -4.633 -30.301 50.316 1.00 83.94 391 GLU A N 1
ATOM 3181 C CA . GLU A 1 391 ? -3.280 -30.803 50.012 1.00 83.94 391 GLU A CA 1
ATOM 3182 C C . GLU A 1 391 ? -2.903 -32.064 50.801 1.00 83.94 391 GLU A C 1
ATOM 3184 O O . GLU A 1 391 ? -2.196 -32.933 50.287 1.00 83.94 391 GLU A O 1
ATOM 3189 N N . VAL A 1 392 ? -3.342 -32.177 52.057 1.00 85.62 392 VAL A N 1
ATOM 3190 C CA . VAL A 1 392 ? -3.090 -33.377 52.870 1.00 85.62 392 VAL A CA 1
ATOM 3191 C C . VAL A 1 392 ? -3.932 -34.553 52.381 1.00 85.62 392 VAL A C 1
ATOM 3193 O O . VAL A 1 392 ? -3.451 -35.687 52.406 1.00 85.62 392 VAL A O 1
ATOM 3196 N N . ILE A 1 393 ? -5.157 -34.289 51.922 1.00 86.62 393 ILE A N 1
ATOM 3197 C CA . ILE A 1 393 ? -6.036 -35.291 51.314 1.00 86.62 393 ILE A CA 1
ATOM 3198 C C . ILE A 1 393 ? -5.395 -35.829 50.031 1.00 86.62 393 ILE A C 1
ATOM 3200 O O . ILE A 1 393 ? -5.214 -37.040 49.925 1.00 86.62 393 ILE A O 1
ATOM 3204 N N . ASP A 1 394 ? -4.927 -34.962 49.128 1.00 80.94 394 ASP A N 1
ATOM 3205 C CA . ASP A 1 394 ? -4.246 -35.385 47.891 1.00 80.94 394 ASP A CA 1
ATOM 3206 C C . ASP A 1 394 ? -3.010 -36.249 48.170 1.00 80.94 394 ASP A C 1
ATOM 3208 O O . ASP A 1 394 ? -2.790 -37.264 47.518 1.00 80.94 394 ASP A O 1
ATOM 3212 N N . LYS A 1 395 ? -2.215 -35.893 49.187 1.00 80.31 395 LYS A N 1
ATOM 3213 C CA . LYS A 1 395 ? -1.003 -36.649 49.549 1.00 80.31 395 LYS A CA 1
ATOM 3214 C C . LYS A 1 395 ? -1.283 -38.016 50.178 1.00 80.31 395 LYS A C 1
ATOM 3216 O O . LYS A 1 395 ? -0.387 -38.856 50.198 1.00 80.31 395 LYS A O 1
ATOM 3221 N N . LYS A 1 396 ? -2.475 -38.228 50.744 1.00 77.31 396 LYS A N 1
ATOM 3222 C CA . LYS A 1 396 ? -2.864 -39.484 51.413 1.00 77.31 396 LYS A CA 1
ATOM 3223 C C . LYS A 1 396 ? -3.714 -40.404 50.538 1.00 77.31 396 LYS A C 1
ATOM 3225 O O . LYS A 1 396 ? -3.903 -41.561 50.906 1.00 77.31 396 LYS A O 1
ATOM 3230 N N . SER A 1 397 ? -4.229 -39.904 49.421 1.00 70.88 397 SER A N 1
ATOM 3231 C CA . SER A 1 397 ? -5.153 -40.635 48.556 1.00 70.88 397 SER A CA 1
ATOM 3232 C C . SER A 1 397 ? -4.385 -41.408 47.491 1.00 70.88 397 SER A C 1
ATOM 3234 O O . SER A 1 397 ? -3.618 -40.825 46.734 1.00 70.88 397 SER A O 1
ATOM 3236 N N . ILE A 1 398 ? -4.583 -42.726 47.437 1.00 60.09 398 ILE A N 1
ATOM 3237 C CA . ILE A 1 398 ? -3.983 -43.607 46.418 1.00 60.09 398 ILE A CA 1
ATOM 3238 C C . ILE A 1 398 ? -4.972 -43.842 45.255 1.00 60.09 398 ILE A C 1
ATOM 3240 O O . ILE A 1 398 ? -4.567 -44.210 44.156 1.00 60.09 398 ILE A O 1
ATOM 3244 N N . GLU A 1 399 ? -6.261 -43.560 45.470 1.00 68.31 399 GLU A N 1
ATOM 3245 C CA . GLU A 1 399 ? -7.348 -43.699 44.496 1.00 68.31 399 GLU A CA 1
ATOM 3246 C C . GLU A 1 399 ? -8.000 -42.338 44.176 1.00 68.31 399 GLU A C 1
ATOM 3248 O O . GLU A 1 399 ? -7.958 -41.427 45.010 1.00 68.31 399 GLU A O 1
ATOM 3253 N N . PRO A 1 400 ? -8.606 -42.175 42.981 1.00 71.06 400 PRO A N 1
ATOM 3254 C CA . PRO A 1 400 ? -9.292 -40.944 42.598 1.00 71.06 400 PRO A CA 1
ATOM 3255 C C . PRO A 1 400 ? -10.525 -40.697 43.478 1.00 71.06 400 PRO A C 1
ATOM 3257 O O . PRO A 1 400 ? -11.464 -41.488 43.493 1.00 71.06 400 PRO A O 1
ATOM 3260 N N . LEU A 1 401 ? -10.524 -39.572 44.194 1.00 78.06 401 LEU A N 1
ATOM 3261 C CA . LEU A 1 401 ? -11.612 -39.163 45.082 1.00 78.06 401 LEU A CA 1
ATOM 3262 C C . LEU A 1 401 ? -12.763 -38.492 44.324 1.00 78.06 401 LEU A C 1
ATOM 3264 O O . LEU A 1 401 ? -12.542 -37.737 43.372 1.00 78.06 401 LEU A O 1
ATOM 3268 N N . SER A 1 402 ? -13.990 -38.705 44.805 1.00 83.62 402 SER A N 1
ATOM 3269 C CA . SER A 1 402 ? -15.157 -37.927 44.381 1.00 83.62 402 SER A CA 1
ATOM 3270 C C . SER A 1 402 ? -15.200 -36.549 45.064 1.00 83.62 402 SER A C 1
ATOM 3272 O O . SER A 1 402 ? -14.528 -36.314 46.072 1.00 83.62 402 SER A O 1
ATOM 3274 N N . LEU A 1 403 ? -16.024 -35.625 44.550 1.00 80.38 403 LEU A N 1
ATOM 3275 C CA . LEU A 1 403 ? -16.262 -34.319 45.187 1.00 80.38 403 LEU A CA 1
ATOM 3276 C C . LEU A 1 403 ? -16.758 -34.468 46.635 1.00 80.38 403 LEU A C 1
ATOM 3278 O O . LEU A 1 403 ? -16.315 -33.751 47.534 1.00 80.38 403 LEU A O 1
ATOM 3282 N N . GLU A 1 404 ? -17.666 -35.417 46.863 1.00 81.69 404 GLU A N 1
ATOM 3283 C CA . GLU A 1 404 ? -18.244 -35.675 48.180 1.00 81.69 404 GLU A CA 1
ATOM 3284 C C . GLU A 1 404 ? -17.174 -36.155 49.171 1.00 81.69 404 GLU A C 1
ATOM 3286 O O . GLU A 1 404 ? -17.150 -35.713 50.323 1.00 81.69 404 GLU A O 1
ATOM 3291 N N . ASP A 1 405 ? -16.220 -36.968 48.707 1.00 84.38 405 ASP A N 1
ATOM 3292 C CA . ASP A 1 405 ? -15.091 -37.411 49.525 1.00 84.38 405 ASP A CA 1
ATOM 3293 C C . ASP A 1 405 ? -14.150 -36.258 49.885 1.00 84.38 405 ASP A C 1
ATOM 3295 O O . ASP A 1 405 ? -13.706 -36.170 51.034 1.00 84.38 405 ASP A O 1
ATOM 3299 N N . TYR A 1 406 ? -13.873 -35.344 48.948 1.00 85.81 406 TYR A N 1
ATOM 3300 C CA . TYR A 1 406 ? -13.069 -34.151 49.227 1.00 85.81 406 TYR A CA 1
ATOM 3301 C C . TYR A 1 406 ? -13.709 -33.274 50.302 1.00 85.81 406 TYR A C 1
ATOM 3303 O O . TYR A 1 406 ? -13.036 -32.889 51.261 1.00 85.81 406 TYR A O 1
ATOM 3311 N N . ILE A 1 407 ? -15.008 -32.995 50.182 1.00 85.88 407 ILE A N 1
ATOM 3312 C CA . ILE A 1 407 ? -15.739 -32.168 51.149 1.00 85.88 407 ILE A CA 1
ATOM 3313 C C . ILE A 1 407 ? -15.781 -32.865 52.514 1.00 85.88 407 ILE A C 1
ATOM 3315 O O . ILE A 1 407 ? -15.432 -32.265 53.532 1.00 85.88 407 ILE A O 1
ATOM 3319 N N . LYS A 1 408 ? -16.142 -34.152 52.550 1.00 88.12 408 LYS A N 1
ATOM 3320 C CA . LYS A 1 408 ? -16.273 -34.922 53.794 1.00 88.12 408 LYS A CA 1
ATOM 3321 C C . LYS A 1 408 ? -14.944 -35.087 54.524 1.00 88.12 408 LYS A C 1
ATOM 3323 O O . LYS A 1 408 ? -14.912 -35.018 55.752 1.00 88.12 408 LYS A O 1
ATOM 3328 N N . ASN A 1 409 ? -13.851 -35.318 53.799 1.00 88.00 409 ASN A N 1
ATOM 3329 C CA . ASN A 1 409 ? -12.531 -35.464 54.406 1.00 88.00 409 ASN A CA 1
ATOM 3330 C C . ASN A 1 409 ? -11.953 -34.115 54.840 1.00 88.00 409 ASN A C 1
ATOM 3332 O O . ASN A 1 409 ? -11.346 -34.051 55.907 1.00 88.00 409 ASN A O 1
ATOM 3336 N N . ALA A 1 410 ? -12.198 -33.036 54.091 1.00 89.38 410 ALA A N 1
ATOM 3337 C CA . ALA A 1 410 ? -11.768 -31.701 54.492 1.00 89.38 410 ALA A CA 1
ATOM 3338 C C . ALA A 1 410 ? -12.508 -31.222 55.749 1.00 89.38 410 ALA A C 1
ATOM 3340 O O . ALA A 1 410 ? -11.861 -30.728 56.663 1.00 89.38 410 ALA A O 1
ATOM 3341 N N . LEU A 1 411 ? -13.821 -31.460 55.868 1.00 88.00 411 LEU A N 1
ATOM 3342 C CA . LEU A 1 411 ? -14.597 -31.125 57.076 1.00 88.00 411 LEU A CA 1
ATOM 3343 C C . LEU A 1 411 ? -14.140 -31.869 58.339 1.00 88.00 411 LEU A C 1
ATOM 3345 O O . LEU A 1 411 ? -14.376 -31.392 59.438 1.00 88.00 411 LEU A O 1
ATOM 3349 N N . LYS A 1 412 ? -13.486 -33.030 58.216 1.00 88.88 412 LYS A N 1
ATOM 3350 C CA . LYS A 1 412 ? -12.879 -33.715 59.374 1.00 88.88 412 LYS A CA 1
ATOM 3351 C C . LYS A 1 412 ? -11.579 -33.054 59.845 1.00 88.88 412 LYS A C 1
ATOM 3353 O O . LYS A 1 412 ? -11.083 -33.400 60.914 1.00 88.88 412 LYS A O 1
ATOM 3358 N N . MET A 1 413 ? -10.989 -32.195 59.016 1.00 83.31 413 MET A N 1
ATOM 3359 C CA . MET A 1 413 ? -9.693 -31.549 59.238 1.00 83.31 413 MET A CA 1
ATOM 3360 C C . MET A 1 413 ? -9.801 -30.047 59.537 1.00 83.31 413 MET A C 1
ATOM 3362 O O . MET A 1 413 ? -8.796 -29.444 59.920 1.00 83.31 413 MET A O 1
ATOM 3366 N N . LEU A 1 414 ? -10.980 -29.463 59.313 1.00 81.00 414 LEU A N 1
ATOM 3367 C CA . LEU A 1 414 ? -11.344 -28.067 59.558 1.00 81.00 414 LEU A CA 1
ATOM 3368 C C . LEU A 1 414 ? -12.088 -27.952 60.886 1.00 81.00 414 LEU A C 1
ATOM 3370 O O . LEU A 1 414 ? -11.863 -26.928 61.569 1.00 81.00 414 LEU A O 1
#

pLDDT: mean 87.61, std 13.21, range [28.47, 98.44]

Radius of gyration: 31.61 Å; chains: 1; bounding box: 58×62×92 Å

Sequence (414 aa):
MIQEYDKYKEEDHEVWSILYSRIMEILPLYASQAFLDGLKLVGFESDKIPNFDESNNKLSTLTGWKIYAVPGLIDNKPFFEHLSNKEFPATTWLRQKSQLDYLQEPDMFHDVFGHIPLLSNAPFVKYLEELARITLKYIDNDWIIEIVSRLYWYTVEFGLIRENGNLKVYGAGILSSSGETQYSIDSHIPKRHDFNIQKIFDTPYIKDKYQEQYFGQLVEISPTKVILDHSNIGFEVQISLQTYDQIKTLKECKLYTYLHIKKEGQNFSGYELYGFSDIQEKSIFELLISVSGIGSNTARIILSSMTYSDLKNSIVYEDEKSISSVKGIGPKTAKRLILELKDKVMKLDTGDMSEINTSNHNNSHNNLKNEALNALMSLGFNRNTILKALEVIDKKSIEPLSLEDYIKNALKML

Foldseek 3Di:
DAQPQVPDDPQQQQLQLVLVVLLVVPQVPFADPLLVVLCVQLPDDSRDDRHQVSSQVRLCVQANAGEDEDQFDDDPQVCLVCLLNNYHYAYNGDDGPVQSQHDLGDHRLLSPSLQSSNSSPNLVSVVSNVLSVVCNVCVVPVLSVLLSVLVCCQPQAFAWEDDLNAIHDNHSVLSSHNVLSCCVHPNPQAAEDEDDSVVSSVDDFDRRDRTSYHYYDDQDQDQFWGFDDDPNDTDIAGAANVQSVVPVNPPDADWDKDKAFDDDVPHTPDIHIYTHRDPLLVVVLVLQCVQPPRHSVNSSQQVNQAPSVRVLCCLQVVVLVSSCVRPPRHSVSSNSSSVSCNVVSVVVPVDPPPDDDDDDPDCPLVVLLVVLLVVVVVVVDDSVLLVVQLVVVVVPDPDRDGSVRSNVSSVVRD

Organism: NCBI:txid163714